Protein AF-A0A9D8QWI7-F1 (afdb_monomer)

Secondary structure (DSSP, 8-state):
------------------TT-PBP-EEEETTTTEEEEPTT-B-S-EE--TT--EE-TT-EEEE-S-EEE-SPEEE-SEEEEEE-TT-EEEETT-EE-BTT-EEEEEESSSSTT--EEEE---TT--SEE-SSS-B-EEEESSSEEEEE--TTB-SEE-BSS---EEEE-SSEEEEE--TT--SEE--TT----EEEE-SSEEEEE--TT--SEE--TT----EEEE-SSEEEEE--SSS-SEE--TTS---EEEE-SSEEEEE--TT--SEE--TTPPP-EEEE-SSEEEEE--TTS-SEEPPTT-----EEEE-TT-EEEEESSSSTTS-----TTTGGG-SEEEEE---PPPBP-EEEETTTTEEEEPTT-B-S-EEP-TT--EE-TT-EEEE-S-EEE-SPEEE-SEEEEEE-TT-EEEESS-EE-BTT-EEEEEES-SSTT--EEEEE--TT--SEE--TTPPB-EEEE-S-EEEEE--TTS-SEE----TTT-----EEEE-SSEEEEE--TTS-SEE--TT----EEEE-SSEEEEEPPTTS-SEE--TTPPP-EEEESSSEEEEE--TTS-SEEPPTT-S---EEEE-TT-EEEEESSSS--EEPPTT--GGGG-SEEEEE--SPPPEEEEEEETTTTEEEEEEEEESS-----TT---

Sequence (666 aa):
MDGVTSIEVYGYATPSANANSSIAYMAWDEDSKTVKEVEGGCAEYTVVTTGTTTWEDGVWYVVEETVTITSRIDVSGTANLILCDGATLTAEKGIEVSSGNTLNVYAQSAGENMGAIVATADGGAAGIGGNYDAGGTITINGGIVTAFGSFGAAGIGGSYAAGGDVNIYGGVITANGGESGAGIGGGDSGNGGNVNIHGGTVTANGGEDASGIGGGYSGDGGNVNIYGGIITANGGEYGAGIGGGQNNTGGNVNIYGGTVTANGGKAASGIGGGEIGNGGDVNVYGGYVYATAGEGAVAIGAGSGSNAHGTLTVAEGYVVYGGTSADPTTVIEKSNNDYARSRYMIVTVPETEPVSYMAWDEGSKTVKEVEGGCADYTVVTTGTTTWKNGVWYVVEESVTISSRITVNGTVNLILSDGATLTAEEGIEVSSGNTLNVYAQSTGENMGAIVATGGENAAGIGSGYAGNGGDVNIHGGVITVNGGEYGAGIGGGDGDTGGGNGGNVKIYGGVITATGGFVAAGIGGGYFGNGGNVNIYGGVITANGGKYASGIGGGKGGNGGNVNIHGGVITANGGKGGTGIGAGDEGSSNGALTVAEGYVVYGGTSANPTTVIEKSDNDYARSRYMIVTVPEPEPVSYMAWDEDSKTVKEVEGGCAEYTVVTTGTTT

Nearest PDB structures (foldseek):
  7o7t-assembly1_A  TM=1.597E-01  e=2.863E+00  Paraglaciecola sp. T6c
  7o77-assembly1_A  TM=1.562E-01  e=4.858E+00  Paraglaciecola sp. T6c

Mean predicted aligned error: 16.35 Å

pLDDT: mean 86.59, std 16.83, range [27.16, 98.94]

Structure (mmCIF, N/CA/C/O backbone):
data_AF-A0A9D8QWI7-F1
#
_entry.id   AF-A0A9D8QWI7-F1
#
loop_
_atom_site.group_PDB
_atom_site.id
_atom_site.type_symbol
_atom_site.label_atom_id
_atom_site.label_alt_id
_atom_site.label_comp_id
_atom_site.label_asym_id
_atom_site.label_entity_id
_atom_site.label_seq_id
_atom_site.pdbx_PDB_ins_code
_atom_site.Cartn_x
_atom_site.Cartn_y
_atom_site.Cartn_z
_atom_site.occupancy
_atom_site.B_iso_or_equiv
_atom_site.auth_seq_id
_atom_site.auth_comp_id
_atom_site.auth_asym_id
_atom_site.auth_atom_id
_atom_site.pdbx_PDB_model_num
ATOM 1 N N . MET A 1 1 ? -70.084 2.576 30.022 1.00 35.81 1 MET A N 1
ATOM 2 C CA . MET A 1 1 ? -71.056 1.816 29.225 1.00 35.81 1 MET A CA 1
ATOM 3 C C . MET A 1 1 ? -71.036 2.365 27.819 1.00 35.81 1 MET A C 1
ATOM 5 O O . MET A 1 1 ? -71.691 3.361 27.564 1.00 35.81 1 MET A O 1
ATOM 9 N N . ASP A 1 2 ? -70.350 1.816 26.839 1.00 38.06 2 ASP A N 1
ATOM 10 C CA . ASP A 1 2 ? -69.243 0.861 26.690 1.00 38.06 2 ASP A CA 1
ATOM 11 C C . ASP A 1 2 ? -69.248 0.610 25.183 1.00 38.06 2 ASP A C 1
ATOM 13 O O . ASP A 1 2 ? -70.325 0.495 24.595 1.00 38.06 2 ASP A O 1
ATOM 17 N N . GLY A 1 3 ? -68.082 0.538 24.549 1.00 32.53 3 GLY A N 1
ATOM 18 C CA . GLY A 1 3 ? -68.038 0.137 23.146 1.00 32.53 3 GLY A CA 1
ATOM 19 C C . GLY A 1 3 ? -66.787 0.552 22.398 1.00 32.53 3 GLY A C 1
ATOM 20 O O . GLY A 1 3 ? -66.885 1.231 21.384 1.00 32.53 3 GLY A O 1
ATOM 21 N N . VAL A 1 4 ? -65.618 0.120 22.871 1.00 39.78 4 VAL A N 1
ATOM 22 C CA . VAL A 1 4 ? -64.477 -0.091 21.973 1.00 39.78 4 VAL A CA 1
ATOM 23 C C . VAL A 1 4 ? -64.793 -1.321 21.122 1.00 39.78 4 VAL A C 1
ATOM 25 O O . VAL A 1 4 ? -65.165 -2.349 21.679 1.00 39.78 4 VAL A O 1
ATOM 28 N N . THR A 1 5 ? -64.602 -1.245 19.804 1.00 33.00 5 THR A N 1
ATOM 29 C CA . THR A 1 5 ? -64.278 -2.419 18.974 1.00 33.00 5 THR A CA 1
ATOM 30 C C . THR A 1 5 ? -63.270 -2.011 17.895 1.00 33.00 5 THR A C 1
ATOM 32 O O . THR A 1 5 ? -63.599 -1.288 16.963 1.00 33.00 5 THR A O 1
ATOM 35 N N . SER A 1 6 ? -62.018 -2.413 18.140 1.00 32.28 6 SER A N 1
ATOM 36 C CA . SER A 1 6 ? -60.979 -2.860 17.196 1.00 32.28 6 SER A CA 1
ATOM 37 C C . SER A 1 6 ? -60.950 -2.294 15.768 1.00 32.28 6 SER A C 1
ATOM 39 O O . SER A 1 6 ? -61.809 -2.613 14.949 1.00 32.28 6 SER A O 1
ATOM 41 N N . ILE A 1 7 ? -59.836 -1.643 15.420 1.00 29.09 7 ILE A N 1
ATOM 42 C CA . ILE A 1 7 ? -59.256 -1.751 14.076 1.00 29.09 7 ILE A CA 1
ATOM 43 C C . ILE A 1 7 ? -57.878 -2.389 14.254 1.00 29.09 7 ILE A C 1
ATOM 45 O O . ILE A 1 7 ? -56.962 -1.770 14.790 1.00 29.09 7 ILE A O 1
ATOM 49 N N . GLU A 1 8 ? -57.781 -3.658 13.868 1.00 28.64 8 GLU A N 1
ATOM 50 C CA . GLU A 1 8 ? -56.515 -4.356 13.669 1.00 28.64 8 GLU A CA 1
ATOM 51 C C . GLU A 1 8 ? -55.838 -3.810 12.407 1.00 28.64 8 GLU A C 1
ATOM 53 O O . GLU A 1 8 ? -56.474 -3.600 11.372 1.00 28.64 8 GLU A O 1
ATOM 58 N N . VAL A 1 9 ? -54.536 -3.565 12.524 1.00 35.12 9 VAL A N 1
ATOM 59 C CA . VAL A 1 9 ? -53.634 -3.248 11.419 1.00 35.12 9 VAL A CA 1
ATOM 60 C C . VAL A 1 9 ? -53.244 -4.553 10.727 1.00 35.12 9 VAL A C 1
ATOM 62 O O . VAL A 1 9 ? -52.813 -5.487 11.394 1.00 35.12 9 VAL A O 1
ATOM 65 N N . TYR A 1 10 ? -53.290 -4.574 9.395 1.00 28.61 10 TYR A N 1
ATOM 66 C CA . TYR A 1 10 ? -52.394 -5.398 8.585 1.00 28.61 10 TYR A CA 1
ATOM 67 C C . TYR A 1 10 ? -51.759 -4.507 7.518 1.00 28.61 10 TYR A C 1
ATOM 69 O O . TYR A 1 10 ? -52.453 -3.919 6.687 1.00 28.61 10 TYR A O 1
ATOM 77 N N . GLY A 1 11 ? -50.436 -4.360 7.613 1.00 35.56 11 GLY A N 1
ATOM 78 C CA . GLY A 1 11 ? -49.611 -3.655 6.642 1.00 35.56 11 GLY A CA 1
ATOM 79 C C . GLY A 1 11 ? -49.394 -4.460 5.363 1.00 35.56 11 GLY A C 1
ATOM 80 O O . GLY A 1 11 ? -49.692 -5.645 5.314 1.00 35.56 11 GLY A O 1
ATOM 81 N N . TYR A 1 12 ? -48.901 -3.766 4.341 1.00 27.16 12 TYR A N 1
ATOM 82 C CA . TYR A 1 12 ? -47.766 -4.131 3.485 1.00 27.16 12 TYR A CA 1
ATOM 83 C C . TYR A 1 12 ? -47.549 -2.923 2.566 1.00 27.16 12 TYR A C 1
ATOM 85 O O . TYR A 1 12 ? -48.239 -2.760 1.561 1.00 27.16 12 TYR A O 1
ATOM 93 N N . ALA A 1 13 ? -46.628 -2.033 2.940 1.00 29.20 13 ALA A N 1
ATOM 94 C CA . ALA A 1 13 ? -46.015 -1.156 1.954 1.00 29.20 13 ALA A CA 1
ATOM 95 C C . ALA A 1 13 ? -44.992 -2.022 1.216 1.00 29.20 13 ALA A C 1
ATOM 97 O O . ALA A 1 13 ? -43.999 -2.454 1.792 1.00 29.20 13 ALA A O 1
ATOM 98 N N . THR A 1 14 ? -45.301 -2.362 -0.029 1.00 33.12 14 THR A N 1
ATOM 99 C CA . THR A 1 14 ? -44.361 -2.995 -0.955 1.00 33.12 14 THR A CA 1
ATOM 100 C C . THR A 1 14 ? -43.096 -2.138 -1.058 1.00 33.12 14 THR A C 1
ATOM 102 O O . THR A 1 14 ? -43.244 -0.928 -1.265 1.00 33.12 14 THR A O 1
ATOM 105 N N . PRO A 1 15 ? -41.880 -2.710 -0.980 1.00 36.75 15 PRO A N 1
ATOM 106 C CA . PRO A 1 15 ? -40.679 -1.974 -1.337 1.00 36.75 15 PRO A CA 1
ATOM 107 C C . PRO A 1 15 ? -40.818 -1.561 -2.799 1.00 36.75 15 PRO A C 1
ATOM 109 O O . PRO A 1 15 ? -41.128 -2.383 -3.665 1.00 36.75 15 PRO A O 1
ATOM 112 N N . SER A 1 16 ? -40.637 -0.274 -3.073 1.00 35.09 16 SER A N 1
ATOM 113 C CA . SER A 1 16 ? -40.432 0.205 -4.432 1.00 35.09 16 SER A CA 1
ATOM 114 C C . SER A 1 16 ? -39.100 -0.361 -4.912 1.00 35.09 16 SER A C 1
ATOM 116 O O . SER A 1 16 ? -38.059 0.256 -4.713 1.00 35.09 16 SER A O 1
ATOM 118 N N . ALA A 1 17 ? -39.134 -1.545 -5.519 1.00 35.25 17 ALA A N 1
ATOM 119 C CA . ALA A 1 17 ? -38.037 -2.044 -6.323 1.00 35.25 17 ALA A CA 1
ATOM 120 C C . ALA A 1 17 ? -37.789 -1.028 -7.446 1.00 35.25 17 ALA A C 1
ATOM 122 O O . ALA A 1 17 ? -38.573 -0.939 -8.396 1.00 35.25 17 ALA A O 1
ATOM 123 N N . ASN A 1 18 ? -36.711 -0.252 -7.334 1.00 37.06 18 ASN A N 1
ATOM 124 C CA . ASN A 1 18 ? -36.111 0.360 -8.506 1.00 37.06 18 ASN A CA 1
ATOM 125 C C . ASN A 1 18 ? -35.584 -0.797 -9.353 1.00 37.06 18 ASN A C 1
ATOM 127 O O . ASN A 1 18 ? -34.553 -1.401 -9.072 1.00 37.06 18 ASN A O 1
ATOM 131 N N . ALA A 1 19 ? -36.363 -1.172 -10.361 1.00 35.59 19 ALA A N 1
ATOM 132 C CA . ALA A 1 19 ? -35.929 -2.135 -11.343 1.00 35.59 19 ALA A CA 1
ATOM 133 C C . ALA A 1 19 ? -34.715 -1.549 -12.086 1.00 35.59 19 ALA A C 1
ATOM 135 O O . ALA A 1 19 ? -34.868 -0.597 -12.852 1.00 35.59 19 ALA A O 1
ATOM 136 N N . ASN A 1 20 ? -33.555 -2.190 -11.883 1.00 43.09 20 ASN A N 1
ATOM 137 C CA . ASN A 1 20 ? -32.477 -2.417 -12.859 1.00 43.09 20 ASN A CA 1
ATOM 138 C C . ASN A 1 20 ? -31.057 -1.854 -12.599 1.00 43.09 20 ASN A C 1
ATOM 140 O O . ASN A 1 20 ? -30.316 -1.676 -13.563 1.00 43.09 20 ASN A O 1
ATOM 144 N N . SER A 1 21 ? -30.615 -1.684 -11.349 1.00 66.25 21 SER A N 1
ATOM 145 C CA . SER A 1 21 ? -29.173 -1.741 -11.034 1.00 66.25 21 SER A CA 1
ATOM 146 C C . SER A 1 21 ? -28.948 -2.090 -9.565 1.00 66.25 21 SER A C 1
ATOM 148 O O . SER A 1 21 ? -29.363 -1.341 -8.686 1.00 66.25 21 SER A O 1
ATOM 150 N N . SER A 1 22 ? -28.299 -3.220 -9.301 1.00 87.31 22 SER A N 1
ATOM 151 C CA . SER A 1 22 ? -27.687 -3.504 -8.003 1.00 87.31 22 SER A CA 1
ATOM 152 C C . SER A 1 22 ? -26.734 -2.373 -7.609 1.00 87.31 22 SER A C 1
ATOM 154 O O . SER A 1 22 ? -26.063 -1.799 -8.470 1.00 87.31 22 SER A O 1
ATOM 156 N N . ILE A 1 23 ? -26.645 -2.061 -6.319 1.00 92.50 23 ILE A N 1
ATOM 157 C CA . ILE A 1 23 ? -25.679 -1.083 -5.815 1.00 92.50 23 ILE A CA 1
ATOM 158 C C . ILE A 1 23 ? -24.319 -1.768 -5.686 1.00 92.50 23 ILE A C 1
ATOM 160 O O . ILE A 1 23 ? -24.186 -2.746 -4.949 1.00 92.50 23 ILE A O 1
ATOM 164 N N . ALA A 1 24 ? -23.319 -1.279 -6.418 1.00 93.38 24 ALA A N 1
ATOM 165 C CA . ALA A 1 24 ? -21.938 -1.726 -6.264 1.00 93.38 24 ALA A CA 1
ATOM 166 C C . ALA A 1 24 ? -21.430 -1.419 -4.850 1.00 93.38 24 ALA A C 1
ATOM 168 O O . ALA A 1 24 ? -21.822 -0.416 -4.248 1.00 93.38 24 ALA A O 1
ATOM 169 N N . TYR A 1 25 ? -20.576 -2.290 -4.320 1.00 95.88 25 TYR A N 1
ATOM 170 C CA . TYR A 1 25 ? -19.909 -2.069 -3.047 1.00 95.88 25 TYR A CA 1
ATOM 171 C C . TYR A 1 25 ? -18.588 -2.831 -2.972 1.00 95.88 25 TYR A C 1
ATOM 173 O O . TYR A 1 25 ? -18.392 -3.855 -3.629 1.00 95.88 25 TYR A O 1
ATOM 181 N N . MET A 1 26 ? -17.693 -2.315 -2.138 1.00 93.38 26 MET A N 1
ATOM 182 C CA . MET A 1 26 ? -16.324 -2.783 -1.977 1.00 93.38 26 MET A CA 1
ATOM 183 C C . MET A 1 26 ? -16.187 -3.603 -0.692 1.00 93.38 26 MET A C 1
ATOM 185 O O . MET A 1 26 ? -16.445 -3.074 0.389 1.00 93.38 26 MET A O 1
ATOM 189 N N . ALA A 1 27 ? -15.760 -4.862 -0.784 1.00 94.00 27 ALA A N 1
ATOM 190 C CA . ALA A 1 27 ? -15.581 -5.766 0.355 1.00 94.00 27 ALA A CA 1
ATOM 191 C C . ALA A 1 27 ? -14.180 -6.390 0.379 1.00 94.00 27 ALA A C 1
ATOM 193 O O . ALA A 1 27 ? -13.511 -6.488 -0.650 1.00 94.00 27 ALA A O 1
ATOM 194 N N . TRP A 1 28 ? -13.732 -6.808 1.562 1.00 89.88 28 TRP A N 1
ATOM 195 C CA . TRP A 1 28 ? -12.488 -7.559 1.710 1.00 89.88 28 TRP A CA 1
ATOM 196 C C . TRP A 1 28 ? -12.554 -8.919 1.006 1.00 89.88 28 TRP A C 1
ATOM 198 O O . TRP A 1 28 ? -13.457 -9.715 1.258 1.00 89.88 28 TRP A O 1
ATOM 208 N N . ASP A 1 29 ? -11.565 -9.184 0.156 1.00 84.06 29 ASP A N 1
ATOM 209 C CA . ASP A 1 29 ? -11.358 -10.464 -0.508 1.00 84.06 29 ASP A CA 1
ATOM 210 C C . ASP A 1 29 ? -10.241 -11.244 0.195 1.00 84.06 29 ASP A C 1
ATOM 212 O O . ASP A 1 29 ? -9.077 -10.829 0.210 1.00 84.06 29 ASP A O 1
ATOM 216 N N . GLU A 1 30 ? -10.591 -12.389 0.781 1.00 80.56 30 GLU A N 1
ATOM 217 C CA . GLU A 1 30 ? -9.648 -13.190 1.567 1.00 80.56 30 GLU A CA 1
ATOM 218 C C . GLU A 1 30 ? -8.540 -13.826 0.725 1.00 80.56 30 GLU A C 1
ATOM 220 O O . GLU A 1 30 ? -7.458 -14.076 1.259 1.00 80.56 30 GLU A O 1
ATOM 225 N N . ASP A 1 31 ? -8.767 -14.071 -0.565 1.00 73.38 31 ASP A N 1
ATOM 226 C CA . ASP A 1 31 ? -7.769 -14.703 -1.428 1.00 73.38 31 ASP A CA 1
ATOM 227 C C . ASP A 1 31 ? -6.674 -13.710 -1.825 1.00 73.38 31 ASP A C 1
ATOM 229 O O . ASP A 1 31 ? -5.485 -14.003 -1.709 1.00 73.38 31 ASP A O 1
ATOM 233 N N . SER A 1 32 ? -7.061 -12.505 -2.248 1.00 69.56 32 SER A N 1
ATOM 234 C CA . SER A 1 32 ? -6.102 -11.472 -2.651 1.00 69.56 32 SER A CA 1
ATOM 235 C C . SER A 1 32 ? -5.620 -10.568 -1.524 1.00 69.56 32 SER A C 1
ATOM 237 O O . SER A 1 32 ? -4.713 -9.774 -1.758 1.00 69.56 32 SER A O 1
ATOM 239 N N . LYS A 1 33 ? -6.223 -10.645 -0.329 1.00 77.06 33 LYS A N 1
ATOM 240 C CA . LYS A 1 33 ? -5.939 -9.746 0.804 1.00 77.06 33 LYS A CA 1
ATOM 241 C C . LYS A 1 33 ? -6.072 -8.266 0.426 1.00 77.06 33 LYS A C 1
ATOM 243 O O . LYS A 1 33 ? -5.280 -7.423 0.848 1.00 77.06 33 LYS A O 1
ATOM 248 N N . THR A 1 34 ? -7.074 -7.948 -0.393 1.00 77.75 34 THR A N 1
ATOM 249 C CA . THR A 1 34 ? -7.385 -6.578 -0.818 1.00 77.75 34 THR A CA 1
ATOM 250 C C . THR A 1 34 ? -8.886 -6.334 -0.800 1.00 77.75 34 THR A C 1
ATOM 252 O O . THR A 1 34 ? -9.681 -7.267 -0.860 1.00 77.75 34 THR A O 1
ATOM 255 N N . VAL A 1 35 ? -9.288 -5.067 -0.717 1.00 79.12 35 VAL A N 1
ATOM 256 C CA . VAL A 1 35 ? -10.692 -4.677 -0.870 1.00 79.12 35 VAL A CA 1
ATOM 257 C C . VAL A 1 35 ? -11.019 -4.578 -2.363 1.00 79.12 35 VAL A C 1
ATOM 259 O O . VAL A 1 35 ? -10.336 -3.862 -3.096 1.00 79.12 35 VAL A O 1
ATOM 262 N N . LYS A 1 36 ? -12.063 -5.280 -2.813 1.00 85.69 36 LYS A N 1
ATOM 263 C CA . LYS A 1 36 ? -12.493 -5.355 -4.218 1.00 85.69 36 LYS A CA 1
ATOM 264 C C . LYS A 1 36 ? -13.995 -5.145 -4.360 1.00 85.69 36 LYS A C 1
ATOM 266 O O . LYS A 1 36 ? -14.748 -5.338 -3.408 1.00 85.69 36 LYS A O 1
ATOM 271 N N . GLU A 1 37 ? -14.420 -4.756 -5.557 1.00 90.56 37 GLU A N 1
ATOM 272 C CA . GLU A 1 37 ? -15.840 -4.670 -5.897 1.00 90.56 37 GLU A CA 1
ATOM 273 C C . GLU A 1 37 ? -16.462 -6.069 -5.877 1.00 90.56 37 GLU A C 1
ATOM 275 O O . GLU A 1 37 ? -15.894 -7.019 -6.423 1.00 90.56 37 GLU A O 1
ATOM 280 N N . VAL A 1 38 ? -17.625 -6.203 -5.241 1.00 92.31 38 VAL A N 1
ATOM 281 C CA . VAL A 1 38 ? -18.362 -7.468 -5.221 1.00 92.31 38 VAL A CA 1
ATOM 282 C C . VAL A 1 38 ? -19.168 -7.624 -6.506 1.00 92.31 38 VAL A C 1
ATOM 284 O O . VAL A 1 38 ? -20.074 -6.838 -6.790 1.00 92.31 38 VAL A O 1
ATOM 287 N N . GLU A 1 39 ? -18.867 -8.684 -7.260 1.00 86.50 39 GLU A N 1
ATOM 288 C CA . GLU A 1 39 ? -19.574 -9.013 -8.497 1.00 86.50 39 GLU A CA 1
ATOM 289 C C . GLU A 1 39 ? -21.083 -9.172 -8.244 1.00 86.50 39 GLU A C 1
ATOM 291 O O . GLU A 1 39 ? -21.520 -9.925 -7.373 1.00 86.50 39 GLU A O 1
ATOM 296 N N . GLY A 1 40 ? -21.894 -8.447 -9.017 1.00 83.19 40 GLY A N 1
ATOM 297 C CA . GLY A 1 40 ? -23.356 -8.468 -8.909 1.00 83.19 40 GLY A CA 1
ATOM 298 C C . GLY A 1 40 ? -23.954 -7.516 -7.866 1.00 83.19 40 GLY A C 1
ATOM 299 O O . GLY A 1 40 ? -25.168 -7.321 -7.886 1.00 83.19 40 GLY A O 1
ATOM 300 N N . GLY A 1 41 ? -23.137 -6.879 -7.018 1.00 89.88 41 GLY A N 1
ATOM 301 C CA . GLY A 1 41 ? -23.559 -5.844 -6.067 1.00 89.88 41 GLY A CA 1
ATOM 302 C C . GLY A 1 41 ? -24.693 -6.250 -5.110 1.00 89.88 41 GLY A C 1
ATOM 303 O O . GLY A 1 41 ? -24.985 -7.424 -4.891 1.00 89.88 41 GLY A O 1
ATOM 304 N N . CYS A 1 42 ? -25.343 -5.254 -4.505 1.00 92.00 42 CYS A N 1
ATOM 305 C CA . CYS A 1 42 ? -26.467 -5.430 -3.587 1.00 92.00 42 CYS A CA 1
ATOM 306 C C . CYS A 1 42 ? -27.798 -5.137 -4.296 1.00 92.00 42 CYS A C 1
ATOM 308 O O . CYS A 1 42 ? -28.039 -4.013 -4.742 1.00 92.00 42 CYS A O 1
ATOM 310 N N . ALA A 1 43 ? -28.664 -6.147 -4.415 1.00 90.31 43 ALA A N 1
ATOM 311 C CA . ALA A 1 43 ? -29.952 -6.034 -5.110 1.00 90.31 43 ALA A CA 1
ATOM 312 C C . ALA A 1 43 ? -31.153 -5.796 -4.175 1.00 90.31 43 ALA A C 1
ATOM 314 O O . ALA A 1 43 ? -32.164 -5.250 -4.614 1.00 90.31 43 ALA A O 1
ATOM 315 N N . GLU A 1 44 ? -31.057 -6.197 -2.905 1.00 93.19 44 GLU A N 1
ATOM 316 C CA . GLU A 1 44 ? -32.122 -6.040 -1.909 1.00 93.19 44 GLU A CA 1
ATOM 317 C C . GLU A 1 44 ? -31.612 -5.206 -0.740 1.00 93.19 44 GLU A C 1
ATOM 319 O O . GLU A 1 44 ? -30.739 -5.639 0.009 1.00 93.19 44 GLU A O 1
ATOM 324 N N . TYR A 1 45 ? -32.160 -4.001 -0.594 1.00 95.00 45 TYR A N 1
ATOM 325 C CA . TYR A 1 45 ? -31.734 -3.052 0.423 1.00 95.00 45 TYR A CA 1
ATOM 326 C C . TYR A 1 45 ? -32.857 -2.097 0.836 1.00 95.00 45 TYR A C 1
ATOM 328 O O . TYR A 1 45 ? -33.854 -1.917 0.134 1.00 95.00 45 TYR A O 1
ATOM 336 N N . THR A 1 46 ? -32.667 -1.453 1.985 1.00 97.25 46 THR A N 1
ATOM 337 C CA . THR A 1 46 ? -33.485 -0.349 2.486 1.00 97.25 46 THR A CA 1
ATOM 338 C C . THR A 1 46 ? -32.722 0.962 2.315 1.00 97.25 46 THR A C 1
ATOM 340 O O . THR A 1 46 ? -31.618 1.114 2.833 1.00 97.25 46 THR A O 1
ATOM 343 N N . VAL A 1 47 ? -33.297 1.935 1.606 1.00 97.31 47 VAL A N 1
ATOM 344 C CA . VAL A 1 47 ? -32.699 3.277 1.509 1.00 97.31 47 VAL A CA 1
ATOM 345 C C . VAL A 1 47 ? -32.774 3.966 2.870 1.00 97.31 47 VAL A C 1
ATOM 347 O O . VAL A 1 47 ? -33.844 4.043 3.480 1.00 97.31 47 VAL A O 1
ATOM 350 N N . VAL A 1 48 ? -31.642 4.484 3.342 1.00 98.12 48 VAL A N 1
ATOM 351 C CA . VAL A 1 48 ? -31.557 5.222 4.602 1.00 98.12 48 VAL A CA 1
ATOM 352 C C . VAL A 1 48 ? -32.226 6.581 4.439 1.00 98.12 48 VAL A C 1
ATOM 354 O O . VAL A 1 48 ? -31.832 7.408 3.623 1.00 98.12 48 VAL A O 1
ATOM 357 N N . THR A 1 49 ? -33.235 6.826 5.267 1.00 97.38 49 THR A N 1
ATOM 358 C CA . THR A 1 49 ? -33.937 8.110 5.382 1.00 97.38 49 THR A CA 1
ATOM 359 C C . THR A 1 49 ? -33.840 8.640 6.811 1.00 97.38 49 THR A C 1
ATOM 361 O O . THR A 1 49 ? -33.426 7.926 7.724 1.00 97.38 49 THR A O 1
ATOM 364 N N . THR A 1 50 ? -34.298 9.870 7.050 1.00 95.56 50 THR A N 1
ATOM 365 C CA . THR A 1 50 ? -34.271 10.505 8.383 1.00 95.56 50 THR A CA 1
ATOM 366 C C . THR A 1 50 ? -35.011 9.715 9.476 1.00 95.56 50 THR A C 1
ATOM 368 O O . THR A 1 50 ? -34.730 9.902 10.657 1.00 95.56 50 THR A O 1
ATOM 371 N N . GLY A 1 51 ? -35.942 8.826 9.103 1.00 94.81 51 GLY A N 1
ATOM 372 C CA . GLY A 1 51 ? -36.678 7.949 10.022 1.00 94.81 51 GLY A CA 1
ATOM 373 C C . GLY A 1 51 ? -36.086 6.546 10.201 1.00 94.81 51 GLY A C 1
ATOM 374 O O . GLY A 1 51 ? -36.681 5.732 10.900 1.00 94.81 51 GLY A O 1
ATOM 375 N N . THR A 1 52 ? -34.952 6.232 9.566 1.00 96.81 52 THR A N 1
ATOM 376 C CA . THR A 1 52 ? -34.355 4.881 9.565 1.00 96.81 52 THR A CA 1
ATOM 377 C C . THR A 1 52 ? -33.459 4.681 10.791 1.00 96.81 52 THR A C 1
ATOM 379 O O . THR A 1 52 ? -32.239 4.617 10.680 1.00 96.81 52 THR A O 1
ATOM 382 N N . THR A 1 53 ? -34.069 4.647 11.981 1.00 96.81 53 THR A N 1
ATOM 383 C CA . THR A 1 53 ? -33.367 4.645 13.282 1.00 96.81 53 THR A CA 1
ATOM 384 C C . THR A 1 53 ? -33.161 3.262 13.896 1.00 96.81 53 THR A C 1
ATOM 386 O O . THR A 1 53 ? -32.590 3.170 14.973 1.00 96.81 53 THR A O 1
ATOM 389 N N . THR A 1 54 ? -33.641 2.195 13.261 1.00 97.38 54 THR A N 1
ATOM 390 C CA . THR A 1 54 ? -33.466 0.816 13.737 1.00 97.38 54 THR A CA 1
ATOM 391 C C . THR A 1 54 ? -32.996 -0.038 12.574 1.00 97.38 54 THR A C 1
ATOM 393 O O . THR A 1 54 ? -33.647 -0.052 11.526 1.00 97.38 54 THR A O 1
ATOM 396 N N . TRP A 1 55 ? -31.848 -0.688 12.742 1.00 98.06 55 TRP A N 1
ATOM 397 C CA . TRP A 1 55 ? -31.204 -1.522 11.740 1.00 98.06 55 TRP A CA 1
ATOM 398 C C . TRP A 1 55 ? -31.262 -2.984 12.169 1.00 98.06 55 TRP A C 1
ATOM 400 O O . TRP A 1 55 ? -30.785 -3.343 13.242 1.00 98.06 55 TRP A O 1
ATOM 410 N N . GLU A 1 56 ? -31.907 -3.807 11.350 1.00 97.62 56 GLU A N 1
ATOM 411 C CA . GLU A 1 56 ? -32.301 -5.171 11.698 1.00 97.62 56 GLU A CA 1
ATOM 412 C C . GLU A 1 56 ? -31.312 -6.221 11.179 1.00 97.62 56 GLU A C 1
ATOM 414 O O . GLU A 1 56 ? -30.547 -5.991 10.237 1.00 97.62 56 GLU A O 1
ATOM 419 N N . ASP A 1 57 ? -31.377 -7.406 11.785 1.00 97.94 57 ASP A N 1
ATOM 420 C CA . ASP A 1 57 ? -30.492 -8.529 11.502 1.00 97.94 57 ASP A CA 1
ATOM 421 C C . ASP A 1 57 ? -30.611 -9.009 10.048 1.00 97.94 57 ASP A C 1
ATOM 423 O O . ASP A 1 57 ? -31.694 -9.332 9.556 1.00 97.94 57 ASP A O 1
ATOM 427 N N . GLY A 1 58 ? -29.475 -9.071 9.357 1.00 95.62 58 GLY A N 1
ATOM 428 C CA . GLY A 1 58 ? -29.354 -9.504 7.968 1.00 95.62 58 GLY A CA 1
ATOM 429 C C . GLY A 1 58 ? -29.754 -8.457 6.925 1.00 95.62 58 GLY A C 1
ATOM 430 O O . GLY A 1 58 ? -29.683 -8.750 5.731 1.00 95.62 58 GLY A O 1
ATOM 431 N N . VAL A 1 59 ? -30.158 -7.248 7.329 1.00 97.75 59 VAL A N 1
ATOM 432 C CA . VAL A 1 59 ? -30.665 -6.227 6.401 1.00 97.75 59 VAL A CA 1
ATOM 433 C C . VAL A 1 59 ? -29.536 -5.344 5.861 1.00 97.75 59 VAL A C 1
ATOM 435 O O . VAL A 1 59 ? -28.602 -4.964 6.572 1.00 97.75 59 VAL A O 1
ATOM 438 N N . TRP A 1 60 ? -29.639 -5.015 4.572 1.00 98.12 60 TRP A N 1
ATOM 439 C CA . TRP A 1 60 ? -28.779 -4.051 3.892 1.00 98.12 60 TRP A CA 1
ATOM 440 C C . TRP A 1 60 ? -29.427 -2.668 3.867 1.00 98.12 60 TRP A C 1
ATOM 442 O O . TRP A 1 60 ? -30.597 -2.521 3.509 1.00 98.12 60 TRP A O 1
ATOM 452 N N . TYR A 1 61 ? -28.644 -1.655 4.207 1.00 98.50 61 TYR A N 1
ATOM 453 C CA . TYR A 1 61 ? -29.007 -0.247 4.236 1.00 98.50 61 TYR A CA 1
ATOM 454 C C . TYR A 1 61 ? -28.129 0.517 3.247 1.00 98.50 61 TYR A C 1
ATOM 456 O O . TYR A 1 61 ? -26.918 0.320 3.226 1.00 98.50 61 TYR A O 1
ATOM 464 N N . VAL A 1 62 ? -28.715 1.389 2.426 1.00 98.44 62 VAL A N 1
ATOM 465 C CA . VAL A 1 62 ? -27.970 2.169 1.420 1.00 98.44 62 VAL A CA 1
ATOM 466 C C . VAL A 1 62 ? -28.206 3.657 1.628 1.00 98.44 62 VAL A C 1
ATOM 468 O O . VAL A 1 62 ? -29.348 4.111 1.706 1.00 98.44 62 VAL A O 1
ATOM 471 N N . VAL A 1 63 ? -27.121 4.423 1.695 1.00 98.12 63 VAL A N 1
ATOM 472 C CA . VAL A 1 63 ? -27.144 5.887 1.744 1.00 98.12 63 VAL A CA 1
ATOM 473 C C . VAL A 1 63 ? -26.889 6.404 0.331 1.00 98.12 63 VAL A C 1
ATOM 475 O O . VAL A 1 63 ? -25.745 6.446 -0.110 1.00 98.12 63 VAL A O 1
ATOM 478 N N . GLU A 1 64 ? -27.955 6.757 -0.390 1.00 95.94 64 GLU A N 1
ATOM 479 C CA . GLU A 1 64 ? -27.874 7.225 -1.787 1.00 95.94 64 GLU A CA 1
ATOM 480 C C . GLU A 1 64 ? -27.619 8.740 -1.899 1.00 95.94 64 GLU A C 1
ATOM 482 O O . GLU A 1 64 ? -27.109 9.216 -2.910 1.00 95.94 64 GLU A O 1
ATOM 487 N N . GLU A 1 65 ? -27.951 9.502 -0.857 1.00 94.12 65 GLU A N 1
ATOM 488 C CA . GLU A 1 65 ? -27.797 10.957 -0.793 1.00 94.12 65 GLU A CA 1
ATOM 489 C C . GLU A 1 65 ? -27.447 11.414 0.631 1.00 94.12 65 GLU A C 1
ATOM 491 O O . GLU A 1 65 ? -27.400 10.615 1.569 1.00 94.12 65 GLU A O 1
ATOM 496 N N . THR A 1 66 ? -27.183 12.708 0.819 1.00 95.19 66 THR A N 1
ATOM 497 C CA . THR A 1 66 ? -26.922 13.257 2.154 1.00 95.19 66 THR A CA 1
ATOM 498 C C . THR A 1 66 ? -28.161 13.163 3.041 1.00 95.19 66 THR A C 1
ATOM 500 O O . THR A 1 66 ? -29.184 13.787 2.763 1.00 95.19 66 THR A O 1
ATOM 503 N N . VAL A 1 67 ? -28.044 12.443 4.156 1.00 97.62 67 VAL A N 1
ATOM 504 C CA . VAL A 1 67 ? -29.122 12.208 5.120 1.00 97.62 67 VAL A CA 1
ATOM 505 C C . VAL A 1 67 ? -28.652 12.521 6.538 1.00 97.62 67 VAL A C 1
ATOM 507 O O . VAL A 1 67 ? -27.547 12.166 6.942 1.00 97.62 67 VAL A O 1
ATOM 510 N N . THR A 1 68 ? -29.510 13.176 7.320 1.00 98.25 68 THR A N 1
ATOM 511 C CA . THR A 1 68 ? -29.262 13.465 8.738 1.00 98.25 68 THR A CA 1
ATOM 512 C C . THR A 1 68 ? -30.296 12.753 9.596 1.00 98.25 68 THR A C 1
ATOM 514 O O . THR A 1 68 ? -31.496 12.998 9.463 1.00 98.25 68 THR A O 1
ATOM 517 N N . ILE A 1 69 ? -29.834 11.884 10.491 1.00 98.31 69 ILE A N 1
ATOM 518 C CA . ILE A 1 69 ? -30.659 11.214 11.493 1.00 98.31 69 ILE A CA 1
ATOM 519 C C . ILE A 1 69 ? -30.335 11.843 12.851 1.00 98.31 69 ILE A C 1
ATOM 521 O O . ILE A 1 69 ? -29.210 11.771 13.340 1.00 98.31 69 ILE A O 1
ATOM 525 N N . THR A 1 70 ? -31.337 12.485 13.452 1.00 97.44 70 THR A N 1
ATOM 526 C CA . THR A 1 70 ? -31.198 13.256 14.704 1.00 97.44 70 THR A CA 1
ATOM 527 C C . THR A 1 70 ? -31.380 12.402 15.965 1.00 97.44 70 THR A C 1
ATOM 529 O O . THR A 1 70 ? -31.207 12.872 17.090 1.00 97.44 70 THR A O 1
ATOM 532 N N . SER A 1 71 ? -31.817 11.156 15.790 1.00 96.88 71 SER A N 1
ATOM 533 C CA . SER A 1 71 ? -31.983 10.160 16.850 1.00 96.88 71 SER A CA 1
ATOM 534 C C . SER A 1 71 ? -30.824 9.167 16.823 1.00 96.88 71 SER A C 1
ATOM 536 O O . SER A 1 71 ? -30.164 9.018 15.797 1.00 96.88 71 SER A O 1
ATOM 538 N N . ARG A 1 72 ? -30.592 8.465 17.938 1.00 96.88 72 ARG A N 1
ATOM 539 C CA . ARG A 1 72 ? -29.654 7.335 17.973 1.00 96.88 72 ARG A CA 1
ATOM 540 C C . ARG A 1 72 ? -30.139 6.262 16.994 1.00 96.88 72 ARG A C 1
ATOM 542 O O . ARG A 1 72 ? -31.336 5.974 16.967 1.00 96.88 72 ARG A O 1
ATOM 549 N N . ILE A 1 73 ? -29.230 5.719 16.190 1.00 98.62 73 ILE A N 1
ATOM 550 C CA . ILE A 1 73 ? -29.506 4.579 15.308 1.00 98.62 73 ILE A CA 1
ATOM 551 C C . ILE A 1 73 ? -29.211 3.305 16.100 1.00 98.62 73 ILE A C 1
ATOM 553 O O . ILE A 1 73 ? -28.115 3.193 16.629 1.00 98.62 73 ILE A O 1
ATOM 557 N N . ASP A 1 74 ? -30.156 2.377 16.196 1.00 98.06 74 ASP A N 1
ATOM 558 C CA . ASP A 1 74 ? -30.040 1.135 16.975 1.00 98.06 74 ASP A CA 1
ATOM 559 C C . ASP A 1 74 ? -29.821 -0.072 16.054 1.00 98.06 74 ASP A C 1
ATOM 561 O O . ASP A 1 74 ? -30.680 -0.358 15.219 1.00 98.06 74 ASP A O 1
ATOM 565 N N . VAL A 1 75 ? -28.680 -0.758 16.174 1.00 98.56 75 VAL A N 1
ATOM 566 C CA . VAL A 1 75 ? -28.367 -1.977 15.412 1.00 98.56 75 VAL A CA 1
ATOM 567 C C . VAL A 1 75 ? -28.707 -3.217 16.237 1.00 98.56 75 VAL A C 1
ATOM 569 O O . VAL A 1 75 ? -28.114 -3.454 17.287 1.00 98.56 75 VAL A O 1
ATOM 572 N N . SER A 1 76 ? -29.591 -4.067 15.712 1.00 96.38 76 SER A N 1
ATOM 573 C CA . SER A 1 76 ? -29.970 -5.355 16.295 1.00 96.38 76 SER A CA 1
ATOM 574 C C . SER A 1 76 ? -29.537 -6.504 15.384 1.00 96.38 76 SER A C 1
ATOM 576 O O . SER A 1 76 ? -29.985 -6.593 14.245 1.00 96.38 76 SER A O 1
ATOM 578 N N . GLY A 1 77 ? -28.675 -7.398 15.877 1.00 97.62 77 GLY A N 1
ATOM 579 C CA . GLY A 1 77 ? -28.060 -8.447 15.060 1.00 97.62 77 GLY A CA 1
ATOM 580 C C . GLY A 1 77 ? -26.980 -7.886 14.133 1.00 97.62 77 GLY A C 1
ATOM 581 O O . GLY A 1 77 ? -26.177 -7.059 14.559 1.00 97.62 77 GLY A O 1
ATOM 582 N N . THR A 1 78 ? -26.930 -8.349 12.883 1.00 98.44 78 THR A N 1
ATOM 583 C CA . THR A 1 78 ? -25.944 -7.923 11.877 1.00 98.44 78 THR A CA 1
ATOM 584 C C . THR A 1 78 ? -26.562 -6.995 10.834 1.00 98.44 78 THR A C 1
ATOM 586 O O . THR A 1 78 ? -27.315 -7.454 9.980 1.00 98.44 78 THR A O 1
ATOM 589 N N . ALA A 1 79 ? -26.184 -5.718 10.834 1.00 98.50 79 ALA A N 1
ATOM 590 C CA . ALA A 1 79 ? -26.585 -4.756 9.807 1.00 98.50 79 ALA A CA 1
ATOM 591 C C . ALA A 1 79 ? -25.448 -4.471 8.816 1.00 98.50 79 ALA A C 1
ATOM 593 O O . ALA A 1 79 ? -24.281 -4.357 9.199 1.00 98.50 79 ALA A O 1
ATOM 594 N N . ASN A 1 80 ? -25.796 -4.305 7.538 1.00 98.62 80 ASN A N 1
ATOM 595 C CA . ASN A 1 80 ? -24.854 -3.973 6.467 1.00 98.62 80 ASN A CA 1
ATOM 596 C C . ASN A 1 80 ? -25.200 -2.601 5.888 1.00 98.62 80 ASN A C 1
ATOM 598 O O . ASN A 1 80 ? -26.340 -2.374 5.503 1.00 98.62 80 ASN A O 1
ATOM 602 N N . LEU A 1 81 ? -24.235 -1.692 5.805 1.00 98.62 81 LEU A N 1
ATOM 603 C CA . LEU A 1 81 ? -24.419 -0.321 5.339 1.00 98.62 81 LEU A CA 1
ATOM 604 C C . LEU A 1 81 ? -23.529 -0.048 4.126 1.00 98.62 81 LEU A C 1
ATOM 606 O O . LEU A 1 81 ? -22.309 -0.135 4.236 1.00 98.62 81 LEU A O 1
ATOM 610 N N . ILE A 1 82 ? -24.122 0.347 3.001 1.00 98.69 82 ILE A N 1
ATOM 611 C CA . ILE A 1 82 ? -23.402 0.833 1.821 1.00 98.69 82 ILE A CA 1
ATOM 612 C C . ILE A 1 82 ? -23.520 2.356 1.741 1.00 98.69 82 ILE A C 1
ATOM 614 O O . ILE A 1 82 ? -24.615 2.922 1.798 1.00 98.69 82 ILE A O 1
ATOM 618 N N . LEU A 1 83 ? -22.378 3.015 1.572 1.00 98.38 83 LEU A N 1
ATOM 619 C CA . LEU A 1 83 ? -22.257 4.451 1.364 1.00 98.38 83 LEU A CA 1
ATOM 620 C C . LEU A 1 83 ? -21.997 4.718 -0.124 1.00 98.38 83 LEU A C 1
ATOM 622 O O . LEU A 1 83 ? -20.903 4.425 -0.617 1.00 98.38 83 LEU A O 1
ATOM 626 N N . CYS A 1 84 ? -22.991 5.257 -0.834 1.00 97.56 84 CYS A N 1
ATOM 627 C CA . CYS A 1 84 ? -22.833 5.632 -2.239 1.00 97.56 84 CYS A CA 1
ATOM 628 C C . CYS A 1 84 ? -21.887 6.822 -2.397 1.00 97.56 84 CYS A C 1
ATOM 630 O O . CYS A 1 84 ? -21.754 7.659 -1.499 1.00 97.56 84 CYS A O 1
ATOM 632 N N . ASP A 1 85 ? -21.248 6.911 -3.557 1.00 96.06 85 ASP A N 1
ATOM 633 C CA . ASP A 1 85 ? -20.268 7.951 -3.831 1.00 96.06 85 ASP A CA 1
ATOM 634 C C . ASP A 1 85 ? -20.891 9.348 -3.743 1.00 96.06 85 ASP A C 1
ATOM 636 O O . ASP A 1 85 ? -21.958 9.630 -4.290 1.00 96.06 85 ASP A O 1
ATOM 640 N N . GLY A 1 86 ? -20.215 10.237 -3.017 1.00 93.12 86 GLY A N 1
ATOM 641 C CA . GLY A 1 86 ? -20.680 11.593 -2.729 1.00 93.12 86 GLY A CA 1
ATOM 642 C C . GLY A 1 86 ? -21.823 11.693 -1.710 1.00 93.12 86 GLY A C 1
ATOM 643 O O . GLY A 1 86 ? -22.206 12.810 -1.356 1.00 93.12 86 GLY A O 1
ATOM 644 N N . ALA A 1 87 ? -22.360 10.577 -1.207 1.00 97.56 87 ALA A N 1
ATOM 645 C CA . ALA A 1 87 ? -23.395 10.586 -0.178 1.00 97.56 87 ALA A CA 1
ATOM 646 C C . ALA A 1 87 ? -22.795 10.754 1.231 1.00 97.56 87 ALA A C 1
ATOM 648 O O . ALA A 1 87 ? -21.628 10.449 1.482 1.00 97.56 87 ALA A O 1
ATOM 649 N N . THR A 1 88 ? -23.580 11.257 2.187 1.00 98.38 88 THR A N 1
ATOM 650 C CA . THR A 1 88 ? -23.135 11.413 3.584 1.00 98.38 88 THR A CA 1
ATOM 651 C C . THR A 1 88 ? -24.256 11.092 4.563 1.00 98.38 88 THR A C 1
ATOM 653 O O . THR A 1 88 ? -25.289 11.757 4.563 1.00 98.38 88 THR A O 1
ATOM 656 N N . LEU A 1 89 ? -24.031 10.134 5.460 1.00 98.69 89 LEU A N 1
ATOM 657 C CA . LEU A 1 89 ? -24.879 9.895 6.625 1.00 98.69 89 LEU A CA 1
ATOM 658 C C . LEU A 1 89 ? -24.353 10.693 7.819 1.00 98.69 89 LEU A C 1
ATOM 660 O O . LEU A 1 89 ? -23.273 10.418 8.332 1.00 98.69 89 LEU A O 1
ATOM 664 N N . THR A 1 90 ? -25.135 11.656 8.299 1.00 98.62 90 THR A N 1
ATOM 665 C CA . THR A 1 90 ? -24.894 12.318 9.587 1.00 98.62 90 THR A CA 1
ATOM 666 C C . THR A 1 90 ? -25.766 11.671 10.660 1.00 98.62 90 THR A C 1
ATOM 668 O O . THR A 1 90 ? -26.984 11.851 10.656 1.00 98.62 90 THR A O 1
ATOM 671 N N . ALA A 1 91 ? -25.152 10.928 11.578 1.00 98.56 91 ALA A N 1
ATOM 672 C CA . ALA A 1 91 ? -25.810 10.352 12.747 1.00 98.56 91 ALA A CA 1
ATOM 673 C C . ALA A 1 91 ? -25.512 11.234 13.969 1.00 98.56 91 ALA A C 1
ATOM 675 O O . ALA A 1 91 ? -24.483 11.075 14.623 1.00 98.56 91 ALA A O 1
ATOM 676 N N . GLU A 1 92 ? -26.395 12.190 14.276 1.00 98.12 92 GLU A N 1
ATOM 677 C CA . GLU A 1 92 ? -26.104 13.242 15.270 1.00 98.12 92 GLU A CA 1
ATOM 678 C C . GLU A 1 92 ? -25.959 12.710 16.704 1.00 98.12 92 GLU A C 1
ATOM 680 O O . GLU A 1 92 ? -25.281 13.313 17.538 1.00 98.12 92 GLU A O 1
ATOM 685 N N . LYS A 1 93 ? -26.585 11.571 16.998 1.00 97.88 93 LYS A N 1
ATOM 686 C CA . LYS A 1 93 ? -26.460 10.878 18.288 1.00 97.88 93 LYS A CA 1
ATOM 687 C C . LYS A 1 93 ? -25.690 9.568 18.192 1.00 97.88 93 LYS A C 1
ATOM 689 O O . LYS A 1 93 ? -25.602 8.854 19.183 1.00 97.88 93 LYS A O 1
ATOM 694 N N . GLY A 1 94 ? -25.164 9.263 17.011 1.00 98.12 94 GLY A N 1
ATOM 695 C CA . GLY A 1 94 ? -24.316 8.106 16.782 1.00 98.12 94 GLY A CA 1
ATOM 696 C C . GLY A 1 94 ? -25.088 6.853 16.408 1.00 98.12 94 GLY A C 1
ATOM 697 O O . GLY A 1 94 ? -26.316 6.854 16.256 1.00 98.12 94 GLY A O 1
ATOM 698 N N . ILE A 1 95 ? -24.327 5.778 16.246 1.00 98.75 95 ILE A N 1
ATOM 699 C CA . ILE A 1 95 ? -24.814 4.457 15.860 1.00 98.75 95 ILE A CA 1
ATOM 700 C C . ILE A 1 95 ? -24.531 3.509 17.018 1.00 98.75 95 ILE A C 1
ATOM 702 O O . ILE A 1 95 ? -23.382 3.305 17.399 1.00 98.75 95 ILE A O 1
ATOM 706 N N . GLU A 1 96 ? -25.587 2.992 17.631 1.00 98.38 96 GLU A N 1
ATOM 707 C CA . GLU A 1 96 ? -25.521 1.995 18.688 1.00 98.38 96 GLU A CA 1
ATOM 708 C C . GLU A 1 96 ? -25.235 0.623 18.094 1.00 98.38 96 GLU A C 1
ATOM 710 O O . GLU A 1 96 ? -26.023 0.086 17.321 1.00 98.38 96 GLU A O 1
ATOM 715 N N . VAL A 1 97 ? -24.086 0.069 18.464 1.00 98.50 97 VAL A N 1
ATOM 716 C CA . VAL A 1 97 ? -23.692 -1.305 18.170 1.00 98.50 97 VAL A CA 1
ATOM 717 C C . VAL A 1 97 ? -23.264 -1.911 19.497 1.00 98.50 97 VAL A C 1
ATOM 719 O O . VAL A 1 97 ? -22.089 -1.865 19.856 1.00 98.50 97 VAL A O 1
ATOM 722 N N . SER A 1 98 ? -24.235 -2.404 20.260 1.00 95.75 98 SER A N 1
ATOM 723 C CA . SER A 1 98 ? -24.009 -3.074 21.544 1.00 95.75 98 SER A CA 1
ATOM 724 C C . SER A 1 98 ? -23.367 -4.450 21.381 1.00 95.75 98 SER A C 1
ATOM 726 O O . SER A 1 98 ? -23.419 -5.070 20.315 1.00 95.75 98 SER A O 1
ATOM 728 N N . SER A 1 99 ? -22.791 -4.963 22.467 1.00 96.31 99 SER A N 1
ATOM 729 C CA . SER A 1 99 ? -22.210 -6.307 22.515 1.00 96.31 99 SER A CA 1
ATOM 730 C C . SER A 1 99 ? -23.169 -7.381 21.975 1.00 96.31 99 SER A C 1
ATOM 732 O O . SER A 1 99 ? -24.306 -7.508 22.429 1.00 96.31 99 SER A O 1
ATOM 734 N N . GLY A 1 100 ? -22.690 -8.173 21.011 1.00 96.00 100 GLY A N 1
ATOM 735 C CA . GLY A 1 100 ? -23.474 -9.201 20.317 1.00 96.00 100 GLY A CA 1
ATOM 736 C C . GLY A 1 100 ? -24.088 -8.750 18.988 1.00 96.00 100 GLY A C 1
ATOM 737 O O . GLY A 1 100 ? -24.513 -9.607 18.217 1.00 96.00 100 GLY A O 1
ATOM 738 N N . ASN A 1 101 ? -24.083 -7.448 18.692 1.00 98.56 101 ASN A N 1
ATOM 739 C CA . ASN A 1 101 ? -24.504 -6.899 17.405 1.00 98.56 101 ASN A CA 1
ATOM 740 C C . ASN A 1 101 ? -23.292 -6.604 16.510 1.00 98.56 101 ASN A C 1
ATOM 742 O O . ASN A 1 101 ? -22.155 -6.502 16.979 1.00 98.56 101 ASN A O 1
ATOM 746 N N . THR A 1 102 ? -23.526 -6.482 15.206 1.00 98.81 102 THR A N 1
ATOM 747 C CA . THR A 1 102 ? -22.496 -6.220 14.198 1.00 98.81 102 THR A CA 1
ATOM 748 C C . THR A 1 102 ? -22.947 -5.145 13.222 1.00 98.81 102 THR A C 1
ATOM 750 O O . THR A 1 102 ? -24.056 -5.204 12.695 1.00 98.81 102 THR A O 1
ATOM 753 N N . LEU A 1 103 ? -22.060 -4.195 12.935 1.00 98.81 103 LEU A N 1
ATOM 754 C CA . LEU A 1 103 ? -22.216 -3.246 11.839 1.00 98.81 103 LEU A CA 1
ATOM 755 C C . LEU A 1 103 ? -21.098 -3.445 10.818 1.00 98.81 103 LEU A C 1
ATOM 757 O O . LEU A 1 103 ? -19.926 -3.252 11.139 1.00 98.81 103 LEU A O 1
ATOM 761 N N . ASN A 1 104 ? -21.471 -3.756 9.580 1.00 98.75 104 ASN A N 1
ATOM 762 C CA . ASN A 1 104 ? -20.557 -3.791 8.445 1.00 98.75 104 ASN A CA 1
ATOM 763 C C . ASN A 1 104 ? -20.758 -2.543 7.581 1.00 98.75 104 ASN A C 1
ATOM 765 O O . ASN A 1 104 ? -21.864 -2.287 7.113 1.00 98.75 104 ASN A O 1
ATOM 769 N N . VAL A 1 105 ? -19.697 -1.777 7.349 1.00 98.81 105 VAL A N 1
ATOM 770 C CA . VAL A 1 105 ? -19.698 -0.564 6.523 1.00 98.81 105 VAL A CA 1
ATOM 771 C C . VAL A 1 105 ? -18.938 -0.829 5.230 1.00 98.81 105 VAL A C 1
ATOM 773 O O . VAL A 1 105 ? -17.822 -1.351 5.253 1.00 98.81 105 VAL A O 1
ATOM 776 N N . TYR A 1 106 ? -19.533 -0.444 4.107 1.00 98.56 106 TYR A N 1
ATOM 777 C CA . TYR A 1 106 ? -18.996 -0.599 2.762 1.00 98.56 106 TYR A CA 1
ATOM 778 C C . TYR A 1 106 ? -19.064 0.742 2.021 1.00 98.56 106 TYR A C 1
ATOM 780 O O . TYR A 1 106 ? -20.046 1.474 2.143 1.00 98.56 106 TYR A O 1
ATOM 788 N N . ALA A 1 107 ? -18.050 1.051 1.214 1.00 96.44 107 ALA A N 1
ATOM 789 C CA . ALA A 1 107 ? -18.160 2.102 0.202 1.00 96.44 107 ALA A CA 1
ATOM 790 C C . ALA A 1 107 ? -18.632 1.515 -1.124 1.00 96.44 107 ALA A C 1
ATOM 792 O O . ALA A 1 107 ? -18.359 0.350 -1.412 1.00 96.44 107 ALA A O 1
ATOM 793 N N . GLN A 1 108 ? -19.298 2.334 -1.934 1.00 95.94 108 GLN A N 1
ATOM 794 C CA . GLN A 1 108 ? -19.654 1.973 -3.301 1.00 95.94 108 GLN A CA 1
ATOM 795 C C . GLN A 1 108 ? -18.424 1.792 -4.198 1.00 95.94 108 GLN A C 1
ATOM 797 O O . GLN A 1 108 ? -18.381 0.842 -4.974 1.00 95.94 108 GLN A O 1
ATOM 802 N N . SER A 1 109 ? -17.423 2.664 -4.067 1.00 88.38 109 SER A N 1
ATOM 803 C CA . SER A 1 109 ? -16.171 2.593 -4.825 1.00 88.38 109 SER A CA 1
ATOM 804 C C . SER A 1 109 ? -14.937 2.832 -3.942 1.00 88.38 109 SER A C 1
ATOM 806 O O . SER A 1 109 ? -15.037 2.986 -2.723 1.00 88.38 109 SER A O 1
ATOM 808 N N . ALA A 1 110 ? -13.748 2.831 -4.550 1.00 82.12 110 ALA A N 1
ATOM 809 C CA . ALA A 1 110 ? -12.506 3.283 -3.930 1.00 82.12 110 ALA A CA 1
ATOM 810 C C . ALA A 1 110 ? -12.136 4.686 -4.443 1.00 82.12 110 ALA A C 1
ATOM 812 O O . ALA A 1 110 ? -12.356 5.006 -5.608 1.00 82.12 110 ALA A O 1
ATOM 813 N N . GLY A 1 111 ? -11.509 5.508 -3.597 1.00 78.81 111 GLY A N 1
ATOM 814 C CA . GLY A 1 111 ? -10.988 6.825 -3.986 1.00 78.81 111 GLY A CA 1
ATOM 815 C C . GLY A 1 111 ? -11.587 7.989 -3.199 1.00 78.81 111 GLY A C 1
ATOM 816 O O . GLY A 1 111 ? -12.194 7.808 -2.150 1.00 78.81 111 GLY A O 1
ATOM 817 N N . GLU A 1 112 ? -11.390 9.215 -3.683 1.00 80.19 112 GLU A N 1
ATOM 818 C CA . GLU A 1 112 ? -11.749 10.431 -2.931 1.00 80.19 112 GLU A CA 1
ATOM 819 C C . GLU A 1 112 ? -13.263 10.680 -2.831 1.00 80.19 112 GLU A C 1
ATOM 821 O O . GLU A 1 112 ? -13.708 11.378 -1.924 1.00 80.19 112 GLU A O 1
ATOM 826 N N . ASN A 1 113 ? -14.057 10.094 -3.733 1.00 84.31 113 ASN A N 1
ATOM 827 C CA . ASN A 1 113 ? -15.510 10.285 -3.785 1.00 84.31 113 ASN A CA 1
ATOM 828 C C . ASN A 1 113 ? -16.294 9.300 -2.910 1.00 84.31 113 ASN A C 1
ATOM 830 O O . ASN A 1 113 ? -17.523 9.334 -2.945 1.00 84.31 113 ASN A O 1
ATOM 834 N N . MET A 1 114 ? -15.616 8.432 -2.151 1.00 92.69 114 MET A N 1
ATOM 835 C CA . MET A 1 114 ? -16.269 7.465 -1.268 1.00 92.69 114 MET A CA 1
ATOM 836 C C . MET A 1 114 ? -17.335 8.137 -0.398 1.00 92.69 114 MET A C 1
ATOM 838 O O . MET A 1 114 ? -17.094 9.191 0.197 1.00 92.69 114 MET A O 1
ATOM 842 N N . GLY A 1 115 ? -18.496 7.495 -0.276 1.00 97.31 115 GLY A N 1
ATOM 843 C CA . GLY A 1 115 ? -19.531 7.946 0.646 1.00 97.31 115 GLY A CA 1
ATOM 844 C C . GLY A 1 115 ? -19.044 7.996 2.100 1.00 97.31 115 GLY A C 1
ATOM 845 O O . GLY A 1 115 ? -18.101 7.300 2.497 1.00 97.31 115 GLY A O 1
ATOM 846 N N . ALA A 1 116 ? -19.695 8.839 2.902 1.00 98.56 116 ALA A N 1
ATOM 847 C CA . ALA A 1 116 ? -19.221 9.204 4.232 1.00 98.56 116 ALA A CA 1
ATOM 848 C C . ALA A 1 116 ? -20.223 8.925 5.362 1.00 98.56 116 ALA A C 1
ATOM 850 O O . ALA A 1 116 ? -21.438 9.018 5.186 1.00 98.56 116 ALA A O 1
ATOM 851 N N . ILE A 1 117 ? -19.692 8.668 6.558 1.00 98.62 117 ILE A N 1
ATOM 852 C CA . ILE A 1 117 ? -20.414 8.696 7.833 1.00 98.62 117 ILE A CA 1
ATOM 853 C C . ILE A 1 117 ? -19.780 9.769 8.710 1.00 98.62 117 ILE A C 1
ATOM 855 O O . ILE A 1 117 ? -18.567 9.775 8.922 1.00 98.62 117 ILE A O 1
ATOM 859 N N . VAL A 1 118 ? -20.616 10.634 9.273 1.00 98.69 118 VAL A N 1
ATOM 860 C CA . VAL A 1 118 ? -20.261 11.511 10.387 1.00 98.69 118 VAL A CA 1
ATOM 861 C C . VAL A 1 118 ? -21.136 11.122 11.569 1.00 98.69 118 VAL A C 1
ATOM 863 O O . VAL A 1 118 ? -22.324 11.445 11.607 1.00 98.69 118 VAL A O 1
ATOM 866 N N . ALA A 1 119 ? -20.556 10.394 12.515 1.00 98.56 119 ALA A N 1
ATOM 867 C CA . ALA A 1 119 ? -21.237 9.928 13.711 1.00 98.56 119 ALA A CA 1
ATOM 868 C C . ALA A 1 119 ? -20.742 10.716 14.925 1.00 98.56 119 ALA A C 1
ATOM 870 O O . ALA A 1 119 ? -19.587 10.602 15.329 1.00 98.56 119 ALA A O 1
ATOM 871 N N . THR A 1 120 ? -21.607 11.544 15.496 1.00 96.38 120 THR A N 1
ATOM 872 C CA . THR A 1 120 ? -21.359 12.202 16.786 1.00 96.38 120 THR A CA 1
ATOM 873 C C . THR A 1 120 ? -22.069 11.435 17.891 1.00 96.38 120 THR A C 1
ATOM 875 O O . THR A 1 120 ? -22.727 10.443 17.615 1.00 96.38 120 THR A O 1
ATOM 878 N N . ALA A 1 121 ? -21.962 11.861 19.143 1.00 93.31 121 ALA A N 1
ATOM 879 C CA . ALA A 1 121 ? -22.666 11.205 20.236 1.00 93.31 121 ALA A CA 1
ATOM 880 C C . ALA A 1 121 ? -23.157 12.213 21.274 1.00 93.31 121 ALA A C 1
ATOM 882 O O . ALA A 1 121 ? -22.542 13.259 21.502 1.00 93.31 121 ALA A O 1
ATOM 883 N N . ASP A 1 122 ? -24.259 11.875 21.938 1.00 90.62 122 ASP A N 1
ATOM 884 C CA . ASP A 1 122 ? -24.734 12.540 23.145 1.00 90.62 122 ASP A CA 1
ATOM 885 C C . ASP A 1 122 ? -24.794 11.551 24.313 1.00 90.62 122 ASP A C 1
ATOM 887 O O . ASP A 1 122 ? -24.577 10.353 24.145 1.00 90.62 122 ASP A O 1
ATOM 891 N N . GLY A 1 123 ? -25.022 12.070 25.522 1.00 87.31 123 GLY A N 1
ATOM 892 C CA . GLY A 1 123 ? -25.289 11.236 26.694 1.00 87.31 123 GLY A CA 1
ATOM 893 C C . GLY A 1 123 ? -24.248 10.144 26.925 1.00 87.31 123 GLY A C 1
ATOM 894 O O . GLY A 1 123 ? -24.628 9.011 27.149 1.00 87.31 123 GLY A O 1
ATOM 895 N N . GLY A 1 124 ? -22.953 10.452 26.813 1.00 91.12 124 GLY A N 1
ATOM 896 C CA . GLY A 1 124 ? -21.888 9.499 27.131 1.00 91.12 124 GLY A CA 1
ATOM 897 C C . GLY A 1 124 ? -21.756 8.300 26.189 1.00 91.12 124 GLY A C 1
ATOM 898 O O . GLY A 1 124 ? -21.030 7.376 26.522 1.00 91.12 124 GLY A O 1
ATOM 899 N N . ALA A 1 125 ? -22.428 8.281 25.037 1.00 97.44 125 ALA A N 1
ATOM 900 C CA . ALA A 1 125 ? -22.328 7.202 24.057 1.00 97.44 125 ALA A CA 1
ATOM 901 C C . ALA A 1 125 ? -21.076 7.287 23.167 1.00 97.44 125 ALA A C 1
ATOM 903 O O . ALA A 1 125 ? -20.479 8.356 23.010 1.00 97.44 125 ALA A O 1
ATOM 904 N N . ALA A 1 126 ? -20.707 6.161 22.550 1.00 98.38 126 ALA A N 1
ATOM 905 C CA . ALA A 1 126 ? -19.718 6.138 21.477 1.00 98.38 126 ALA A CA 1
ATOM 906 C C . ALA A 1 126 ? -20.314 6.701 20.178 1.00 98.38 126 ALA A C 1
ATOM 908 O O . ALA A 1 126 ? -21.520 6.586 19.946 1.00 98.38 126 ALA A O 1
ATOM 909 N N . GLY A 1 127 ? -19.470 7.272 19.312 1.00 98.56 127 GLY A N 1
ATOM 910 C CA . GLY A 1 127 ? -19.911 7.734 17.990 1.00 98.56 127 GLY A CA 1
ATOM 911 C C . GLY A 1 127 ? -20.454 6.569 17.159 1.00 98.56 127 GLY A C 1
ATOM 912 O O . GLY A 1 127 ? -21.570 6.622 16.642 1.00 98.56 127 GLY A O 1
ATOM 913 N N . ILE A 1 128 ? -19.689 5.478 17.095 1.00 98.81 128 ILE A N 1
ATOM 914 C CA . ILE A 1 128 ? -20.123 4.191 16.539 1.00 98.81 128 ILE A CA 1
ATOM 915 C C . ILE A 1 128 ? -19.761 3.094 17.541 1.00 98.81 128 ILE A C 1
ATOM 917 O O . ILE A 1 128 ? -18.582 2.832 17.769 1.00 98.81 128 ILE A O 1
ATOM 921 N N . GLY A 1 129 ? -20.760 2.452 18.140 1.00 98.44 129 GLY A N 1
ATOM 922 C CA . GLY A 1 129 ? -20.556 1.404 19.137 1.00 98.44 129 GLY A CA 1
ATOM 923 C C . GLY A 1 129 ? -21.472 1.553 20.348 1.00 98.44 129 GLY A C 1
ATOM 924 O O . GLY A 1 129 ? -22.653 1.841 20.188 1.00 98.44 129 GLY A O 1
ATOM 925 N N . GLY A 1 130 ? -20.951 1.344 21.553 1.00 97.44 130 GLY A N 1
ATOM 926 C CA . GLY A 1 130 ? -21.743 1.213 22.774 1.00 97.44 130 GLY A CA 1
ATOM 927 C C . GLY A 1 130 ? -22.508 2.467 23.225 1.00 97.44 130 GLY A C 1
ATOM 928 O O . GLY A 1 130 ? -22.222 3.611 22.853 1.00 97.44 130 GLY A O 1
ATOM 929 N N . ASN A 1 131 ? -23.499 2.245 24.078 1.00 96.38 131 ASN A N 1
ATOM 930 C CA . ASN A 1 131 ? -24.343 3.215 24.760 1.00 96.38 131 ASN A CA 1
ATOM 931 C C . ASN A 1 131 ? -24.410 2.882 26.258 1.00 96.38 131 ASN A C 1
ATOM 933 O O . ASN A 1 131 ? -25.324 2.197 26.712 1.00 96.38 131 ASN A O 1
ATOM 937 N N . TYR A 1 132 ? -23.426 3.344 27.031 1.00 95.75 132 TYR A N 1
ATOM 938 C CA . TYR A 1 132 ? -23.192 2.888 28.408 1.00 95.75 132 TYR A CA 1
ATOM 939 C C . TYR A 1 132 ? -22.952 1.372 28.527 1.00 95.75 132 TYR A C 1
ATOM 941 O O . TYR A 1 132 ? -23.227 0.764 29.566 1.00 95.75 132 TYR A O 1
ATOM 949 N N . ASP A 1 133 ? -22.453 0.754 27.461 1.00 96.75 133 ASP A N 1
ATOM 950 C CA . ASP A 1 133 ? -22.140 -0.662 27.382 1.00 96.75 133 ASP A CA 1
ATOM 951 C C . ASP A 1 133 ? -20.938 -0.928 26.460 1.00 96.75 133 ASP A C 1
ATOM 953 O O . ASP A 1 133 ? -20.325 -0.023 25.876 1.00 96.75 133 ASP A O 1
ATOM 957 N N . ALA A 1 134 ? -20.540 -2.200 26.407 1.00 97.94 134 ALA A N 1
ATOM 958 C CA . ALA A 1 134 ? -19.435 -2.628 25.567 1.00 97.94 134 ALA A CA 1
ATOM 959 C C . ALA A 1 134 ? -19.825 -2.553 24.087 1.00 97.94 134 ALA A C 1
ATOM 961 O O . ALA A 1 134 ? -20.944 -2.917 23.719 1.00 97.94 134 ALA A O 1
ATOM 962 N N . GLY A 1 135 ? -18.870 -2.153 23.248 1.00 97.75 135 GLY A N 1
ATOM 963 C CA . GLY A 1 135 ? -19.044 -2.178 21.802 1.00 97.75 135 GLY A CA 1
ATOM 964 C C . GLY A 1 135 ? -19.282 -3.600 21.285 1.00 97.75 135 GLY A C 1
ATOM 965 O O . GLY A 1 135 ? -18.761 -4.583 21.822 1.00 97.75 135 GLY A O 1
ATOM 966 N N . GLY A 1 136 ? -20.099 -3.710 20.244 1.00 98.38 136 GLY A N 1
ATOM 967 C CA . GLY A 1 136 ? -20.245 -4.906 19.426 1.00 98.38 136 GLY A CA 1
ATOM 968 C C . GLY A 1 136 ? -19.111 -5.037 18.413 1.00 98.38 136 GLY A C 1
ATOM 969 O O . GLY A 1 136 ? -18.007 -4.530 18.616 1.00 98.38 136 GLY A O 1
ATOM 970 N N . THR A 1 137 ? -19.383 -5.729 17.313 1.00 98.81 137 THR A N 1
ATOM 971 C CA . THR A 1 137 ? -18.424 -5.869 16.215 1.00 98.81 137 THR A CA 1
ATOM 972 C C . THR A 1 137 ? -18.641 -4.760 15.189 1.00 98.81 137 THR A C 1
ATOM 974 O O . THR A 1 137 ? -19.730 -4.616 14.638 1.00 98.81 137 THR A O 1
ATOM 977 N N . ILE A 1 138 ? -17.606 -3.978 14.896 1.00 98.88 138 ILE A N 1
ATOM 978 C CA . ILE A 1 138 ? -17.633 -2.954 13.849 1.00 98.88 138 ILE A CA 1
ATOM 979 C C . ILE A 1 138 ? -16.636 -3.343 12.763 1.00 98.88 138 ILE A C 1
ATOM 981 O O . ILE A 1 138 ? -15.438 -3.435 13.018 1.00 98.88 138 ILE A O 1
ATOM 985 N N . THR A 1 139 ? -17.123 -3.534 11.542 1.00 98.75 139 THR A N 1
ATOM 986 C CA . THR A 1 139 ? -16.297 -3.872 10.381 1.00 98.75 139 THR A CA 1
ATOM 987 C C . THR A 1 139 ? -16.383 -2.763 9.342 1.00 98.75 139 THR A C 1
ATOM 989 O O . THR A 1 139 ? -17.467 -2.450 8.858 1.00 98.75 139 THR A O 1
ATOM 992 N N . ILE A 1 140 ? -15.249 -2.182 8.958 1.00 98.75 140 ILE A N 1
ATOM 993 C CA . ILE A 1 140 ? -15.162 -1.116 7.955 1.00 98.75 140 ILE A CA 1
ATOM 994 C C . ILE A 1 140 ? -14.391 -1.648 6.748 1.00 98.75 140 ILE A C 1
ATOM 996 O O . ILE A 1 140 ? -13.171 -1.803 6.789 1.00 98.75 140 ILE A O 1
ATOM 1000 N N . ASN A 1 141 ? -15.107 -1.936 5.663 1.00 97.75 141 ASN A N 1
ATOM 1001 C CA . ASN A 1 141 ? -14.522 -2.362 4.390 1.00 97.75 141 ASN A CA 1
ATOM 1002 C C . ASN A 1 141 ? -14.076 -1.169 3.533 1.00 97.75 141 ASN A C 1
ATOM 1004 O O . ASN A 1 141 ? -13.129 -1.279 2.761 1.00 97.75 141 ASN A O 1
ATOM 1008 N N . GLY A 1 142 ? -14.736 -0.020 3.684 1.00 94.06 142 GLY A N 1
ATOM 1009 C CA . GLY A 1 142 ? -14.434 1.205 2.954 1.00 94.06 142 GLY A CA 1
ATOM 1010 C C . GLY A 1 142 ? -15.279 2.379 3.441 1.00 94.06 142 GLY A C 1
ATOM 1011 O O . GLY A 1 142 ? -16.084 2.234 4.360 1.00 94.06 142 GLY A O 1
ATOM 1012 N N . GLY A 1 143 ? -15.103 3.539 2.809 1.00 96.88 143 GLY A N 1
ATOM 1013 C CA . GLY A 1 143 ? -15.843 4.762 3.128 1.00 96.88 143 GLY A CA 1
ATOM 1014 C C . GLY A 1 143 ? -14.999 5.794 3.862 1.00 96.88 143 GLY A C 1
ATOM 1015 O O . GLY A 1 143 ? -13.876 5.518 4.292 1.00 96.88 143 GLY A O 1
ATOM 1016 N N . ILE A 1 144 ? -15.552 6.997 4.003 1.00 98.25 144 ILE A N 1
ATOM 1017 C CA . ILE A 1 144 ? -14.994 8.043 4.865 1.00 98.25 144 ILE A CA 1
ATOM 1018 C C . ILE A 1 144 ? -15.754 8.009 6.189 1.00 98.25 144 ILE A C 1
ATOM 1020 O O . ILE A 1 144 ? -16.910 8.416 6.258 1.00 98.25 144 ILE A O 1
ATOM 1024 N N . VAL A 1 145 ? -15.126 7.528 7.257 1.00 98.81 145 VAL A N 1
ATOM 1025 C CA . VAL A 1 145 ? -15.774 7.379 8.566 1.00 98.81 145 VAL A CA 1
ATOM 1026 C C . VAL A 1 145 ? -15.174 8.375 9.541 1.00 98.81 145 VAL A C 1
ATOM 1028 O O . VAL A 1 145 ? -14.008 8.268 9.905 1.00 98.81 145 VAL A O 1
ATOM 1031 N N . THR A 1 146 ? -15.977 9.336 9.989 1.00 98.81 146 THR A N 1
ATOM 1032 C CA . THR A 1 146 ? -15.615 10.253 11.073 1.00 98.81 146 THR A CA 1
ATOM 1033 C C . THR A 1 146 ? -16.509 9.993 12.276 1.00 98.81 146 THR A C 1
ATOM 1035 O O . THR A 1 146 ? -17.722 10.179 12.192 1.00 98.81 146 THR A O 1
ATOM 1038 N N . ALA A 1 147 ? -15.921 9.583 13.397 1.00 98.81 147 ALA A N 1
ATOM 1039 C CA . ALA A 1 147 ? -16.653 9.256 14.615 1.00 98.81 147 ALA A CA 1
ATOM 1040 C C . ALA A 1 147 ? -16.157 10.080 15.811 1.00 98.81 147 ALA A C 1
ATOM 1042 O O . ALA A 1 147 ? -14.950 10.251 15.998 1.00 98.81 147 ALA A O 1
ATOM 1043 N N . PHE A 1 148 ? -17.090 10.577 16.623 1.00 98.75 148 PHE A N 1
ATOM 1044 C CA . PHE A 1 148 ? -16.826 11.336 17.843 1.00 98.75 148 PHE A CA 1
ATOM 1045 C C . PHE A 1 148 ? -17.553 10.701 19.025 1.00 98.75 148 PHE A C 1
ATOM 1047 O O . PHE A 1 148 ? -18.784 10.650 19.043 1.00 98.75 148 PHE A O 1
ATOM 1054 N N . GLY A 1 149 ? -16.789 10.256 20.018 1.00 98.19 149 GLY A N 1
ATOM 1055 C CA . GLY A 1 149 ? -17.321 9.815 21.299 1.00 98.19 149 GLY A CA 1
ATOM 1056 C C . GLY A 1 149 ? -17.798 10.992 22.145 1.00 98.19 149 GLY A C 1
ATOM 1057 O O . GLY A 1 149 ? -17.284 12.109 22.050 1.00 98.19 149 GLY A O 1
ATOM 1058 N N . SER A 1 150 ? -18.797 10.743 22.986 1.00 97.69 150 SER A N 1
ATOM 1059 C CA . SER A 1 150 ? -19.197 11.667 24.047 1.00 97.69 150 SER A CA 1
ATOM 1060 C C . SER A 1 150 ? -18.338 11.447 25.301 1.00 97.69 150 SER A C 1
ATOM 1062 O O . SER A 1 150 ? -17.446 10.603 25.318 1.00 97.69 150 SER A O 1
ATOM 1064 N N . PHE A 1 151 ? -18.593 12.211 26.364 1.00 96.88 151 PHE A N 1
ATOM 1065 C CA . PHE A 1 151 ? -17.879 12.087 27.641 1.00 96.88 151 PHE A CA 1
ATOM 1066 C C . PHE A 1 151 ? -17.839 10.621 28.122 1.00 96.88 151 PHE A C 1
ATOM 1068 O O . PHE A 1 151 ? -18.884 9.991 28.266 1.00 96.88 151 PHE A O 1
ATOM 1075 N N . GLY A 1 152 ? -16.641 10.083 28.349 1.00 96.00 152 GLY A N 1
ATOM 1076 C CA . GLY A 1 152 ? -16.390 8.709 28.786 1.00 96.00 152 GLY A CA 1
ATOM 1077 C C . GLY A 1 152 ? -16.511 7.627 27.707 1.00 96.00 152 GLY A C 1
ATOM 1078 O O . GLY A 1 152 ? -16.530 6.441 28.044 1.00 96.00 152 GLY A O 1
ATOM 1079 N N . ALA A 1 153 ? -16.608 7.977 26.423 1.00 98.38 153 ALA A N 1
ATOM 1080 C CA . ALA A 1 153 ? -16.828 7.003 25.356 1.00 98.38 153 ALA A CA 1
ATOM 1081 C C . ALA A 1 153 ? -15.871 7.127 24.179 1.00 98.38 153 ALA A C 1
ATOM 1083 O O . ALA A 1 153 ? -15.363 8.204 23.856 1.00 98.38 153 ALA A O 1
ATOM 1084 N N . ALA A 1 154 ? -15.650 5.988 23.527 1.00 98.62 154 ALA A N 1
ATOM 1085 C CA . ALA A 1 154 ? -14.777 5.909 22.379 1.00 98.62 154 ALA A CA 1
ATOM 1086 C C . ALA A 1 154 ? -15.379 6.592 21.143 1.00 98.62 154 ALA A C 1
ATOM 1088 O O . ALA A 1 154 ? -16.598 6.717 21.006 1.00 98.62 154 ALA A O 1
ATOM 1089 N N . GLY A 1 155 ? -14.523 6.991 20.200 1.00 98.75 155 GLY A N 1
A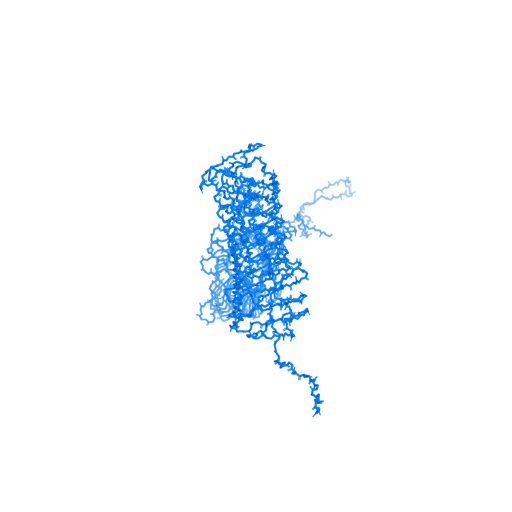TOM 1090 C CA . GLY A 1 155 ? -14.980 7.371 18.862 1.00 98.75 155 GLY A CA 1
ATOM 1091 C C . GLY A 1 155 ? -15.661 6.185 18.181 1.00 98.75 155 GLY A C 1
ATOM 1092 O O . GLY A 1 155 ? -16.832 6.262 17.805 1.00 98.75 155 GLY A O 1
ATOM 1093 N N . ILE A 1 156 ? -14.929 5.070 18.094 1.00 98.88 156 ILE A N 1
ATOM 1094 C CA . ILE A 1 156 ? -15.423 3.772 17.623 1.00 98.88 156 ILE A CA 1
ATOM 1095 C C . ILE A 1 156 ? -15.143 2.721 18.702 1.00 98.88 156 ILE A C 1
ATOM 1097 O O . ILE A 1 156 ? -13.982 2.487 19.035 1.00 98.88 156 ILE A O 1
ATOM 1101 N N . GLY A 1 157 ? -16.185 2.082 19.235 1.00 98.44 157 GLY A N 1
ATOM 1102 C CA . GLY A 1 157 ? -16.055 1.012 20.228 1.00 98.44 157 GLY A CA 1
ATOM 1103 C C . GLY A 1 157 ? -16.967 1.181 21.444 1.00 98.44 157 GLY A C 1
ATOM 1104 O O . GLY A 1 157 ? -18.179 1.273 21.302 1.00 98.44 157 GLY A O 1
ATOM 1105 N N . GLY A 1 158 ? -16.415 1.159 22.655 1.00 98.00 158 GLY A N 1
ATOM 1106 C CA . GLY A 1 158 ? -17.174 1.082 23.907 1.00 98.00 158 GLY A CA 1
ATOM 1107 C C . GLY A 1 158 ? -17.562 2.432 24.515 1.00 98.00 158 GLY A C 1
ATOM 1108 O O . GLY A 1 158 ? -16.973 3.473 24.222 1.00 98.00 158 GLY A O 1
ATOM 1109 N N . SER A 1 159 ? -18.529 2.402 25.433 1.00 97.44 159 SER A N 1
ATOM 1110 C CA . SER A 1 159 ? -18.954 3.542 26.255 1.00 97.44 159 SER A CA 1
ATOM 1111 C C . SER A 1 159 ? -19.000 3.108 27.721 1.00 97.44 159 SER A C 1
ATOM 1113 O O . SER A 1 159 ? -19.759 2.208 28.070 1.00 97.44 159 SER A O 1
ATOM 1115 N N . TYR A 1 160 ? -18.146 3.687 28.574 1.00 97.31 160 TYR A N 1
ATOM 1116 C CA . TYR A 1 160 ? -17.943 3.233 29.966 1.00 97.31 160 TYR A CA 1
ATOM 1117 C C . TYR A 1 160 ? -17.671 1.722 30.128 1.00 97.31 160 TYR A C 1
ATOM 1119 O O . TYR A 1 160 ? -17.973 1.114 31.159 1.00 97.31 160 TYR A O 1
ATOM 1127 N N . ALA A 1 161 ? -17.171 1.086 29.070 1.00 98.06 161 ALA A N 1
ATOM 1128 C CA . ALA A 1 161 ? -17.031 -0.356 28.952 1.00 98.06 161 ALA A CA 1
ATOM 1129 C C . ALA A 1 161 ? -16.065 -0.715 27.812 1.00 98.06 161 ALA A C 1
ATOM 1131 O O . ALA A 1 161 ? -15.530 0.156 27.121 1.00 98.06 161 ALA A O 1
ATOM 1132 N N . ALA A 1 162 ? -15.825 -2.015 27.630 1.00 98.19 162 ALA A N 1
ATOM 1133 C CA . ALA A 1 162 ? -14.852 -2.529 26.671 1.00 98.19 162 ALA A CA 1
ATOM 1134 C C . ALA A 1 162 ? -15.195 -2.205 25.203 1.00 98.19 162 ALA A C 1
ATOM 1136 O O . ALA A 1 162 ? -16.362 -2.080 24.838 1.00 98.19 162 ALA A O 1
ATOM 1137 N N . GLY A 1 163 ? -14.163 -2.114 24.361 1.00 96.62 163 GLY A N 1
ATOM 1138 C CA . GLY A 1 163 ? -14.277 -1.644 22.978 1.00 96.62 163 GLY A CA 1
ATOM 1139 C C . GLY A 1 163 ? -15.019 -2.540 21.987 1.00 96.62 163 GLY A C 1
ATOM 1140 O O . GLY A 1 163 ? -15.502 -2.035 20.979 1.00 96.62 163 GLY A O 1
ATOM 1141 N N . GLY A 1 164 ? -15.143 -3.838 22.271 1.00 97.19 164 GLY A N 1
ATOM 1142 C CA . GLY A 1 164 ? -15.641 -4.812 21.295 1.00 97.19 164 GLY A CA 1
ATOM 1143 C C . GLY A 1 164 ? -14.578 -5.217 20.271 1.00 97.19 164 GLY A C 1
ATOM 1144 O O . GLY A 1 164 ? -13.380 -5.093 20.535 1.00 97.19 164 GLY A O 1
ATOM 1145 N N . ASP A 1 165 ? -15.025 -5.719 19.121 1.00 98.56 165 ASP A N 1
ATOM 1146 C CA . ASP A 1 165 ? -14.149 -6.100 18.009 1.00 98.56 165 ASP A CA 1
ATOM 1147 C C . ASP A 1 165 ? -14.249 -5.050 16.897 1.00 98.56 165 ASP A C 1
ATOM 1149 O O . ASP A 1 165 ? -15.332 -4.802 16.371 1.00 98.56 165 ASP A O 1
ATOM 1153 N N . VAL A 1 166 ? -13.128 -4.450 16.502 1.00 98.81 166 VAL A N 1
ATOM 1154 C CA . VAL A 1 166 ? -13.075 -3.468 15.410 1.00 98.81 166 VAL A CA 1
ATOM 1155 C C . VAL A 1 166 ? -12.169 -3.991 14.303 1.00 98.81 166 VAL A C 1
ATOM 1157 O O . VAL A 1 166 ? -10.976 -4.181 14.518 1.00 98.81 166 VAL A O 1
ATOM 1160 N N . ASN A 1 167 ? -12.722 -4.203 13.109 1.00 98.69 167 ASN A N 1
ATOM 1161 C CA . ASN A 1 167 ? -12.004 -4.698 11.935 1.00 98.69 167 ASN A CA 1
ATOM 1162 C C . ASN A 1 167 ? -12.006 -3.633 10.833 1.00 98.69 167 ASN A C 1
ATOM 1164 O O . ASN A 1 167 ? -13.067 -3.194 10.395 1.00 98.69 167 ASN A O 1
ATOM 1168 N N . ILE A 1 168 ? -10.833 -3.217 10.363 1.00 98.75 168 ILE A N 1
ATOM 1169 C CA . ILE A 1 168 ? -10.687 -2.196 9.318 1.00 98.75 168 ILE A CA 1
ATOM 1170 C C . ILE A 1 168 ? -9.932 -2.802 8.141 1.00 98.75 168 ILE A C 1
ATOM 1172 O O . ILE A 1 168 ? -8.746 -3.102 8.250 1.00 98.75 168 ILE A O 1
ATOM 1176 N N . TYR A 1 169 ? -10.605 -2.959 7.007 1.00 94.44 169 TYR A N 1
ATOM 1177 C CA . TYR A 1 169 ? -10.018 -3.491 5.776 1.00 94.44 169 TYR A CA 1
ATOM 1178 C C . TYR A 1 169 ? -9.655 -2.396 4.768 1.00 94.44 169 TYR A C 1
ATOM 1180 O O . TYR A 1 169 ? -8.744 -2.578 3.962 1.00 94.44 169 TYR A O 1
ATOM 1188 N N . GLY A 1 170 ? -10.319 -1.240 4.835 1.00 90.50 170 GLY A N 1
ATOM 1189 C CA . GLY A 1 170 ? -10.091 -0.119 3.929 1.00 90.50 170 GLY A CA 1
ATOM 1190 C C . GLY A 1 170 ? -10.817 1.154 4.364 1.00 90.50 170 GLY A C 1
ATOM 1191 O O . GLY A 1 170 ? -11.456 1.193 5.412 1.00 90.50 170 GLY A O 1
ATOM 1192 N N . GLY A 1 171 ? -10.727 2.199 3.538 1.00 94.06 171 GLY A N 1
ATOM 1193 C CA . GLY A 1 171 ? -11.361 3.500 3.779 1.00 94.06 171 GLY A CA 1
ATOM 1194 C C . GLY A 1 171 ? -10.447 4.547 4.426 1.00 94.06 171 GLY A C 1
ATOM 1195 O O . GLY A 1 171 ? -9.247 4.334 4.615 1.00 94.06 171 GLY A O 1
ATOM 1196 N N . VAL A 1 172 ? -11.040 5.699 4.751 1.00 97.00 172 VAL A N 1
ATOM 1197 C CA . VAL A 1 172 ? -10.409 6.794 5.502 1.00 97.00 172 VAL A CA 1
ATOM 1198 C C . VAL A 1 172 ? -11.159 6.971 6.817 1.00 97.00 172 VAL A C 1
ATOM 1200 O O . VAL A 1 172 ? -12.306 7.412 6.831 1.00 97.00 172 VAL A O 1
ATOM 1203 N N . ILE A 1 173 ? -10.519 6.614 7.927 1.00 98.81 173 ILE A N 1
ATOM 1204 C CA . ILE A 1 173 ? -11.131 6.577 9.253 1.00 98.81 173 ILE A CA 1
ATOM 1205 C C . ILE A 1 173 ? -10.509 7.670 10.117 1.00 98.81 173 ILE A C 1
ATOM 1207 O O . ILE A 1 173 ? -9.292 7.740 10.269 1.00 98.81 173 ILE A O 1
ATOM 1211 N N . THR A 1 174 ? -11.352 8.499 10.724 1.00 98.81 174 THR A N 1
ATOM 1212 C CA . THR A 1 174 ? -10.981 9.426 11.794 1.00 98.81 174 THR A CA 1
ATOM 1213 C C . THR A 1 174 ? -11.860 9.157 13.007 1.00 98.81 174 THR A C 1
ATOM 1215 O O . THR A 1 174 ? -13.055 9.444 12.991 1.00 98.81 174 THR A O 1
ATOM 1218 N N . ALA A 1 175 ? -11.276 8.618 14.070 1.00 98.88 175 ALA A N 1
ATOM 1219 C CA . ALA A 1 175 ? -11.987 8.290 15.297 1.00 98.88 175 ALA A CA 1
ATOM 1220 C C . ALA A 1 175 ? -11.456 9.141 16.453 1.00 98.88 175 ALA A C 1
ATOM 1222 O O . ALA A 1 175 ? -10.267 9.102 16.767 1.00 98.88 175 ALA A O 1
ATOM 1223 N N . ASN A 1 176 ? -12.333 9.927 17.069 1.00 98.81 176 ASN A N 1
ATOM 1224 C CA . ASN A 1 176 ? -11.998 10.816 18.173 1.00 98.81 176 ASN A CA 1
ATOM 1225 C C . ASN A 1 176 ? -12.760 10.367 19.416 1.00 98.81 176 ASN A C 1
ATOM 1227 O O . ASN A 1 176 ? -13.992 10.396 19.427 1.00 98.81 176 ASN A O 1
ATOM 1231 N N . GLY A 1 177 ? -12.036 9.963 20.452 1.00 98.44 177 GLY A N 1
ATOM 1232 C CA . GLY A 1 177 ? -12.625 9.696 21.755 1.00 98.44 177 GLY A CA 1
ATOM 1233 C C . GLY A 1 177 ? -13.176 10.973 22.378 1.00 98.44 177 GLY A C 1
ATOM 1234 O O . GLY A 1 177 ? -12.634 12.063 22.173 1.00 98.44 177 GLY A O 1
ATOM 1235 N N . GLY A 1 178 ? -14.259 10.847 23.142 1.00 97.75 178 GLY A N 1
ATOM 1236 C CA . GLY A 1 178 ? -14.624 11.900 24.084 1.00 97.75 178 GLY A CA 1
ATOM 1237 C C . GLY A 1 178 ? -13.689 11.878 25.292 1.00 97.75 178 GLY A C 1
ATOM 1238 O O . GLY A 1 178 ? -12.834 11.004 25.396 1.00 97.75 178 GLY A O 1
ATOM 1239 N N . GLU A 1 179 ? -13.832 12.831 26.214 1.00 96.56 179 GLU A N 1
ATOM 1240 C CA . GLU A 1 179 ? -13.052 12.873 27.466 1.00 96.56 179 GLU A CA 1
ATOM 1241 C C . GLU A 1 179 ? -12.985 11.475 28.107 1.00 96.56 179 GLU A C 1
ATOM 1243 O O . GLU A 1 179 ? -14.021 10.829 28.241 1.00 96.56 179 GLU A O 1
ATOM 1248 N N . SER A 1 180 ? -11.791 10.966 28.429 1.00 97.69 180 SER A N 1
ATOM 1249 C CA . SER A 1 180 ? -11.588 9.614 28.984 1.00 97.69 180 SER A CA 1
ATOM 1250 C C . SER A 1 180 ? -11.908 8.410 28.078 1.00 97.69 180 SER A C 1
ATOM 1252 O O . SER A 1 180 ? -11.703 7.273 28.503 1.00 97.69 180 SER A O 1
ATOM 1254 N N . GLY A 1 181 ? -12.353 8.597 26.834 1.00 98.31 181 GLY A N 1
ATOM 1255 C CA . GLY A 1 181 ? -12.592 7.519 25.866 1.00 98.31 181 GLY A CA 1
ATOM 1256 C C . GLY A 1 181 ? -11.493 7.391 24.810 1.00 98.31 181 GLY A C 1
ATOM 1257 O O . GLY A 1 181 ? -10.889 8.385 24.402 1.00 98.31 181 GLY A O 1
ATOM 1258 N N . ALA A 1 182 ? -11.225 6.170 24.343 1.00 98.75 182 ALA A N 1
ATOM 1259 C CA . ALA A 1 182 ? -10.232 5.937 23.295 1.00 98.75 182 ALA A CA 1
ATOM 1260 C C . ALA A 1 182 ? -10.686 6.482 21.929 1.00 98.75 182 ALA A C 1
ATOM 1262 O O . ALA A 1 182 ? -11.879 6.634 21.665 1.00 98.75 182 ALA A O 1
ATOM 1263 N N . GLY A 1 183 ? -9.755 6.726 21.006 1.00 98.81 183 GLY A N 1
ATOM 1264 C CA . GLY A 1 183 ? -10.128 6.971 19.608 1.00 98.81 183 GLY A CA 1
ATOM 1265 C C . GLY A 1 183 ? -10.861 5.755 19.035 1.00 98.81 183 GLY A C 1
ATOM 1266 O O . GLY A 1 183 ? -12.033 5.839 18.660 1.00 98.81 183 GLY A O 1
ATOM 1267 N N . ILE A 1 184 ? -10.175 4.610 19.049 1.00 98.94 184 ILE A N 1
ATOM 1268 C CA . ILE A 1 184 ? -10.720 3.290 18.712 1.00 98.94 184 ILE A CA 1
ATOM 1269 C C . ILE A 1 184 ? -10.476 2.348 19.890 1.00 98.94 184 ILE A C 1
ATOM 1271 O O . ILE A 1 184 ? -9.326 2.129 20.269 1.00 98.94 184 ILE A O 1
ATOM 1275 N N . GLY A 1 185 ? -11.538 1.770 20.445 1.00 98.50 185 GLY A N 1
ATOM 1276 C CA . GLY A 1 185 ? -11.446 0.801 21.534 1.00 98.50 185 GLY A CA 1
ATOM 1277 C C . GLY A 1 185 ? -12.370 1.131 22.701 1.00 98.50 185 GLY A C 1
ATOM 1278 O O . GLY A 1 185 ? -13.572 1.296 22.514 1.00 98.50 185 GLY A O 1
ATOM 1279 N N . GLY A 1 186 ? -11.838 1.146 23.922 1.00 98.31 186 GLY A N 1
ATOM 1280 C CA . GLY A 1 186 ? -12.623 1.221 25.157 1.00 98.31 186 GLY A CA 1
ATOM 1281 C C . GLY A 1 186 ? -13.143 2.620 25.501 1.00 98.31 186 GLY A C 1
ATOM 1282 O O . GLY A 1 186 ? -12.506 3.634 25.210 1.00 98.31 186 GLY A O 1
ATOM 1283 N N . GLY A 1 187 ? -14.294 2.666 26.176 1.00 98.06 187 GLY A N 1
ATOM 1284 C CA . GLY A 1 187 ? -14.732 3.854 26.914 1.00 98.06 187 GLY A CA 1
ATOM 1285 C C . GLY A 1 187 ? -14.000 3.987 28.255 1.00 98.06 187 GLY A C 1
ATOM 1286 O O . GLY A 1 187 ? -13.110 3.197 28.561 1.00 98.06 187 GLY A O 1
ATOM 1287 N N . ASP A 1 188 ? -14.393 4.957 29.076 1.00 98.00 188 ASP A N 1
ATOM 1288 C CA . ASP A 1 188 ? -13.867 5.144 30.433 1.00 98.00 188 ASP A CA 1
ATOM 1289 C C . ASP A 1 188 ? -13.942 3.837 31.244 1.00 98.00 188 ASP A C 1
ATOM 1291 O O . ASP A 1 188 ? -14.959 3.142 31.262 1.00 98.00 188 ASP A O 1
ATOM 1295 N N . SER A 1 189 ? -12.830 3.478 31.884 1.00 97.25 189 SER A N 1
ATOM 1296 C CA . SER A 1 189 ? -12.595 2.232 32.622 1.00 97.25 189 SER A CA 1
ATOM 1297 C C . SER A 1 189 ? -12.765 0.955 31.782 1.00 97.25 189 SER A C 1
ATOM 1299 O O . SER A 1 189 ? -12.810 -0.157 32.313 1.00 97.25 189 SER A O 1
ATOM 1301 N N . GLY A 1 190 ? -12.865 1.104 30.462 1.00 98.00 190 GLY A N 1
ATOM 1302 C CA . GLY A 1 190 ? -13.061 0.049 29.486 1.00 98.00 190 GLY A CA 1
ATOM 1303 C C . GLY A 1 190 ? -11.764 -0.353 28.793 1.00 98.00 190 GLY A C 1
ATOM 1304 O O . GLY A 1 190 ? -11.009 0.482 28.294 1.00 98.00 190 GLY A O 1
ATOM 1305 N N . ASN A 1 191 ? -11.535 -1.661 28.704 1.00 98.31 191 ASN A N 1
ATOM 1306 C CA . ASN A 1 191 ? -10.402 -2.217 27.966 1.00 98.31 191 ASN A CA 1
ATOM 1307 C C . ASN A 1 191 ? -10.598 -2.073 26.448 1.00 98.31 191 ASN A C 1
ATOM 1309 O O . ASN A 1 191 ? -11.727 -2.104 25.956 1.00 98.31 191 ASN A O 1
ATOM 1313 N N . GLY A 1 192 ? -9.500 -2.001 25.695 1.00 95.94 192 GLY A N 1
ATOM 1314 C CA . GLY A 1 192 ? -9.519 -1.699 24.260 1.00 95.94 192 GLY A CA 1
ATOM 1315 C C . GLY A 1 192 ? -10.229 -2.688 23.338 1.00 95.94 192 GLY A C 1
ATOM 1316 O O . GLY A 1 192 ? -10.538 -2.331 22.207 1.00 95.94 192 GLY A O 1
ATOM 1317 N N . GLY A 1 193 ? -10.545 -3.897 23.810 1.00 96.81 193 GLY A N 1
ATOM 1318 C CA . GLY A 1 193 ? -11.128 -4.944 22.966 1.00 96.81 193 GLY A CA 1
ATOM 1319 C C . GLY A 1 193 ? -10.107 -5.529 21.986 1.00 96.81 193 GLY A C 1
ATOM 1320 O O . GLY A 1 193 ? -8.911 -5.542 22.293 1.00 96.81 193 GLY A O 1
ATOM 1321 N N . ASN A 1 194 ? -10.569 -6.033 20.838 1.00 98.25 194 ASN A N 1
ATOM 1322 C CA . ASN A 1 194 ? -9.693 -6.470 19.749 1.00 98.25 194 ASN A CA 1
ATOM 1323 C C . ASN A 1 194 ? -9.800 -5.499 18.571 1.00 98.25 194 ASN A C 1
ATOM 1325 O O . ASN A 1 194 ? -10.885 -5.286 18.036 1.00 98.25 194 ASN A O 1
ATOM 1329 N N . VAL A 1 195 ? -8.673 -4.955 18.123 1.00 98.81 195 VAL A N 1
ATOM 1330 C CA . VAL A 1 195 ? -8.610 -4.060 16.963 1.00 98.81 195 VAL A CA 1
ATOM 1331 C C . VAL A 1 195 ? -7.732 -4.698 15.893 1.00 98.81 195 VAL A C 1
ATOM 1333 O O . VAL A 1 195 ? -6.546 -4.917 16.120 1.00 98.81 195 VAL A O 1
ATOM 1336 N N . ASN A 1 196 ? -8.301 -4.991 14.725 1.00 98.06 196 ASN A N 1
ATOM 1337 C CA . ASN A 1 196 ? -7.608 -5.582 13.582 1.00 98.06 196 ASN A CA 1
ATOM 1338 C C . ASN A 1 196 ? -7.625 -4.604 12.400 1.00 98.06 196 ASN A C 1
ATOM 1340 O O . ASN A 1 196 ? -8.690 -4.264 11.887 1.00 98.06 196 ASN A O 1
ATOM 1344 N N . ILE A 1 197 ? -6.455 -4.160 11.944 1.00 98.12 197 ILE A N 1
ATOM 1345 C CA . ILE A 1 197 ? -6.317 -3.211 10.831 1.00 98.12 197 ILE A CA 1
ATOM 1346 C C . ILE A 1 197 ? -5.573 -3.901 9.691 1.00 98.12 197 ILE A C 1
ATOM 1348 O O . ILE A 1 197 ? -4.371 -4.133 9.774 1.00 98.12 197 ILE A O 1
ATOM 1352 N N . HIS A 1 198 ? -6.288 -4.241 8.626 1.00 91.44 198 HIS A N 1
ATOM 1353 C CA . HIS A 1 198 ? -5.744 -4.845 7.412 1.00 91.44 198 HIS A CA 1
ATOM 1354 C C . HIS A 1 198 ? -5.350 -3.810 6.352 1.00 91.44 198 HIS A C 1
ATOM 1356 O O . HIS A 1 198 ? -4.462 -4.075 5.544 1.00 91.44 198 HIS A O 1
ATOM 1362 N N . GLY A 1 199 ? -5.968 -2.627 6.365 1.00 87.62 199 GLY A N 1
ATOM 1363 C CA . GLY A 1 199 ? -5.708 -1.574 5.388 1.00 87.62 199 GLY A CA 1
ATOM 1364 C C . GLY A 1 199 ? -6.378 -0.244 5.732 1.00 87.62 199 GLY A C 1
ATOM 1365 O O . GLY A 1 199 ? -6.889 -0.051 6.833 1.00 87.62 199 GLY A O 1
ATOM 1366 N N . GLY A 1 200 ? -6.377 0.678 4.767 1.00 90.88 200 GLY A N 1
ATOM 1367 C CA . GLY A 1 200 ? -6.950 2.020 4.907 1.00 90.88 200 GLY A CA 1
ATOM 1368 C C . GLY A 1 200 ? -6.009 3.055 5.532 1.00 90.88 200 GLY A C 1
ATOM 1369 O O . GLY A 1 200 ? -4.863 2.765 5.887 1.00 90.88 200 GLY A O 1
ATOM 1370 N N . THR A 1 201 ? -6.516 4.282 5.644 1.00 94.25 201 THR A N 1
ATOM 1371 C CA . THR A 1 201 ? -5.867 5.390 6.355 1.00 94.25 201 THR A CA 1
ATOM 1372 C C . THR A 1 201 ? -6.625 5.630 7.651 1.00 94.25 201 THR A C 1
ATOM 1374 O O . THR A 1 201 ? -7.771 6.073 7.618 1.00 94.25 201 THR A O 1
ATOM 1377 N N . VAL A 1 202 ? -6.001 5.344 8.791 1.00 98.75 202 VAL A N 1
ATOM 1378 C CA . VAL A 1 202 ? -6.636 5.390 10.112 1.00 98.75 202 VAL A CA 1
ATOM 1379 C C . VAL A 1 202 ? -5.974 6.462 10.964 1.00 98.75 202 VAL A C 1
ATOM 1381 O O . VAL A 1 202 ? -4.780 6.400 11.239 1.00 98.75 202 VAL A O 1
ATOM 1384 N N . THR A 1 203 ? -6.761 7.431 11.415 1.00 98.69 203 THR A N 1
ATOM 1385 C CA . THR A 1 203 ? -6.373 8.399 12.442 1.00 98.69 203 THR A CA 1
ATOM 1386 C C . THR A 1 203 ? -7.230 8.176 13.678 1.00 98.69 203 THR A C 1
ATOM 1388 O O . THR A 1 203 ? -8.450 8.324 13.623 1.00 98.69 203 THR A O 1
ATOM 1391 N N . ALA A 1 204 ? -6.604 7.825 14.794 1.00 98.88 204 ALA A N 1
ATOM 1392 C CA . ALA A 1 204 ? -7.284 7.576 16.056 1.00 98.88 204 ALA A CA 1
ATOM 1393 C C . ALA A 1 204 ? -6.729 8.509 17.135 1.00 98.88 204 ALA A C 1
ATOM 1395 O O . ALA A 1 204 ? -5.533 8.489 17.422 1.00 98.88 204 ALA A O 1
ATOM 1396 N N . ASN A 1 205 ? -7.597 9.333 17.715 1.00 98.81 205 ASN A N 1
ATOM 1397 C CA . ASN A 1 205 ? -7.242 10.328 18.719 1.00 98.81 205 ASN A CA 1
ATOM 1398 C C . ASN A 1 205 ? -7.961 9.997 20.026 1.00 98.81 205 ASN A C 1
ATOM 1400 O O . ASN A 1 205 ? -9.192 10.025 20.075 1.00 98.81 205 ASN A O 1
ATOM 1404 N N . GLY A 1 206 ? -7.199 9.688 21.070 1.00 98.50 206 GLY A N 1
ATOM 1405 C CA . GLY A 1 206 ? -7.732 9.496 22.412 1.00 98.50 206 GLY A CA 1
ATOM 1406 C C . GLY A 1 206 ? -8.232 10.811 22.999 1.00 98.50 206 GLY A C 1
ATOM 1407 O O . GLY A 1 206 ? -7.643 11.870 22.765 1.00 98.50 206 GLY A O 1
ATOM 1408 N N . GLY A 1 207 ? -9.314 10.745 23.772 1.00 97.81 207 GLY A N 1
ATOM 1409 C CA . GLY A 1 207 ? -9.681 11.836 24.666 1.00 97.81 207 GLY A CA 1
ATOM 1410 C C . GLY A 1 207 ? -8.726 11.932 25.853 1.00 97.81 207 GLY A C 1
ATOM 1411 O O . GLY A 1 207 ? -7.798 11.135 25.974 1.00 97.81 207 GLY A O 1
ATOM 1412 N N . GLU A 1 208 ? -8.946 12.909 26.736 1.00 96.56 208 GLU A N 1
ATOM 1413 C CA . GLU A 1 208 ? -8.131 13.115 27.945 1.00 96.56 208 GLU A CA 1
ATOM 1414 C C . GLU A 1 208 ? -7.855 11.776 28.653 1.00 96.56 208 GLU A C 1
ATOM 1416 O O . GLU A 1 208 ? -8.777 11.016 28.932 1.00 96.56 208 GLU A O 1
ATOM 1421 N N . ASP A 1 209 ? -6.576 11.457 28.851 1.00 97.56 209 ASP A N 1
ATOM 1422 C CA . ASP A 1 209 ? -6.076 10.264 29.559 1.00 97.56 209 ASP A CA 1
ATOM 1423 C C . ASP A 1 209 ? -6.335 8.892 28.923 1.00 97.56 209 ASP A C 1
ATOM 1425 O O . ASP A 1 209 ? -5.927 7.860 29.469 1.00 97.56 209 ASP A O 1
ATOM 1429 N N . ALA A 1 210 ? -6.948 8.864 27.744 1.00 98.44 210 ALA A N 1
ATOM 1430 C CA . ALA A 1 210 ? -7.232 7.654 26.990 1.00 98.44 210 ALA A CA 1
ATOM 1431 C C . ALA A 1 210 ? -6.251 7.440 25.835 1.00 98.44 210 ALA A C 1
ATOM 1433 O O . ALA A 1 210 ? -5.581 8.362 25.362 1.00 98.44 210 ALA A O 1
ATOM 1434 N N . SER A 1 211 ? -6.164 6.196 25.369 1.00 98.56 211 SER A N 1
ATOM 1435 C CA . SER A 1 211 ? -5.298 5.853 24.244 1.00 98.56 211 SER A CA 1
ATOM 1436 C C . SER A 1 211 ? -5.874 6.289 22.892 1.00 98.56 211 SER A C 1
ATOM 1438 O O . SER A 1 211 ? -7.084 6.467 22.735 1.00 98.56 211 SER A O 1
ATOM 1440 N N . GLY A 1 212 ? -5.010 6.433 21.884 1.00 98.81 212 GLY A N 1
ATOM 1441 C CA . GLY A 1 212 ? -5.459 6.581 20.498 1.00 98.81 212 GLY A CA 1
ATOM 1442 C C . GLY A 1 212 ? -6.187 5.321 20.028 1.00 98.81 212 GLY A C 1
ATOM 1443 O O . GLY A 1 212 ? -7.362 5.376 19.662 1.00 98.81 212 GLY A O 1
ATOM 1444 N N . ILE A 1 213 ? -5.496 4.181 20.093 1.00 98.88 213 ILE A N 1
ATOM 1445 C CA . ILE A 1 213 ? -6.053 2.844 19.843 1.00 98.88 213 ILE A CA 1
ATOM 1446 C C . ILE A 1 213 ? -5.813 1.974 21.075 1.00 98.88 213 ILE A C 1
ATOM 1448 O O . ILE A 1 213 ? -4.659 1.718 21.422 1.00 98.88 213 ILE A O 1
ATOM 1452 N N . GLY A 1 214 ? -6.883 1.485 21.698 1.00 98.50 214 GLY A N 1
ATOM 1453 C CA . GLY A 1 214 ? -6.804 0.631 22.880 1.00 98.50 214 GLY A CA 1
ATOM 1454 C C . GLY A 1 214 ? -7.753 1.062 23.997 1.00 98.50 214 GLY A C 1
ATOM 1455 O O . GLY A 1 214 ? -8.942 1.274 23.766 1.00 98.50 214 GLY A O 1
ATOM 1456 N N . GLY A 1 215 ? -7.255 1.117 25.233 1.00 98.25 215 GLY A N 1
ATOM 1457 C CA . GLY A 1 215 ? -8.063 1.367 26.432 1.00 98.25 215 GLY A CA 1
ATOM 1458 C C . GLY A 1 215 ? -8.483 2.830 26.607 1.00 98.25 215 GLY A C 1
ATOM 1459 O O . GLY A 1 215 ? -7.752 3.750 26.218 1.00 98.25 215 GLY A O 1
ATOM 1460 N N . GLY A 1 216 ? -9.646 3.043 27.231 1.00 98.31 216 GLY A N 1
ATOM 1461 C CA . GLY A 1 216 ? -10.032 4.354 27.763 1.00 98.31 216 GLY A CA 1
ATOM 1462 C C . GLY A 1 216 ? -9.261 4.697 29.041 1.00 98.31 216 GLY A C 1
ATOM 1463 O O . GLY A 1 216 ? -8.365 3.954 29.451 1.00 98.31 216 GLY A O 1
ATOM 1464 N N . TYR A 1 217 ? -9.602 5.807 29.701 1.00 98.06 217 TYR A N 1
ATOM 1465 C CA . TYR A 1 217 ? -9.045 6.137 31.016 1.00 98.06 217 TYR A CA 1
ATOM 1466 C C . TYR A 1 217 ? -9.198 4.943 31.952 1.00 98.06 217 TYR A C 1
ATOM 1468 O O . TYR A 1 217 ? -10.256 4.333 32.033 1.00 98.06 217 TYR A O 1
ATOM 1476 N N . SER A 1 218 ? -8.141 4.585 32.665 1.00 96.25 218 SER A N 1
ATOM 1477 C CA . SER A 1 218 ? -8.141 3.421 33.544 1.00 96.25 218 SER A CA 1
ATOM 1478 C C . SER A 1 218 ? -8.423 2.050 32.879 1.00 96.25 218 SER A C 1
ATOM 1480 O O . SER A 1 218 ? -8.719 1.089 33.588 1.00 96.25 218 SER A O 1
ATOM 1482 N N . GLY A 1 219 ? -8.331 1.937 31.549 1.00 98.00 219 GLY A N 1
ATOM 1483 C CA . GLY A 1 219 ? -8.530 0.696 30.794 1.00 98.00 219 GLY A CA 1
ATOM 1484 C C . GLY A 1 219 ? -7.239 0.135 30.191 1.00 98.00 219 GLY A C 1
ATOM 1485 O O . GLY A 1 219 ? -6.364 0.883 29.746 1.00 98.00 219 GLY A O 1
ATOM 1486 N N . ASP A 1 220 ? -7.125 -1.194 30.142 1.00 98.31 220 ASP A N 1
ATOM 1487 C CA . ASP A 1 220 ? -6.011 -1.884 29.480 1.00 98.31 220 ASP A CA 1
ATOM 1488 C C . ASP A 1 220 ? -6.114 -1.787 27.950 1.00 98.31 220 ASP A C 1
ATOM 1490 O O . ASP A 1 220 ? -7.208 -1.740 27.382 1.00 98.31 220 ASP A O 1
ATOM 1494 N N . GLY A 1 221 ? -4.971 -1.838 27.261 1.00 96.38 221 GLY A N 1
ATOM 1495 C CA . GLY A 1 221 ? -4.891 -1.643 25.810 1.00 96.38 221 GLY A CA 1
ATOM 1496 C C . GLY A 1 221 ? -5.584 -2.681 24.929 1.00 96.38 221 GLY A C 1
ATOM 1497 O O . GLY A 1 221 ? -5.815 -2.416 23.754 1.00 96.38 221 GLY A O 1
ATOM 1498 N N . GLY A 1 222 ? -5.972 -3.835 25.477 1.00 97.12 222 GLY A N 1
ATOM 1499 C CA . GLY A 1 222 ? -6.592 -4.908 24.696 1.00 97.12 222 GLY A CA 1
ATOM 1500 C C . GLY A 1 222 ? -5.599 -5.599 23.756 1.00 97.12 222 GLY A C 1
ATOM 1501 O O . GLY A 1 222 ? -4.426 -5.751 24.097 1.00 97.12 222 GLY A O 1
ATOM 1502 N N . ASN A 1 223 ? -6.079 -6.062 22.603 1.00 98.12 223 ASN A N 1
ATOM 1503 C CA . ASN A 1 223 ? -5.267 -6.697 21.566 1.00 98.12 223 ASN A CA 1
ATOM 1504 C C . ASN A 1 223 ? -5.354 -5.893 20.265 1.00 98.12 223 ASN A C 1
ATOM 1506 O O . ASN A 1 223 ? -6.445 -5.699 19.734 1.00 98.12 223 ASN A O 1
ATOM 1510 N N . VAL A 1 224 ? -4.216 -5.460 19.733 1.00 98.69 224 VAL A N 1
ATOM 1511 C CA . VAL A 1 224 ? -4.139 -4.663 18.506 1.00 98.69 224 VAL A CA 1
ATOM 1512 C C . VAL A 1 224 ? -3.294 -5.409 17.481 1.00 98.69 224 VAL A C 1
ATOM 1514 O O . VAL A 1 224 ? -2.111 -5.644 17.708 1.00 98.69 224 VAL A O 1
ATOM 1517 N N . ASN A 1 225 ? -3.886 -5.766 16.344 1.00 96.31 225 ASN A N 1
ATOM 1518 C CA . ASN A 1 225 ? -3.208 -6.430 15.234 1.00 96.31 225 ASN A CA 1
ATOM 1519 C C . ASN A 1 225 ? -3.236 -5.525 14.000 1.00 96.31 225 ASN A C 1
ATOM 1521 O O . ASN A 1 225 ? -4.304 -5.164 13.509 1.00 96.31 225 ASN A O 1
ATOM 1525 N N . ILE A 1 226 ? -2.066 -5.168 13.481 1.00 95.62 226 ILE A N 1
ATOM 1526 C CA . ILE A 1 226 ? -1.918 -4.313 12.301 1.00 95.62 226 ILE A CA 1
ATOM 1527 C C . ILE A 1 226 ? -1.256 -5.132 11.200 1.00 95.62 226 ILE A C 1
ATOM 1529 O O . ILE A 1 226 ? -0.077 -5.460 11.289 1.00 95.62 226 ILE A O 1
ATOM 1533 N N . TYR A 1 227 ? -2.011 -5.469 10.162 1.00 86.62 227 TYR A N 1
ATOM 1534 C CA . TYR A 1 227 ? -1.527 -6.199 8.992 1.00 86.62 227 TYR A CA 1
ATOM 1535 C C . TYR A 1 227 ? -1.112 -5.268 7.844 1.00 86.62 227 TYR A C 1
ATOM 1537 O O . TYR A 1 227 ? -0.268 -5.645 7.037 1.00 86.62 227 TYR A O 1
ATOM 1545 N N . GLY A 1 228 ? -1.658 -4.050 7.783 1.00 82.06 228 GLY A N 1
ATOM 1546 C CA . GLY A 1 228 ? -1.369 -3.081 6.725 1.00 82.06 228 GLY A CA 1
ATOM 1547 C C . GLY A 1 228 ? -2.038 -1.723 6.954 1.00 82.06 228 GLY A C 1
ATOM 1548 O O . GLY A 1 228 ? -2.692 -1.512 7.971 1.00 82.06 228 GLY A O 1
ATOM 1549 N N . GLY A 1 229 ? -1.882 -0.804 5.996 1.00 88.44 229 GLY A N 1
ATOM 1550 C CA . GLY A 1 229 ? -2.466 0.545 6.032 1.00 88.44 229 GLY A CA 1
ATOM 1551 C C . GLY A 1 229 ? -1.512 1.647 6.506 1.00 88.44 229 GLY A C 1
ATOM 1552 O O . GLY A 1 229 ? -0.327 1.412 6.756 1.00 88.44 229 GLY A O 1
ATOM 1553 N N . ILE A 1 230 ? -2.045 2.867 6.617 1.00 89.31 230 ILE A N 1
ATOM 1554 C CA . ILE A 1 230 ? -1.368 4.038 7.193 1.00 89.31 230 ILE A CA 1
ATOM 1555 C C . ILE A 1 230 ? -2.095 4.410 8.483 1.00 89.31 230 ILE A C 1
ATOM 1557 O O . ILE A 1 230 ? -3.234 4.871 8.447 1.00 89.31 230 ILE A O 1
ATOM 1561 N N . ILE A 1 231 ? -1.440 4.212 9.624 1.00 98.25 231 ILE A N 1
ATOM 1562 C CA . ILE A 1 231 ? -2.033 4.365 10.949 1.00 98.25 231 ILE A CA 1
ATOM 1563 C C . ILE A 1 231 ? -1.347 5.517 11.670 1.00 98.25 231 ILE A C 1
ATOM 1565 O O . ILE A 1 231 ? -0.127 5.541 11.809 1.00 98.25 231 ILE A O 1
ATOM 1569 N N . THR A 1 232 ? -2.143 6.454 12.172 1.00 98.19 232 THR A N 1
ATOM 1570 C CA . THR A 1 232 ? -1.720 7.485 13.118 1.00 98.19 232 THR A CA 1
ATOM 1571 C C . THR A 1 232 ? -2.565 7.363 14.378 1.00 98.19 232 THR A C 1
ATOM 1573 O O . THR A 1 232 ? -3.767 7.617 14.351 1.00 98.19 232 THR A O 1
ATOM 1576 N N . ALA A 1 233 ? -1.942 6.972 15.482 1.00 98.75 233 ALA A N 1
ATOM 1577 C CA . ALA A 1 233 ? -2.592 6.809 16.772 1.00 98.75 233 ALA A CA 1
ATOM 1578 C C . ALA A 1 233 ? -2.004 7.812 17.768 1.00 98.75 233 ALA A C 1
ATOM 1580 O O . ALA A 1 233 ? -0.812 7.768 18.076 1.00 98.75 233 ALA A O 1
ATOM 1581 N N . ASN A 1 234 ? -2.836 8.730 18.252 1.00 98.69 234 ASN A N 1
ATOM 1582 C CA . ASN A 1 234 ? -2.448 9.784 19.178 1.00 98.69 234 ASN A CA 1
ATOM 1583 C C . ASN A 1 234 ? -3.154 9.559 20.515 1.00 98.69 234 ASN A C 1
ATOM 1585 O O . ASN A 1 234 ? -4.383 9.595 20.578 1.00 98.69 234 ASN A O 1
ATOM 1589 N N . GLY A 1 235 ? -2.383 9.336 21.574 1.00 98.31 235 GLY A N 1
ATOM 1590 C CA . GLY A 1 235 ? -2.907 9.308 22.933 1.00 98.31 235 GLY A CA 1
ATOM 1591 C C . GLY A 1 235 ? -3.375 10.692 23.381 1.00 98.31 235 GLY A C 1
ATOM 1592 O O . GLY A 1 235 ? -2.866 11.714 22.911 1.00 98.31 235 GLY A O 1
ATOM 1593 N N . GLY A 1 236 ? -4.338 10.716 24.303 1.00 97.88 236 GLY A N 1
ATOM 1594 C CA . GLY A 1 236 ? -4.711 11.916 25.051 1.00 97.88 236 GLY A CA 1
ATOM 1595 C C . GLY A 1 236 ? -3.619 12.353 26.026 1.00 97.88 236 GLY A C 1
ATOM 1596 O O . GLY A 1 236 ? -2.497 11.864 25.949 1.00 97.88 236 GLY A O 1
ATOM 1597 N N . GLU A 1 237 ? -3.920 13.255 26.972 1.00 97.88 237 GLU A N 1
ATOM 1598 C CA . GLU A 1 237 ? -2.883 13.844 27.843 1.00 97.88 237 GLU A CA 1
ATOM 1599 C C . GLU A 1 237 ? -2.000 12.789 28.520 1.00 97.88 237 GLU A C 1
ATOM 1601 O O . GLU A 1 237 ? -0.788 12.900 28.389 1.00 97.88 237 GLU A O 1
ATOM 1606 N N . TYR A 1 238 ? -2.560 11.750 29.146 1.00 98.12 238 TYR A N 1
ATOM 1607 C CA . TYR A 1 238 ? -1.783 10.695 29.818 1.00 98.12 238 TYR A CA 1
ATOM 1608 C C . TYR A 1 238 ? -1.925 9.284 29.211 1.00 98.12 238 TYR A C 1
ATOM 1610 O O . TYR A 1 238 ? -1.483 8.298 29.813 1.00 98.12 238 TYR A O 1
ATOM 1618 N N . GLY A 1 239 ? -2.531 9.167 28.027 1.00 98.25 239 GLY A N 1
ATOM 1619 C CA . GLY A 1 239 ? -2.771 7.888 27.349 1.00 98.25 239 GLY A CA 1
ATOM 1620 C C . GLY A 1 239 ? -1.688 7.510 26.335 1.00 98.25 239 GLY A C 1
ATOM 1621 O O . GLY A 1 239 ? -1.005 8.374 25.779 1.00 98.25 239 GLY A O 1
ATOM 1622 N N . ALA A 1 240 ? -1.523 6.210 26.077 1.00 98.50 240 ALA A N 1
ATOM 1623 C CA . ALA A 1 240 ? -0.605 5.736 25.042 1.00 98.50 240 ALA A CA 1
ATOM 1624 C C . ALA A 1 240 ? -1.114 6.057 23.625 1.00 98.50 240 ALA A C 1
ATOM 1626 O O . ALA A 1 240 ? -2.316 6.193 23.402 1.00 98.50 240 ALA A O 1
ATOM 1627 N N . GLY A 1 241 ? -0.217 6.124 22.639 1.00 98.69 241 GLY A N 1
ATOM 1628 C CA . GLY A 1 241 ? -0.637 6.176 21.233 1.00 98.69 241 GLY A CA 1
ATOM 1629 C C . GLY A 1 241 ? -1.429 4.920 20.866 1.00 98.69 241 GLY A C 1
ATOM 1630 O O . GLY A 1 241 ? -2.604 4.996 20.507 1.00 98.69 241 GLY A O 1
ATOM 1631 N N . ILE A 1 242 ? -0.797 3.758 21.046 1.00 98.81 242 ILE A N 1
ATOM 1632 C CA . ILE A 1 242 ? -1.417 2.432 20.950 1.00 98.81 242 ILE A CA 1
ATOM 1633 C C . ILE A 1 242 ? -1.197 1.702 22.274 1.00 98.81 242 ILE A C 1
ATOM 1635 O O . ILE A 1 242 ? -0.053 1.480 22.668 1.00 98.81 242 ILE A O 1
ATOM 1639 N N . GLY A 1 243 ? -2.271 1.309 22.952 1.00 98.06 243 GLY A N 1
ATOM 1640 C CA . GLY A 1 243 ? -2.201 0.529 24.183 1.00 98.06 243 GLY A CA 1
ATOM 1641 C C . GLY A 1 243 ? -3.097 1.071 25.292 1.00 98.06 243 GLY A C 1
ATOM 1642 O O . GLY A 1 243 ? -4.283 1.302 25.082 1.00 98.06 243 GLY A O 1
ATOM 1643 N N . GLY A 1 244 ? -2.562 1.192 26.505 1.00 97.94 244 GLY A N 1
ATOM 1644 C CA . GLY A 1 244 ? -3.345 1.481 27.708 1.00 97.94 244 GLY A CA 1
ATOM 1645 C C . GLY A 1 244 ? -3.702 2.958 27.869 1.00 97.94 244 GLY A C 1
ATOM 1646 O O . GLY A 1 244 ? -2.950 3.847 27.454 1.00 97.94 244 GLY A O 1
ATOM 1647 N N . GLY A 1 245 ? -4.825 3.222 28.537 1.00 97.94 245 GLY A N 1
ATOM 1648 C CA . GLY A 1 245 ? -5.079 4.537 29.122 1.00 97.94 245 GLY A CA 1
ATOM 1649 C C . GLY A 1 245 ? -4.238 4.767 30.378 1.00 97.94 245 GLY A C 1
ATOM 1650 O O . GLY A 1 245 ? -3.450 3.910 30.800 1.00 97.94 245 GLY A O 1
ATOM 1651 N N . GLN A 1 246 ? -4.402 5.931 31.004 1.00 97.88 246 GLN A N 1
ATOM 1652 C CA . GLN A 1 246 ? -3.676 6.270 32.227 1.00 97.88 246 GLN A CA 1
ATOM 1653 C C . GLN A 1 246 ? -3.821 5.170 33.296 1.00 97.88 246 GLN A C 1
ATOM 1655 O O . GLN A 1 246 ? -4.889 4.581 33.489 1.00 97.88 246 GLN A O 1
ATOM 1660 N N . ASN A 1 247 ? -2.728 4.902 34.008 1.00 92.94 247 ASN A N 1
ATOM 1661 C CA . ASN A 1 247 ? -2.570 3.899 35.062 1.00 92.94 247 ASN A CA 1
ATOM 1662 C C . ASN A 1 247 ? -2.627 2.428 34.618 1.00 92.94 247 ASN A C 1
ATOM 1664 O O . ASN A 1 247 ? -2.458 1.554 35.470 1.00 92.94 247 ASN A O 1
ATOM 1668 N N . ASN A 1 248 ? -2.852 2.129 33.334 1.00 97.44 248 ASN A N 1
ATOM 1669 C CA . ASN A 1 248 ? -3.151 0.764 32.888 1.00 97.44 248 ASN A CA 1
ATOM 1670 C C . ASN A 1 248 ? -2.227 0.254 31.791 1.00 97.44 248 ASN A C 1
ATOM 1672 O O . ASN A 1 248 ? -1.404 0.980 31.227 1.00 97.44 248 ASN A O 1
ATOM 1676 N N . THR A 1 249 ? -2.284 -1.060 31.588 1.00 96.75 249 THR A N 1
ATOM 1677 C CA . THR A 1 249 ? -1.259 -1.781 30.844 1.00 96.75 249 THR A CA 1
ATOM 1678 C C . THR A 1 249 ? -1.454 -1.670 29.338 1.00 96.75 249 THR A C 1
ATOM 1680 O O . THR A 1 249 ? -2.572 -1.535 28.842 1.00 96.75 249 THR A O 1
ATOM 1683 N N . GLY A 1 250 ? -0.351 -1.750 28.594 1.00 92.75 250 GLY A N 1
ATOM 1684 C CA . GLY A 1 250 ? -0.355 -1.584 27.141 1.00 92.75 250 GLY A CA 1
ATOM 1685 C C . GLY A 1 250 ? -1.072 -2.648 26.315 1.00 92.75 250 GLY A C 1
ATOM 1686 O O . GLY A 1 250 ? -1.284 -2.428 25.129 1.00 92.75 250 GLY A O 1
ATOM 1687 N N . GLY A 1 251 ? -1.463 -3.776 26.911 1.00 95.19 251 GLY A N 1
ATOM 1688 C CA . GLY A 1 251 ? -2.076 -4.881 26.174 1.00 95.19 251 GLY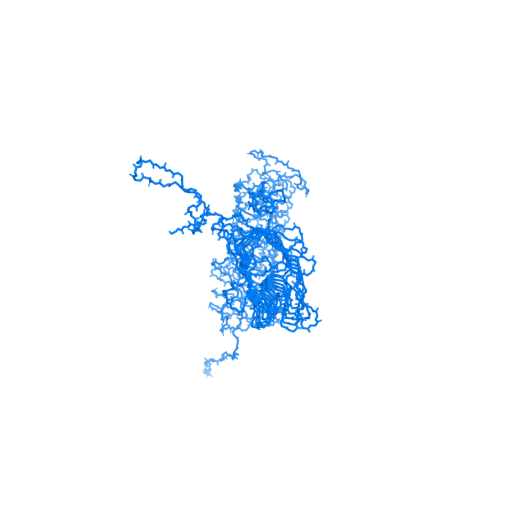 A CA 1
ATOM 1689 C C . GLY A 1 251 ? -1.088 -5.643 25.281 1.00 95.19 251 GLY A C 1
ATOM 1690 O O . GLY A 1 251 ? 0.104 -5.708 25.576 1.00 95.19 251 GLY A O 1
ATOM 1691 N N . ASN A 1 252 ? -1.593 -6.261 24.215 1.00 96.75 252 ASN A N 1
ATOM 1692 C CA . ASN A 1 252 ? -0.798 -6.963 23.206 1.00 96.75 252 ASN A CA 1
ATOM 1693 C C . ASN A 1 252 ? -0.888 -6.211 21.872 1.00 96.75 252 ASN A C 1
ATOM 1695 O O . ASN A 1 252 ? -1.988 -5.894 21.424 1.00 96.75 252 ASN A O 1
ATOM 1699 N N . VAL A 1 253 ? 0.253 -5.926 21.248 1.00 97.81 253 VAL A N 1
ATOM 1700 C CA . VAL A 1 253 ? 0.336 -5.219 19.968 1.00 97.81 253 VAL A CA 1
ATOM 1701 C C . VAL A 1 253 ? 1.172 -6.036 18.986 1.00 97.81 253 VAL A C 1
ATOM 1703 O O . VAL A 1 253 ? 2.376 -6.193 19.171 1.00 97.81 253 VAL A O 1
ATOM 1706 N N . ASN A 1 254 ? 0.549 -6.520 17.914 1.00 92.00 254 ASN A N 1
ATOM 1707 C CA . ASN A 1 254 ? 1.205 -7.257 16.837 1.00 92.00 254 ASN A CA 1
ATOM 1708 C C . ASN A 1 254 ? 1.172 -6.434 15.547 1.00 92.00 254 ASN A C 1
ATOM 1710 O O . ASN A 1 254 ? 0.103 -6.064 15.066 1.00 92.00 254 ASN A O 1
ATOM 1714 N N . ILE A 1 255 ? 2.337 -6.158 14.968 1.00 90.94 255 ILE A N 1
ATOM 1715 C CA . ILE A 1 255 ? 2.476 -5.378 13.736 1.00 90.94 255 ILE A CA 1
ATOM 1716 C C . ILE A 1 255 ? 3.118 -6.272 12.680 1.00 90.94 255 ILE A C 1
ATOM 1718 O O . ILE A 1 255 ? 4.299 -6.595 12.764 1.00 90.94 255 ILE A O 1
ATOM 1722 N N . TYR A 1 256 ? 2.331 -6.690 11.696 1.00 82.12 256 TYR A N 1
ATOM 1723 C CA . TYR A 1 256 ? 2.753 -7.514 10.566 1.00 82.12 256 TYR A CA 1
ATOM 1724 C C . TYR A 1 256 ? 3.079 -6.685 9.317 1.00 82.12 256 TYR A C 1
ATOM 1726 O O . TYR A 1 256 ? 3.776 -7.179 8.437 1.00 82.12 256 TYR A O 1
ATOM 1734 N N . GLY A 1 257 ? 2.607 -5.436 9.231 1.00 79.81 257 GLY A N 1
ATOM 1735 C CA . GLY A 1 257 ? 2.825 -4.571 8.071 1.00 79.81 257 GLY A CA 1
ATOM 1736 C C . GLY A 1 257 ? 2.277 -3.153 8.248 1.00 79.81 257 GLY A C 1
ATOM 1737 O O . GLY A 1 257 ? 1.758 -2.795 9.303 1.00 79.81 257 GLY A O 1
ATOM 1738 N N . GLY A 1 258 ? 2.382 -2.345 7.189 1.00 83.25 258 GLY A N 1
ATOM 1739 C CA . GLY A 1 258 ? 1.885 -0.964 7.146 1.00 83.25 258 GLY A CA 1
ATOM 1740 C C . GLY A 1 258 ? 2.871 0.093 7.653 1.00 83.25 258 GLY A C 1
ATOM 1741 O O . GLY A 1 258 ? 4.028 -0.188 7.968 1.00 83.25 258 GLY A O 1
ATOM 1742 N N . THR A 1 259 ? 2.404 1.339 7.704 1.00 86.31 259 THR A N 1
ATOM 1743 C CA . THR A 1 259 ? 3.118 2.467 8.314 1.00 86.31 259 THR A CA 1
ATOM 1744 C C . THR A 1 259 ? 2.372 2.894 9.569 1.00 86.31 259 THR A C 1
ATOM 1746 O O . THR A 1 259 ? 1.260 3.408 9.484 1.00 86.31 259 THR A O 1
ATOM 1749 N N . VAL A 1 260 ? 2.984 2.697 10.733 1.00 95.00 260 VAL A N 1
ATOM 1750 C CA . VAL A 1 260 ? 2.389 2.958 12.045 1.00 95.00 260 VAL A CA 1
ATOM 1751 C C . VAL A 1 260 ? 3.102 4.129 12.698 1.00 95.00 260 VAL A C 1
ATOM 1753 O O . VAL A 1 260 ? 4.290 4.053 12.985 1.00 95.00 260 VAL A O 1
ATOM 1756 N N . THR A 1 261 ? 2.374 5.203 12.974 1.00 96.06 261 THR A N 1
ATOM 1757 C CA . THR A 1 261 ? 2.833 6.319 13.803 1.00 96.06 261 THR A CA 1
ATOM 1758 C C . THR A 1 261 ? 2.038 6.317 15.099 1.00 96.06 261 THR A C 1
ATOM 1760 O O . THR A 1 261 ? 0.827 6.517 15.082 1.00 96.06 261 THR A O 1
ATOM 1763 N N . ALA A 1 262 ? 2.709 6.086 16.221 1.00 98.00 262 ALA A N 1
ATOM 1764 C CA . ALA A 1 262 ? 2.100 6.006 17.539 1.00 98.00 262 ALA A CA 1
ATOM 1765 C C . ALA A 1 262 ? 2.709 7.066 18.463 1.00 98.00 262 ALA A C 1
ATOM 1767 O O . ALA A 1 262 ? 3.884 6.995 18.831 1.00 98.00 262 ALA A O 1
ATOM 1768 N N . ASN A 1 263 ? 1.904 8.057 18.830 1.00 97.56 263 ASN A N 1
ATOM 1769 C CA . ASN A 1 263 ? 2.316 9.189 19.648 1.00 97.56 263 ASN A CA 1
ATOM 1770 C C . ASN A 1 263 ? 1.644 9.097 21.016 1.00 97.56 263 ASN A C 1
ATOM 1772 O O . ASN A 1 263 ? 0.429 9.244 21.128 1.00 97.56 263 ASN A O 1
ATOM 1776 N N . GLY A 1 264 ? 2.439 8.857 22.052 1.00 97.38 264 GLY A N 1
ATOM 1777 C CA . GLY A 1 264 ? 1.993 8.899 23.435 1.00 97.38 264 GLY A CA 1
ATOM 1778 C C . GLY A 1 264 ? 1.735 10.323 23.902 1.00 97.38 264 GLY A C 1
ATOM 1779 O O . GLY A 1 264 ? 2.411 11.267 23.480 1.00 97.38 264 GLY A O 1
ATOM 1780 N N . GLY A 1 265 ? 0.787 10.452 24.823 1.00 97.06 265 GLY A N 1
ATOM 1781 C CA . GLY A 1 265 ? 0.578 11.658 25.605 1.00 97.06 265 GLY A CA 1
ATOM 1782 C C . GLY A 1 265 ? 1.772 12.034 26.479 1.00 97.06 265 GLY A C 1
ATOM 1783 O O . GLY A 1 265 ? 2.798 11.350 26.542 1.00 97.06 265 GLY A O 1
ATOM 1784 N N . LYS A 1 266 ? 1.621 13.121 27.231 1.00 95.38 266 LYS A N 1
ATOM 1785 C CA . LYS A 1 266 ? 2.506 13.486 28.339 1.00 95.38 266 LYS A CA 1
ATOM 1786 C C . LYS A 1 266 ? 2.693 12.275 29.255 1.00 95.38 266 LYS A C 1
ATOM 1788 O O . LYS A 1 266 ? 1.738 11.637 29.672 1.00 95.38 266 LYS A O 1
ATOM 1793 N N . ALA A 1 267 ? 3.946 11.952 29.563 1.00 95.38 267 ALA A N 1
ATOM 1794 C CA . ALA A 1 267 ? 4.281 10.836 30.444 1.00 95.38 267 ALA A CA 1
ATOM 1795 C C . ALA A 1 267 ? 3.770 9.440 30.016 1.00 95.38 267 ALA A C 1
ATOM 1797 O O . ALA A 1 267 ? 3.886 8.499 30.803 1.00 95.38 267 ALA A O 1
ATOM 1798 N N . ALA A 1 268 ? 3.312 9.263 28.773 1.00 97.19 268 ALA A N 1
ATOM 1799 C CA . ALA A 1 268 ? 2.847 7.987 28.235 1.00 97.19 268 ALA A CA 1
ATOM 1800 C C . ALA A 1 268 ? 3.741 7.467 27.101 1.00 97.19 268 ALA A C 1
ATOM 1802 O O . ALA A 1 268 ? 4.493 8.219 26.473 1.00 97.19 268 ALA A O 1
ATOM 1803 N N . SER A 1 269 ? 3.672 6.160 26.853 1.00 96.19 269 SER A N 1
ATOM 1804 C CA . SER A 1 269 ? 4.410 5.518 25.762 1.00 96.19 269 SER A CA 1
ATOM 1805 C C . SER A 1 269 ? 3.760 5.759 24.397 1.00 96.19 269 SER A C 1
ATOM 1807 O O . SER A 1 269 ? 2.556 5.996 24.297 1.00 96.19 269 SER A O 1
ATOM 1809 N N . GLY A 1 270 ? 4.552 5.677 23.327 1.00 97.38 270 GLY A N 1
ATOM 1810 C CA . GLY A 1 270 ? 4.009 5.627 21.969 1.00 97.38 270 GLY A CA 1
ATOM 1811 C C . GLY A 1 270 ? 3.199 4.349 21.767 1.00 97.38 270 GLY A C 1
ATOM 1812 O O . GLY A 1 270 ? 2.022 4.413 21.424 1.00 97.38 270 GLY A O 1
ATOM 1813 N N . ILE A 1 271 ? 3.816 3.199 22.054 1.00 97.56 271 ILE A N 1
ATOM 1814 C CA . ILE A 1 271 ? 3.161 1.885 22.069 1.00 97.56 271 ILE A CA 1
ATOM 1815 C C . ILE A 1 271 ? 3.384 1.224 23.432 1.00 97.56 271 ILE A C 1
ATOM 1817 O O . ILE A 1 271 ? 4.522 0.950 23.810 1.00 97.56 271 ILE A O 1
ATOM 1821 N N . GLY A 1 272 ? 2.314 0.933 24.164 1.00 96.19 272 GLY A N 1
ATOM 1822 C CA . GLY A 1 272 ? 2.394 0.311 25.482 1.00 96.19 272 GLY A CA 1
ATOM 1823 C C . GLY A 1 272 ? 1.517 1.002 26.525 1.00 96.19 272 GLY A C 1
ATOM 1824 O O . GLY A 1 272 ? 0.344 1.263 26.280 1.00 96.19 272 GLY A O 1
ATOM 1825 N N . GLY A 1 273 ? 2.045 1.223 27.729 1.00 97.00 273 GLY A N 1
ATOM 1826 C CA . GLY A 1 273 ? 1.285 1.769 28.858 1.00 97.00 273 GLY A CA 1
ATOM 1827 C C . GLY A 1 273 ? 1.075 3.286 28.800 1.00 97.00 273 GLY A C 1
ATOM 1828 O O . GLY A 1 273 ? 1.940 4.028 28.312 1.00 97.00 273 GLY A O 1
ATOM 1829 N N . GLY A 1 274 ? -0.050 3.745 29.358 1.00 97.31 274 GLY A N 1
ATOM 1830 C CA . GLY A 1 274 ? -0.255 5.149 29.733 1.00 97.31 274 GLY A CA 1
ATOM 1831 C C . GLY A 1 274 ? 0.621 5.550 30.928 1.00 97.31 274 GLY A C 1
ATOM 1832 O O . GLY A 1 274 ? 1.404 4.739 31.426 1.00 97.31 274 GLY A O 1
ATOM 1833 N N . GLU A 1 275 ? 0.508 6.786 31.421 1.00 97.00 275 GLU A N 1
ATOM 1834 C CA . GLU A 1 275 ? 1.244 7.226 32.623 1.00 97.00 275 GLU A CA 1
ATOM 1835 C C . GLU A 1 275 ? 1.014 6.245 33.793 1.00 97.00 275 GLU A C 1
ATOM 1837 O O . GLU A 1 275 ? -0.109 5.810 34.031 1.00 97.00 275 GLU A O 1
ATOM 1842 N N . ILE A 1 276 ? 2.084 5.844 34.493 1.00 95.12 276 ILE A N 1
ATOM 1843 C CA . ILE A 1 276 ? 2.138 4.816 35.560 1.00 95.12 276 ILE A CA 1
ATOM 1844 C C . ILE A 1 276 ? 1.775 3.392 35.084 1.00 95.12 276 ILE A C 1
ATOM 1846 O O . ILE A 1 276 ? 2.041 2.410 35.780 1.00 95.12 276 ILE A O 1
ATOM 1850 N N . GLY A 1 277 ? 1.247 3.250 33.871 1.00 96.12 277 GLY A N 1
ATOM 1851 C CA . GLY A 1 277 ? 0.903 1.991 33.233 1.00 96.12 277 GLY A CA 1
ATOM 1852 C C . GLY A 1 277 ? 2.126 1.160 32.860 1.00 96.12 277 GLY A C 1
ATOM 1853 O O . GLY A 1 277 ? 3.137 1.664 32.358 1.00 96.12 277 GLY A O 1
ATOM 1854 N N . ASN A 1 278 ? 2.027 -0.150 33.084 1.00 96.19 278 ASN A N 1
ATOM 1855 C CA . ASN A 1 278 ? 3.031 -1.092 32.600 1.00 96.19 278 ASN A CA 1
ATOM 1856 C C . ASN A 1 278 ? 2.977 -1.177 31.069 1.00 96.19 278 ASN A C 1
ATOM 1858 O O . ASN A 1 278 ? 1.919 -1.042 30.456 1.00 96.19 278 ASN A O 1
ATOM 1862 N N . GLY A 1 279 ? 4.117 -1.456 30.451 1.00 93.44 279 GLY A N 1
ATOM 1863 C CA . GLY A 1 279 ? 4.154 -1.830 29.048 1.00 93.44 279 GLY A CA 1
ATOM 1864 C C . GLY A 1 279 ? 3.450 -3.159 28.791 1.00 93.44 279 GLY A C 1
ATOM 1865 O O . GLY A 1 279 ? 3.174 -3.934 29.711 1.00 93.44 279 GLY A O 1
ATOM 1866 N N . GLY A 1 280 ? 3.147 -3.376 27.519 1.00 92.94 280 GLY A N 1
ATOM 1867 C CA . GLY A 1 280 ? 2.524 -4.585 27.000 1.00 92.94 280 GLY A CA 1
ATOM 1868 C C . GLY A 1 280 ? 3.512 -5.495 26.277 1.00 92.94 280 GLY A C 1
ATOM 1869 O O . GLY A 1 280 ? 4.714 -5.227 26.248 1.00 92.94 280 GLY A O 1
ATOM 1870 N N . ASP A 1 281 ? 2.992 -6.553 25.666 1.00 92.88 281 ASP A N 1
ATOM 1871 C CA . ASP A 1 281 ? 3.757 -7.352 24.710 1.00 92.88 281 ASP A CA 1
ATOM 1872 C C . ASP A 1 281 ? 3.635 -6.715 23.327 1.00 92.88 281 ASP A C 1
ATOM 1874 O O . ASP A 1 281 ? 2.530 -6.512 22.828 1.00 92.88 281 ASP A O 1
ATOM 1878 N N . VAL A 1 282 ? 4.768 -6.374 22.715 1.00 93.19 282 VAL A N 1
ATOM 1879 C CA . VAL A 1 282 ? 4.823 -5.746 21.394 1.00 93.19 282 VAL A CA 1
ATOM 1880 C C . VAL A 1 282 ? 5.649 -6.615 20.460 1.00 93.19 282 VAL A C 1
ATOM 1882 O O . VAL A 1 282 ? 6.843 -6.809 20.678 1.00 93.19 282 VAL A O 1
ATOM 1885 N N . ASN A 1 283 ? 5.021 -7.127 19.406 1.00 85.56 283 ASN A N 1
ATOM 1886 C CA . ASN A 1 283 ? 5.658 -7.965 18.399 1.00 85.56 283 ASN A CA 1
ATOM 1887 C C . ASN A 1 283 ? 5.626 -7.262 17.041 1.00 85.56 283 ASN A C 1
ATOM 1889 O O . ASN A 1 283 ? 4.556 -6.978 16.507 1.00 85.56 283 ASN A O 1
ATOM 1893 N N . VAL A 1 284 ? 6.795 -6.997 16.465 1.00 85.19 284 VAL A N 1
ATOM 1894 C CA . VAL A 1 284 ? 6.935 -6.396 15.135 1.00 85.19 284 VAL A CA 1
ATOM 1895 C C . VAL A 1 284 ? 7.498 -7.441 14.183 1.00 85.19 284 VAL A C 1
ATOM 1897 O O . VAL A 1 284 ? 8.662 -7.825 14.279 1.00 85.19 284 VAL A O 1
ATOM 1900 N N . TYR A 1 285 ? 6.646 -7.905 13.278 1.00 75.88 285 TYR A N 1
ATOM 1901 C CA . TYR A 1 285 ? 6.958 -8.832 12.195 1.00 75.88 285 TYR A CA 1
ATOM 1902 C C . TYR A 1 285 ? 7.088 -8.128 10.839 1.00 75.88 285 TYR A C 1
ATOM 1904 O O . TYR A 1 285 ? 7.662 -8.718 9.927 1.00 75.88 285 TYR A O 1
ATOM 1912 N N . GLY A 1 286 ? 6.567 -6.898 10.709 1.00 74.44 286 GLY A N 1
ATOM 1913 C CA . GLY A 1 286 ? 6.666 -6.108 9.485 1.00 74.44 286 GLY A CA 1
ATOM 1914 C C . GLY A 1 286 ? 6.257 -4.645 9.573 1.00 74.44 286 GLY A C 1
ATOM 1915 O O . GLY A 1 286 ? 5.726 -4.193 10.584 1.00 74.44 286 GLY A O 1
ATOM 1916 N N . GLY A 1 287 ? 6.523 -3.906 8.490 1.00 78.44 287 GLY A N 1
ATOM 1917 C CA . GLY A 1 287 ? 6.158 -2.496 8.328 1.00 78.44 287 GLY A CA 1
ATOM 1918 C C . GLY A 1 287 ? 7.191 -1.477 8.828 1.00 78.44 287 GLY A C 1
ATOM 1919 O O . GLY A 1 287 ? 8.328 -1.809 9.161 1.00 78.44 287 GLY A O 1
ATOM 1920 N N . TYR A 1 288 ? 6.765 -0.212 8.858 1.00 82.56 288 TYR A N 1
ATOM 1921 C CA . TYR A 1 288 ? 7.504 0.918 9.426 1.00 82.56 288 TYR A CA 1
ATOM 1922 C C . TYR A 1 288 ? 6.787 1.398 10.682 1.00 82.56 288 TYR A C 1
ATOM 1924 O O . TYR A 1 288 ? 5.629 1.807 10.604 1.00 82.56 288 TYR A O 1
ATOM 1932 N N . VAL A 1 289 ? 7.468 1.384 11.826 1.00 90.31 289 VAL A N 1
ATOM 1933 C CA . VAL A 1 289 ? 6.884 1.800 13.108 1.00 90.31 289 VAL A CA 1
ATOM 1934 C C . VAL A 1 289 ? 7.627 3.014 13.637 1.00 90.31 289 VAL A C 1
ATOM 1936 O O . VAL A 1 289 ? 8.824 2.938 13.889 1.00 90.31 289 VAL A O 1
ATOM 1939 N N . TYR A 1 290 ? 6.907 4.107 13.856 1.00 90.38 290 TYR A N 1
ATOM 1940 C CA . TYR A 1 290 ? 7.375 5.337 14.481 1.00 90.38 290 TYR A CA 1
ATOM 1941 C C . TYR A 1 290 ? 6.662 5.495 15.823 1.00 90.38 290 TYR A C 1
ATOM 1943 O O . TYR A 1 290 ? 5.485 5.842 15.867 1.00 90.38 290 TYR A O 1
ATOM 1951 N N . ALA A 1 291 ? 7.362 5.232 16.922 1.00 94.25 291 ALA A N 1
ATOM 1952 C CA . ALA A 1 291 ? 6.824 5.380 18.268 1.00 94.25 291 ALA A CA 1
ATOM 1953 C C . ALA A 1 291 ? 7.469 6.577 18.976 1.00 94.25 291 ALA A C 1
ATOM 1955 O O . ALA A 1 291 ? 8.693 6.652 19.110 1.00 94.25 291 ALA A O 1
ATOM 1956 N N . THR A 1 292 ? 6.637 7.491 19.466 1.00 93.75 292 THR A N 1
ATOM 1957 C CA . THR A 1 292 ? 7.053 8.686 20.208 1.00 93.75 292 THR A CA 1
ATOM 1958 C C . THR A 1 292 ? 6.421 8.669 21.590 1.00 93.75 292 THR A C 1
ATOM 1960 O O . THR A 1 292 ? 5.206 8.567 21.700 1.00 93.75 292 THR A O 1
ATOM 1963 N N . ALA A 1 293 ? 7.224 8.797 22.644 1.00 93.81 293 ALA A N 1
ATOM 1964 C CA . ALA A 1 293 ? 6.742 8.882 24.019 1.00 93.81 293 ALA A CA 1
ATOM 1965 C C . ALA A 1 293 ? 6.791 10.299 24.589 1.00 93.81 293 ALA A C 1
ATOM 1967 O O . ALA A 1 293 ? 7.635 11.123 24.219 1.00 93.81 293 ALA A O 1
ATOM 1968 N N . GLY A 1 294 ? 5.922 10.546 25.566 1.00 92.44 294 GLY A N 1
ATOM 1969 C CA . GLY A 1 294 ? 5.951 11.743 26.391 1.00 92.44 294 GLY A CA 1
ATOM 1970 C C . GLY A 1 294 ? 7.072 11.754 27.430 1.00 92.44 294 GLY A C 1
ATOM 1971 O O . GLY A 1 294 ? 7.874 10.830 27.578 1.00 92.44 294 GLY A O 1
ATOM 1972 N N . GLU A 1 295 ? 7.138 12.849 28.186 1.00 90.25 295 GLU A N 1
ATOM 1973 C CA . GLU A 1 295 ? 8.193 13.087 29.174 1.00 90.25 295 GLU A CA 1
ATOM 1974 C C . GLU A 1 295 ? 8.287 11.985 30.246 1.00 90.25 295 GLU A C 1
ATOM 1976 O O . GLU A 1 295 ? 7.335 11.720 30.969 1.00 90.25 295 GLU A O 1
ATOM 1981 N N . GLY A 1 296 ? 9.465 11.368 30.387 1.00 87.06 296 GLY A N 1
ATOM 1982 C CA . GLY A 1 296 ? 9.725 10.338 31.403 1.00 87.06 296 GLY A CA 1
ATOM 1983 C C . GLY A 1 296 ? 9.236 8.932 31.041 1.00 87.06 296 GLY A C 1
ATOM 1984 O O . GLY A 1 296 ? 9.563 7.989 31.758 1.00 87.06 296 GLY A O 1
ATOM 1985 N N . ALA A 1 297 ? 8.512 8.785 29.931 1.00 92.00 297 ALA A N 1
ATOM 1986 C CA . ALA A 1 297 ? 8.078 7.504 29.395 1.00 92.00 297 ALA A CA 1
ATOM 1987 C C . ALA A 1 297 ? 9.036 6.962 28.329 1.00 92.00 297 ALA A C 1
ATOM 1989 O O . ALA A 1 297 ? 10.046 7.574 27.964 1.00 92.00 297 ALA A O 1
ATOM 1990 N N . VAL A 1 298 ? 8.685 5.780 27.840 1.00 90.19 298 VAL A N 1
ATOM 1991 C CA . VAL A 1 298 ? 9.431 5.004 26.860 1.00 90.19 298 VAL A CA 1
ATOM 1992 C C . VAL A 1 298 ? 8.633 4.915 25.568 1.00 90.19 298 VAL A C 1
ATOM 1994 O O . VAL A 1 298 ? 7.439 4.656 25.622 1.00 90.19 298 VAL A O 1
ATOM 1997 N N . ALA A 1 299 ? 9.281 5.067 24.412 1.00 92.94 299 ALA A N 1
ATOM 1998 C CA . ALA A 1 299 ? 8.661 4.980 23.088 1.00 92.94 299 ALA A CA 1
ATOM 1999 C C . ALA A 1 299 ? 7.816 3.713 22.914 1.00 92.94 299 ALA A C 1
ATOM 2001 O O . ALA A 1 299 ? 6.638 3.820 22.585 1.00 92.94 299 ALA A O 1
ATOM 2002 N N . ILE A 1 300 ? 8.401 2.540 23.181 1.00 93.50 300 ILE A N 1
ATOM 2003 C CA . ILE A 1 300 ? 7.672 1.275 23.281 1.00 93.50 300 ILE A CA 1
ATOM 2004 C C . ILE A 1 300 ? 7.914 0.641 24.649 1.00 93.50 300 ILE A C 1
ATOM 2006 O O . ILE A 1 300 ? 9.046 0.276 24.973 1.00 93.50 300 ILE A O 1
ATOM 2010 N N . GLY A 1 301 ? 6.859 0.523 25.452 1.00 92.62 301 GLY A N 1
ATOM 2011 C CA . GLY A 1 301 ? 6.917 -0.077 26.780 1.00 92.62 301 GLY A CA 1
ATOM 2012 C C . GLY A 1 301 ? 6.071 0.663 27.810 1.00 92.62 301 GLY A C 1
ATOM 2013 O O . GLY A 1 301 ? 4.902 0.951 27.584 1.00 92.62 301 GLY A O 1
ATOM 2014 N N . ALA A 1 302 ? 6.632 0.912 28.991 1.00 94.00 302 ALA A N 1
ATOM 2015 C CA . ALA A 1 302 ? 5.894 1.533 30.094 1.00 94.00 302 ALA A CA 1
ATOM 2016 C C . ALA A 1 302 ? 5.779 3.058 29.957 1.00 94.00 302 ALA A C 1
ATOM 2018 O O . ALA A 1 302 ? 6.682 3.717 29.429 1.00 94.00 302 ALA A O 1
ATOM 2019 N N . GLY A 1 303 ? 4.712 3.617 30.529 1.00 94.69 303 GLY A N 1
ATOM 2020 C CA . GLY A 1 303 ? 4.641 5.047 30.805 1.00 94.69 303 GLY A CA 1
ATOM 2021 C C . GLY A 1 303 ? 5.517 5.458 31.991 1.00 94.69 303 GLY A C 1
ATOM 2022 O O . GLY A 1 303 ? 6.080 4.632 32.718 1.00 94.69 303 GLY A O 1
ATOM 2023 N N . SER A 1 304 ? 5.630 6.767 32.202 1.00 93.94 304 SER A N 1
ATOM 2024 C CA . SER A 1 304 ? 6.387 7.347 33.313 1.00 93.94 304 SER A CA 1
ATOM 2025 C C . SER A 1 304 ? 5.829 6.863 34.650 1.00 93.94 304 SER A C 1
ATOM 2027 O O . SER A 1 304 ? 4.622 6.855 34.856 1.00 93.94 304 SER A O 1
ATOM 2029 N N . GLY A 1 305 ? 6.696 6.469 35.581 1.00 90.19 305 GLY A N 1
ATOM 2030 C CA . GLY A 1 305 ? 6.284 5.971 36.899 1.00 90.19 305 GLY A CA 1
ATOM 2031 C C . GLY A 1 305 ? 6.147 4.448 36.999 1.00 90.19 305 GLY A C 1
ATOM 2032 O O . GLY A 1 305 ? 6.078 3.940 38.118 1.00 90.19 305 GLY A O 1
ATOM 2033 N N . SER A 1 306 ? 6.216 3.712 35.883 1.00 91.75 306 SER A N 1
ATOM 2034 C CA . SER A 1 306 ? 6.386 2.254 35.889 1.00 91.75 306 SER A CA 1
ATOM 2035 C C . SER A 1 306 ? 7.752 1.829 35.344 1.00 91.75 306 SER A C 1
ATOM 2037 O O . SER A 1 306 ? 8.331 2.451 34.459 1.00 91.75 306 SER A O 1
ATOM 2039 N N . ASN A 1 307 ? 8.276 0.735 35.902 1.00 87.56 307 ASN A N 1
ATOM 2040 C CA . ASN A 1 307 ? 9.508 0.079 35.450 1.00 87.56 307 ASN A CA 1
ATOM 2041 C C . ASN A 1 307 ? 9.233 -1.269 34.760 1.00 87.56 307 ASN A C 1
ATOM 2043 O O . ASN A 1 307 ? 10.171 -1.988 34.419 1.00 87.56 307 ASN A O 1
ATOM 2047 N N . ALA A 1 308 ? 7.964 -1.659 34.608 1.00 92.00 308 ALA A N 1
ATOM 2048 C CA . ALA A 1 308 ? 7.587 -2.906 33.957 1.00 92.00 308 ALA A CA 1
ATOM 2049 C C . ALA A 1 308 ? 7.257 -2.618 32.490 1.00 92.00 308 ALA A C 1
ATOM 2051 O O . ALA A 1 308 ? 6.120 -2.312 32.160 1.00 92.00 308 ALA A O 1
ATOM 2052 N N . HIS A 1 309 ? 8.262 -2.682 31.617 1.00 88.94 309 HIS A N 1
ATOM 2053 C CA . HIS A 1 309 ? 8.143 -2.281 30.208 1.00 88.94 309 HIS A CA 1
ATOM 2054 C C . HIS A 1 309 ? 7.466 -3.311 29.291 1.00 88.94 309 HIS A C 1
ATOM 2056 O O . HIS A 1 309 ? 7.277 -3.014 28.118 1.00 88.94 309 HIS A O 1
ATOM 2062 N N . GLY A 1 310 ? 7.094 -4.485 29.803 1.00 89.38 310 GLY A N 1
ATOM 2063 C CA . GLY A 1 310 ? 6.578 -5.577 28.978 1.00 89.38 310 GLY A CA 1
ATOM 2064 C C . GLY A 1 310 ? 7.665 -6.198 28.096 1.00 89.38 310 GLY A C 1
ATOM 2065 O O . GLY A 1 310 ? 8.837 -6.228 28.492 1.00 89.38 310 GLY A O 1
ATOM 2066 N N . THR A 1 311 ? 7.283 -6.715 26.929 1.00 87.94 311 THR A N 1
ATOM 2067 C CA . THR A 1 311 ? 8.213 -7.325 25.971 1.00 87.94 311 THR A CA 1
ATOM 2068 C C . THR A 1 311 ? 8.190 -6.594 24.634 1.00 87.94 311 THR A C 1
ATOM 2070 O O . THR A 1 311 ? 7.158 -6.100 24.194 1.00 87.94 311 THR A O 1
ATOM 2073 N N . LEU A 1 312 ? 9.351 -6.522 23.983 1.00 88.88 312 LEU A N 1
ATOM 2074 C CA . LEU A 1 312 ? 9.479 -6.081 22.599 1.00 88.88 312 LEU A CA 1
ATOM 2075 C C . LEU A 1 312 ? 10.184 -7.188 21.819 1.00 88.88 312 LEU A C 1
ATOM 2077 O O . LEU A 1 312 ? 11.378 -7.428 22.017 1.00 88.88 312 LEU A O 1
ATOM 2081 N N . THR A 1 313 ? 9.444 -7.843 20.934 1.00 83.06 313 THR A N 1
ATOM 2082 C CA . THR A 1 313 ? 9.970 -8.810 19.973 1.00 83.06 313 THR A CA 1
ATOM 2083 C C . THR A 1 313 ? 9.978 -8.160 18.604 1.00 83.06 313 THR A C 1
ATOM 2085 O O . THR A 1 313 ? 8.957 -7.677 18.127 1.00 83.06 313 THR A O 1
ATOM 2088 N N . VAL A 1 314 ? 11.130 -8.161 17.951 1.00 82.25 314 VAL A N 1
ATOM 2089 C CA . VAL A 1 314 ? 11.280 -7.662 16.586 1.00 82.25 314 VAL A CA 1
ATOM 2090 C C . VAL A 1 314 ? 11.833 -8.815 15.760 1.00 82.25 314 VAL A C 1
ATOM 2092 O O . VAL A 1 314 ? 12.824 -9.429 16.163 1.00 82.25 314 VAL A O 1
ATOM 2095 N N . ALA A 1 315 ? 11.143 -9.163 14.674 1.00 69.06 315 ALA A N 1
ATOM 2096 C CA . ALA A 1 315 ? 11.527 -10.265 13.804 1.00 69.06 315 ALA A CA 1
ATOM 2097 C C . ALA A 1 315 ? 12.928 -10.049 13.208 1.00 69.06 315 ALA A C 1
ATOM 2099 O O . ALA A 1 315 ? 13.439 -8.929 13.137 1.00 69.06 315 ALA A O 1
ATOM 2100 N N . GLU A 1 316 ? 13.568 -11.142 12.793 1.00 62.44 316 GLU A N 1
ATOM 2101 C CA . GLU A 1 316 ? 14.845 -11.062 12.083 1.00 62.44 316 GLU A CA 1
ATOM 2102 C C . GLU A 1 316 ? 14.678 -10.253 10.790 1.00 62.44 316 GLU A C 1
ATOM 2104 O O . GLU A 1 316 ? 13.646 -10.342 10.129 1.00 62.44 316 GLU A O 1
ATOM 2109 N N . GLY A 1 317 ? 15.679 -9.435 10.452 1.00 60.94 317 GLY A N 1
ATOM 2110 C CA . GLY A 1 317 ? 15.568 -8.514 9.320 1.00 60.94 317 GLY A CA 1
ATOM 2111 C C . GLY A 1 317 ? 14.745 -7.259 9.622 1.00 60.94 317 GLY A C 1
ATOM 2112 O O . GLY A 1 317 ? 14.154 -6.705 8.711 1.00 60.94 317 GLY A O 1
ATOM 2113 N N . TYR A 1 318 ? 14.711 -6.783 10.873 1.00 66.31 318 TYR A N 1
ATOM 2114 C CA . TYR A 1 318 ? 14.206 -5.453 11.254 1.00 66.31 318 TYR A CA 1
ATOM 2115 C C . TYR A 1 318 ? 15.240 -4.739 12.148 1.00 66.31 318 TYR A C 1
ATOM 2117 O O . TYR A 1 318 ? 15.783 -5.319 13.091 1.00 66.31 318 TYR A O 1
ATOM 2125 N N . VAL A 1 319 ? 15.551 -3.481 11.836 1.00 65.75 319 VAL A N 1
ATOM 2126 C CA . VAL A 1 319 ? 16.414 -2.574 12.602 1.00 65.75 319 VAL A CA 1
ATOM 2127 C C . VAL A 1 319 ? 15.564 -1.711 13.520 1.00 65.75 319 VAL A C 1
ATOM 2129 O O . VAL A 1 319 ? 14.549 -1.149 13.120 1.00 65.75 319 VAL A O 1
ATOM 2132 N N . VAL A 1 320 ? 16.024 -1.566 14.760 1.00 74.25 320 VAL A N 1
ATOM 2133 C CA . VAL A 1 320 ? 15.431 -0.670 15.750 1.00 74.25 320 VAL A CA 1
ATOM 2134 C C . VAL A 1 320 ? 16.387 0.490 16.000 1.00 74.25 320 VAL A C 1
ATOM 2136 O O . VAL A 1 320 ? 17.494 0.288 16.500 1.00 74.25 320 VAL A O 1
ATOM 2139 N N . TYR A 1 321 ? 15.948 1.706 15.697 1.00 69.62 321 TYR A N 1
ATOM 2140 C CA . TYR A 1 321 ? 16.625 2.951 16.035 1.00 69.62 321 TYR A CA 1
ATOM 2141 C C . TYR A 1 321 ? 15.977 3.547 17.280 1.00 69.62 321 TYR A C 1
ATOM 2143 O O . TYR A 1 321 ? 14.797 3.881 17.257 1.00 69.62 321 TYR A O 1
ATOM 2151 N N . GLY A 1 322 ? 16.729 3.680 18.371 1.00 69.56 322 GLY A N 1
ATOM 2152 C CA . GLY A 1 322 ? 16.276 4.354 19.589 1.00 69.56 322 GLY A CA 1
ATOM 2153 C C . GLY A 1 322 ? 16.948 5.714 19.756 1.00 69.56 322 GLY A C 1
ATOM 2154 O O . GLY A 1 322 ? 18.165 5.802 19.633 1.00 69.56 322 GLY A O 1
ATOM 2155 N N . GLY A 1 323 ? 16.176 6.757 20.066 1.00 65.81 323 GLY A N 1
ATOM 2156 C CA . GLY A 1 323 ? 16.669 8.116 20.285 1.00 65.81 323 GLY A CA 1
ATOM 2157 C C . GLY A 1 323 ? 16.028 8.806 21.492 1.00 65.81 323 GLY A C 1
ATOM 2158 O O . GLY A 1 323 ? 14.931 8.474 21.943 1.00 65.81 323 GLY A O 1
ATOM 2159 N N . THR A 1 324 ? 16.713 9.810 22.044 1.00 66.75 324 THR A N 1
ATOM 2160 C CA . THR A 1 324 ? 16.164 10.688 23.098 1.00 66.75 324 THR A CA 1
ATOM 2161 C C . THR A 1 324 ? 15.696 12.042 22.560 1.00 66.75 324 THR A C 1
ATOM 2163 O O . THR A 1 324 ? 15.158 12.835 23.332 1.00 66.75 324 THR A O 1
ATOM 2166 N N . SER A 1 325 ? 15.869 12.312 21.265 1.00 59.47 325 SER A N 1
ATOM 2167 C CA . SER A 1 325 ? 15.480 13.543 20.565 1.00 59.47 325 SER A CA 1
ATOM 2168 C C . SER A 1 325 ? 14.418 13.242 19.510 1.00 59.47 325 SER A C 1
ATOM 2170 O O . SER A 1 325 ? 14.432 12.154 18.945 1.00 59.47 325 SER A O 1
ATOM 2172 N N . ALA A 1 326 ? 13.561 14.225 19.207 1.00 56.28 326 ALA A N 1
ATOM 2173 C CA . ALA A 1 326 ? 12.569 14.149 18.127 1.00 56.28 326 ALA A CA 1
ATOM 2174 C C . ALA A 1 326 ? 13.188 13.993 16.729 1.00 56.28 326 ALA A C 1
ATOM 2176 O O . ALA A 1 326 ? 12.471 13.749 15.767 1.00 56.28 326 ALA A O 1
ATOM 2177 N N . ASP A 1 327 ? 14.511 14.150 16.633 1.00 52.69 327 ASP A N 1
ATOM 2178 C CA . ASP A 1 327 ? 15.314 13.793 15.471 1.00 52.69 327 ASP A CA 1
ATOM 2179 C C . ASP A 1 327 ? 15.914 12.386 15.699 1.00 52.69 327 ASP A C 1
ATOM 2181 O O . ASP A 1 327 ? 16.855 12.240 16.489 1.00 52.69 327 ASP A O 1
ATOM 2185 N N . PRO A 1 328 ? 15.349 11.342 15.070 1.00 49.84 328 PRO A N 1
ATOM 2186 C CA . PRO A 1 328 ? 15.642 9.937 15.352 1.00 49.84 328 PRO A CA 1
ATOM 2187 C C . PRO A 1 328 ? 16.935 9.433 14.686 1.00 49.84 328 PRO A C 1
ATOM 2189 O O . PRO A 1 328 ? 17.191 8.232 14.656 1.00 49.84 328 PRO A O 1
ATOM 2192 N N . THR A 1 329 ? 17.768 10.329 14.148 1.00 45.12 329 THR A N 1
ATOM 2193 C CA . THR A 1 329 ? 18.997 9.982 13.410 1.00 45.12 329 THR A CA 1
ATOM 2194 C C . THR A 1 329 ? 20.161 9.525 14.299 1.00 45.12 329 THR A C 1
ATOM 2196 O O . THR A 1 329 ? 21.183 9.056 13.792 1.00 45.12 329 THR A O 1
ATOM 2199 N N . THR A 1 330 ? 20.042 9.619 15.627 1.00 43.59 330 THR A N 1
ATOM 2200 C CA . THR A 1 330 ? 21.051 9.101 16.557 1.00 43.59 330 THR A CA 1
ATOM 2201 C C . THR A 1 330 ? 20.833 7.614 16.833 1.00 43.59 330 THR A C 1
ATOM 2203 O O . THR A 1 330 ? 20.020 7.224 17.660 1.00 43.59 330 THR A O 1
ATOM 2206 N N . VAL A 1 331 ? 21.598 6.773 16.135 1.00 43.84 331 VAL A N 1
ATOM 2207 C CA . VAL A 1 331 ? 21.616 5.315 16.312 1.00 43.84 331 VAL A CA 1
ATOM 2208 C C . VAL A 1 331 ? 22.123 4.955 17.716 1.00 43.84 331 VAL A C 1
ATOM 2210 O O . VAL A 1 331 ? 23.283 5.209 18.042 1.00 43.84 331 VAL A O 1
ATOM 2213 N N . ILE A 1 332 ? 21.284 4.324 18.540 1.00 45.56 332 ILE A N 1
ATOM 2214 C CA . ILE A 1 332 ? 21.735 3.556 19.708 1.00 45.56 332 ILE A CA 1
ATOM 2215 C C . ILE A 1 332 ? 21.767 2.082 19.291 1.00 45.56 332 ILE A C 1
ATOM 2217 O O . ILE A 1 332 ? 20.727 1.448 19.130 1.00 45.56 332 ILE A O 1
ATOM 2221 N N . GLU A 1 333 ? 22.972 1.549 19.076 1.00 43.84 333 GLU A N 1
ATOM 2222 C CA . GLU A 1 333 ? 23.173 0.127 18.788 1.00 43.84 333 GLU A CA 1
ATOM 2223 C C . GLU A 1 333 ? 22.770 -0.765 19.969 1.00 43.84 333 GLU A C 1
ATOM 2225 O O . GLU A 1 333 ? 22.695 -0.339 21.123 1.00 43.84 333 GLU A O 1
ATOM 2230 N N . LYS A 1 334 ? 22.550 -2.041 19.646 1.00 45.06 334 LYS A N 1
ATOM 2231 C CA . LYS A 1 334 ? 22.029 -3.107 20.499 1.00 45.06 334 LYS A CA 1
ATOM 2232 C C . LYS A 1 334 ? 22.612 -3.179 21.903 1.00 45.06 334 LYS A C 1
ATOM 2234 O O . LYS A 1 334 ? 23.556 -3.911 22.180 1.00 45.06 334 LYS A O 1
ATOM 2239 N N . SER A 1 335 ? 21.952 -2.476 22.819 1.00 39.12 335 SER A N 1
ATOM 2240 C CA . SER A 1 335 ? 22.033 -2.692 24.257 1.00 39.12 335 SER A CA 1
ATOM 2241 C C . SER A 1 335 ? 20.909 -3.649 24.651 1.00 39.12 335 SER A C 1
ATOM 2243 O O . SER A 1 335 ? 19.739 -3.371 24.405 1.00 39.12 335 SER A O 1
ATOM 2245 N N . ASN A 1 336 ? 21.248 -4.778 25.279 1.00 41.16 336 ASN A N 1
ATOM 2246 C CA . ASN A 1 336 ? 20.325 -5.852 25.684 1.00 41.16 336 ASN A CA 1
ATOM 2247 C C . ASN A 1 336 ? 19.259 -5.440 26.738 1.00 41.16 336 ASN A C 1
ATOM 2249 O O . ASN A 1 336 ? 18.732 -6.312 27.426 1.00 41.16 336 ASN A O 1
ATOM 2253 N N . ASN A 1 337 ? 18.963 -4.144 26.917 1.00 44.62 337 ASN A N 1
ATOM 2254 C CA . ASN A 1 337 ? 17.861 -3.663 27.759 1.00 44.62 337 ASN A CA 1
ATOM 2255 C C . ASN A 1 337 ? 17.498 -2.163 27.615 1.00 44.62 337 ASN A C 1
ATOM 2257 O O . ASN A 1 337 ? 16.524 -1.737 28.228 1.00 44.62 337 ASN A O 1
ATOM 2261 N N . ASP A 1 338 ? 18.240 -1.337 26.858 1.00 53.00 338 ASP A N 1
ATOM 2262 C CA . ASP A 1 338 ? 17.995 0.127 26.824 1.00 53.00 338 ASP A CA 1
ATOM 2263 C C . ASP A 1 338 ? 17.047 0.604 25.704 1.00 53.00 338 ASP A C 1
ATOM 2265 O O . ASP A 1 338 ? 16.710 1.788 25.638 1.00 53.00 338 ASP A O 1
ATOM 2269 N N . TYR A 1 339 ? 16.561 -0.294 24.841 1.00 56.22 339 TYR A N 1
ATOM 2270 C CA . TYR A 1 339 ? 15.586 0.046 23.792 1.00 56.22 339 TYR A CA 1
ATOM 2271 C C . TYR A 1 339 ? 14.273 0.566 24.374 1.00 56.22 339 TYR A C 1
ATOM 2273 O O . TYR A 1 339 ? 13.783 1.623 23.978 1.00 56.22 339 TYR A O 1
ATOM 2281 N N . ALA A 1 340 ? 13.798 -0.103 25.426 1.00 54.88 340 ALA A N 1
ATOM 2282 C CA . ALA A 1 340 ? 12.658 0.309 26.227 1.00 54.88 340 ALA A CA 1
ATOM 2283 C C . ALA A 1 340 ? 12.985 1.486 27.169 1.00 54.88 340 ALA A C 1
ATOM 2285 O O . ALA A 1 340 ? 12.366 1.630 28.213 1.00 54.88 340 ALA A O 1
ATOM 2286 N N . ARG A 1 341 ? 13.960 2.340 26.849 1.00 64.06 341 ARG A N 1
ATOM 2287 C CA . ARG A 1 341 ? 14.196 3.619 27.544 1.00 64.06 341 ARG A CA 1
ATOM 2288 C C . ARG A 1 341 ? 14.368 4.800 26.597 1.00 64.06 341 ARG A C 1
ATOM 2290 O O . ARG A 1 341 ? 14.584 5.925 27.048 1.00 64.06 341 ARG A O 1
ATOM 2297 N N . SER A 1 342 ? 14.278 4.560 25.291 1.00 75.56 342 SER A N 1
ATOM 2298 C CA . SER A 1 342 ? 14.336 5.624 24.293 1.00 75.56 342 SER A CA 1
ATOM 2299 C C . SER A 1 342 ? 13.015 6.387 24.271 1.00 75.56 342 SER A C 1
ATOM 2301 O O . SER A 1 342 ? 11.957 5.779 24.391 1.00 75.56 342 SER A O 1
ATOM 2303 N N . ARG A 1 343 ? 13.061 7.716 24.117 1.00 82.94 343 ARG A N 1
ATOM 2304 C CA . ARG A 1 343 ? 11.845 8.543 23.969 1.00 82.94 343 ARG A CA 1
ATOM 2305 C C . ARG A 1 343 ? 11.253 8.459 22.564 1.00 82.94 343 ARG A C 1
ATOM 2307 O O . ARG A 1 343 ? 10.069 8.708 22.388 1.00 82.94 343 ARG A O 1
ATOM 2314 N N . TYR A 1 344 ? 12.080 8.098 21.592 1.00 81.56 344 TYR A N 1
ATOM 2315 C CA . TYR A 1 344 ? 11.714 7.910 20.197 1.00 81.56 344 TYR A CA 1
ATOM 2316 C C . TYR A 1 344 ? 12.243 6.562 19.745 1.00 81.56 344 TYR A C 1
ATOM 2318 O O . TYR A 1 344 ? 13.379 6.210 20.075 1.00 81.56 344 TYR A O 1
ATOM 2326 N N . MET A 1 345 ? 11.436 5.816 19.003 1.00 81.12 345 MET A N 1
ATOM 2327 C CA . MET A 1 345 ? 11.857 4.553 18.427 1.00 81.12 345 MET A CA 1
ATOM 2328 C C . MET A 1 345 ? 11.335 4.411 17.007 1.00 81.12 345 MET A C 1
ATOM 2330 O O . MET A 1 345 ? 10.153 4.635 16.755 1.00 81.12 345 MET A O 1
ATOM 2334 N N . ILE A 1 346 ? 12.223 4.027 16.096 1.00 80.69 346 ILE A N 1
ATOM 2335 C CA . ILE A 1 346 ? 11.860 3.632 14.742 1.00 80.69 346 ILE A CA 1
ATOM 2336 C C . ILE A 1 346 ? 12.195 2.161 14.571 1.00 80.69 346 ILE A C 1
ATOM 2338 O O . ILE A 1 346 ? 13.336 1.768 14.794 1.00 80.69 346 ILE A O 1
ATOM 2342 N N . VAL A 1 347 ? 11.220 1.363 14.155 1.00 79.19 347 VAL A N 1
ATOM 2343 C CA . VAL A 1 347 ? 11.465 0.012 13.651 1.00 79.19 347 VAL A CA 1
ATOM 2344 C C . VAL A 1 347 ? 11.304 0.056 12.140 1.00 79.19 347 VAL A C 1
ATOM 2346 O O . VAL A 1 347 ? 10.229 0.393 11.644 1.00 79.19 347 VAL A O 1
ATOM 2349 N N . THR A 1 348 ? 12.378 -0.231 11.412 1.00 69.62 348 THR A N 1
ATOM 2350 C CA . THR A 1 348 ? 12.369 -0.338 9.949 1.00 69.62 348 THR A CA 1
ATOM 2351 C C . THR A 1 348 ? 12.994 -1.655 9.539 1.00 69.62 348 THR A C 1
ATOM 2353 O O . THR A 1 348 ? 13.795 -2.218 10.269 1.00 69.62 348 THR A O 1
ATOM 2356 N N . VAL A 1 349 ? 12.695 -2.142 8.347 1.00 62.00 349 VAL A N 1
ATOM 2357 C CA . VAL A 1 349 ? 13.497 -3.195 7.703 1.00 62.00 349 VAL A CA 1
ATOM 2358 C C . VAL A 1 349 ? 14.946 -2.657 7.522 1.00 62.00 349 VAL A C 1
ATOM 2360 O O . VAL A 1 349 ? 15.082 -1.481 7.162 1.00 62.00 349 VAL A O 1
ATOM 2363 N N . PRO A 1 350 ? 16.040 -3.405 7.801 1.00 51.56 350 PRO A N 1
ATOM 2364 C CA . PRO A 1 350 ? 17.298 -3.208 7.105 1.00 51.56 350 PRO A CA 1
ATOM 2365 C C . PRO A 1 350 ? 17.076 -3.571 5.642 1.00 51.56 350 PRO A C 1
ATOM 2367 O O . PRO A 1 350 ? 16.119 -4.256 5.300 1.00 51.56 350 PRO A O 1
ATOM 2370 N N . GLU A 1 351 ? 17.979 -3.109 4.795 1.00 49.66 351 GLU A N 1
ATOM 2371 C CA . GLU A 1 351 ? 18.047 -3.482 3.387 1.00 49.66 351 GLU A CA 1
ATOM 2372 C C . GLU A 1 351 ? 17.672 -4.958 3.174 1.00 49.66 351 GLU A C 1
ATOM 2374 O O . GLU A 1 351 ? 18.264 -5.865 3.766 1.00 49.66 351 GLU A O 1
ATOM 2379 N N . THR A 1 352 ? 16.640 -5.172 2.359 1.00 53.69 352 THR A N 1
ATOM 2380 C CA . THR A 1 352 ? 16.324 -6.470 1.769 1.00 53.69 352 THR A CA 1
ATOM 2381 C C . THR A 1 352 ? 17.583 -7.017 1.108 1.00 53.69 352 THR A C 1
ATOM 2383 O O . THR A 1 352 ? 18.326 -6.245 0.494 1.00 53.69 352 THR A O 1
ATOM 2386 N N . GLU A 1 353 ? 17.829 -8.328 1.227 1.00 66.12 353 GLU A N 1
ATOM 2387 C CA . GLU A 1 353 ? 18.910 -8.973 0.475 1.00 66.12 353 GLU A CA 1
ATOM 2388 C C . GLU A 1 353 ? 18.816 -8.520 -0.987 1.00 66.12 353 GLU A C 1
ATOM 2390 O O . GLU A 1 353 ? 17.728 -8.609 -1.569 1.00 66.12 353 GLU A O 1
ATOM 2395 N N . PRO A 1 354 ? 19.899 -7.973 -1.565 1.00 84.00 354 PRO A N 1
ATOM 2396 C CA . PRO A 1 354 ? 19.807 -7.339 -2.860 1.00 84.00 354 PRO A CA 1
ATOM 2397 C C . PRO A 1 354 ? 19.253 -8.312 -3.894 1.00 84.00 354 PRO A C 1
ATOM 2399 O O . PRO A 1 354 ? 19.779 -9.411 -4.085 1.00 84.00 354 PRO A O 1
ATOM 2402 N N . VAL A 1 355 ? 18.209 -7.899 -4.603 1.00 89.62 355 VAL A N 1
ATOM 2403 C CA . VAL A 1 355 ? 17.630 -8.718 -5.662 1.00 89.62 355 VAL A CA 1
ATOM 2404 C C . VAL A 1 355 ? 18.631 -8.753 -6.807 1.00 89.62 355 VAL A C 1
ATOM 2406 O O . VAL A 1 355 ? 18.986 -7.715 -7.373 1.00 89.62 355 VAL A O 1
ATOM 2409 N N . SER A 1 356 ? 19.131 -9.946 -7.126 1.00 92.81 356 SER A N 1
ATOM 2410 C CA . SER A 1 356 ? 20.008 -10.139 -8.282 1.00 92.81 356 SER A CA 1
ATOM 2411 C C . SER A 1 356 ? 19.277 -9.756 -9.570 1.00 92.81 356 SER A C 1
ATOM 2413 O O . SER A 1 356 ? 18.066 -9.950 -9.694 1.00 92.81 356 SER A O 1
ATOM 2415 N N . TYR A 1 357 ? 20.007 -9.181 -10.522 1.00 96.50 357 TYR A N 1
ATOM 2416 C CA . TYR A 1 357 ? 19.475 -8.838 -11.831 1.00 96.50 357 TYR A CA 1
ATOM 2417 C C . TYR A 1 357 ? 20.562 -8.851 -12.903 1.00 96.50 357 TYR A C 1
ATOM 2419 O O . TYR A 1 357 ? 21.752 -8.645 -12.647 1.00 96.50 357 TYR A O 1
ATOM 2427 N N . MET A 1 358 ? 20.122 -9.075 -14.135 1.00 95.50 358 MET A N 1
ATOM 2428 C CA . MET A 1 358 ? 20.972 -9.223 -15.303 1.00 95.50 358 MET A CA 1
ATOM 2429 C C . MET A 1 358 ? 20.976 -7.935 -16.129 1.00 95.50 358 MET A C 1
ATOM 2431 O O . MET A 1 358 ? 19.928 -7.506 -16.609 1.00 95.50 358 MET A O 1
ATOM 2435 N N . ALA A 1 359 ? 22.146 -7.334 -16.352 1.00 94.94 359 ALA A N 1
ATOM 2436 C CA . ALA A 1 359 ? 22.308 -6.109 -17.135 1.00 94.94 359 ALA A CA 1
ATOM 2437 C C . ALA A 1 359 ? 23.314 -6.278 -18.282 1.00 94.94 359 ALA A C 1
ATOM 2439 O O . ALA A 1 359 ? 24.125 -7.202 -18.311 1.00 94.94 359 ALA A O 1
ATOM 2440 N N . TRP A 1 360 ? 23.259 -5.371 -19.259 1.00 94.00 360 TRP A N 1
ATOM 2441 C CA . TRP A 1 360 ? 24.190 -5.370 -20.389 1.00 94.00 360 TRP A CA 1
ATOM 2442 C C . TRP A 1 360 ? 25.584 -4.911 -19.952 1.00 94.00 360 TRP A C 1
ATOM 2444 O O . TRP A 1 360 ? 25.746 -3.783 -19.487 1.00 94.00 360 TRP A O 1
ATOM 2454 N N . ASP A 1 361 ? 26.592 -5.756 -20.160 1.00 90.62 361 ASP A N 1
ATOM 2455 C CA . ASP A 1 361 ? 27.997 -5.425 -19.937 1.00 90.62 361 ASP A CA 1
ATOM 2456 C C . ASP A 1 361 ? 28.644 -4.942 -21.239 1.00 90.62 361 ASP A C 1
ATOM 2458 O O . ASP A 1 361 ? 28.871 -5.706 -22.182 1.00 90.62 361 ASP A O 1
ATOM 2462 N N . GLU A 1 362 ? 28.991 -3.658 -21.278 1.00 88.56 362 GLU A N 1
ATOM 2463 C CA . GLU A 1 362 ? 29.553 -3.014 -22.465 1.00 88.56 362 GLU A CA 1
ATOM 2464 C C . GLU A 1 362 ? 30.936 -3.569 -22.847 1.00 88.56 362 GLU A C 1
ATOM 2466 O O . GLU A 1 362 ? 31.299 -3.544 -24.025 1.00 88.56 362 GLU A O 1
ATOM 2471 N N . GLY A 1 363 ? 31.691 -4.110 -21.880 1.00 85.38 363 GLY A N 1
ATOM 2472 C CA . GLY A 1 363 ? 33.010 -4.697 -22.118 1.00 85.38 363 GLY A CA 1
ATOM 2473 C C . GLY A 1 363 ? 32.948 -6.033 -22.857 1.00 85.38 363 GLY A C 1
ATOM 2474 O O . GLY A 1 363 ? 33.694 -6.246 -23.811 1.00 85.38 363 GLY A O 1
ATOM 2475 N N . SER A 1 364 ? 32.051 -6.927 -22.435 1.00 85.50 364 SER A N 1
ATOM 2476 C CA . SER A 1 364 ? 31.885 -8.245 -23.066 1.00 85.50 364 SER A CA 1
ATOM 2477 C C . SER A 1 364 ? 30.829 -8.303 -24.161 1.00 85.50 364 SER A C 1
ATOM 2479 O O . SER A 1 364 ? 30.799 -9.291 -24.888 1.00 85.50 364 SER A O 1
ATOM 2481 N N . LYS A 1 365 ? 29.973 -7.281 -24.288 1.00 85.31 365 LYS A N 1
ATOM 2482 C CA . LYS A 1 365 ? 28.825 -7.280 -25.207 1.00 85.31 365 LYS A CA 1
ATOM 2483 C C . LYS A 1 365 ? 27.862 -8.443 -24.937 1.00 85.31 365 LYS A C 1
ATOM 2485 O O . LYS A 1 365 ? 27.334 -9.051 -25.864 1.00 85.31 365 LYS A O 1
ATOM 2490 N N . THR A 1 366 ? 27.658 -8.759 -23.659 1.00 86.00 366 THR A N 1
ATOM 2491 C CA . THR A 1 366 ? 26.734 -9.803 -23.194 1.00 86.00 366 THR A CA 1
ATOM 2492 C C . THR A 1 366 ? 25.959 -9.329 -21.971 1.00 86.00 366 THR A C 1
ATOM 2494 O O . THR A 1 366 ? 26.374 -8.392 -21.289 1.00 86.00 366 THR A O 1
ATOM 2497 N N . VAL A 1 367 ? 24.823 -9.966 -21.696 1.00 87.56 367 VAL A N 1
ATOM 2498 C CA . VAL A 1 367 ? 24.058 -9.740 -20.467 1.00 87.56 367 VAL A CA 1
ATOM 2499 C C . VAL A 1 367 ? 24.678 -10.563 -19.332 1.00 87.56 367 VAL A C 1
ATOM 2501 O O . VAL A 1 367 ? 24.912 -11.760 -19.497 1.00 87.56 367 VAL A O 1
ATOM 2504 N N . LYS A 1 368 ? 24.965 -9.924 -18.195 1.00 89.81 368 LYS A N 1
ATOM 2505 C CA . LYS A 1 368 ? 25.608 -10.525 -17.019 1.00 89.81 368 LYS A CA 1
ATOM 2506 C C . LYS A 1 368 ? 24.911 -10.111 -15.734 1.00 89.81 368 LYS A C 1
ATOM 2508 O O . LYS A 1 368 ? 24.301 -9.048 -15.675 1.00 89.81 368 LYS A O 1
ATOM 2513 N N . GLU A 1 369 ? 25.058 -10.945 -14.714 1.00 92.50 369 GLU A N 1
ATOM 2514 C CA . GLU A 1 369 ? 24.634 -10.622 -13.356 1.00 92.50 369 GLU A CA 1
ATOM 2515 C C . GLU A 1 369 ? 25.399 -9.396 -12.849 1.00 92.50 369 GLU A C 1
ATOM 2517 O O . GLU A 1 369 ? 26.620 -9.300 -13.019 1.00 92.50 369 GLU A O 1
ATOM 2522 N N . VAL A 1 370 ? 24.675 -8.447 -12.259 1.00 93.25 370 VAL A N 1
ATOM 2523 C CA . VAL A 1 370 ? 25.280 -7.278 -11.623 1.00 93.25 370 VAL A CA 1
ATOM 2524 C C . VAL A 1 370 ? 25.718 -7.643 -10.211 1.00 93.25 370 VAL A C 1
ATOM 2526 O O . VAL A 1 370 ? 24.901 -7.990 -9.360 1.00 93.25 370 VAL A O 1
ATOM 2529 N N . GLU A 1 371 ? 27.023 -7.535 -9.958 1.00 87.44 371 GLU A N 1
ATOM 2530 C CA . GLU A 1 371 ? 27.604 -7.789 -8.641 1.00 87.44 371 GLU A CA 1
ATOM 2531 C C . GLU A 1 371 ? 26.957 -6.880 -7.582 1.00 87.44 371 GLU A C 1
ATOM 2533 O O . GLU A 1 371 ? 26.953 -5.657 -7.718 1.00 87.44 371 GLU A O 1
ATOM 2538 N N . GLY A 1 372 ? 26.406 -7.491 -6.530 1.00 80.88 372 GLY A N 1
ATOM 2539 C CA . GLY A 1 372 ? 25.762 -6.786 -5.419 1.00 80.88 372 GLY A CA 1
ATOM 2540 C C . GLY A 1 372 ? 24.264 -6.506 -5.582 1.00 80.88 372 GLY A C 1
ATOM 2541 O O . GLY A 1 372 ? 23.674 -6.021 -4.626 1.00 80.88 372 GLY A O 1
ATOM 2542 N N . GLY A 1 373 ? 23.642 -6.830 -6.725 1.00 90.56 373 GLY A N 1
ATOM 2543 C CA . GLY A 1 373 ? 22.184 -6.762 -6.911 1.00 90.56 373 GLY A CA 1
ATOM 2544 C C . GLY A 1 373 ? 21.549 -5.382 -6.659 1.00 90.56 373 GLY A C 1
ATOM 2545 O O . GLY A 1 373 ? 22.197 -4.340 -6.782 1.00 90.56 373 GLY A O 1
ATOM 2546 N N . CYS A 1 374 ? 20.246 -5.369 -6.366 1.00 87.75 374 CYS A N 1
ATOM 2547 C CA . CYS A 1 374 ? 19.455 -4.177 -6.052 1.00 87.75 374 CYS A CA 1
ATOM 2548 C C . CYS A 1 374 ? 18.876 -4.266 -4.631 1.00 87.75 374 CYS A C 1
ATOM 2550 O O . CYS A 1 374 ? 18.001 -5.087 -4.377 1.00 87.75 374 CYS A O 1
ATOM 2552 N N . ALA A 1 375 ? 19.367 -3.426 -3.716 1.00 82.12 375 ALA A N 1
ATOM 2553 C CA . ALA A 1 375 ? 18.977 -3.441 -2.300 1.00 82.12 375 ALA A CA 1
ATOM 2554 C C . ALA A 1 375 ? 17.849 -2.455 -1.940 1.00 82.12 375 ALA A C 1
ATOM 2556 O O . ALA A 1 375 ? 17.163 -2.651 -0.943 1.00 82.12 375 ALA A O 1
ATOM 2557 N N . ASP A 1 376 ? 17.671 -1.392 -2.732 1.00 82.00 376 ASP A N 1
ATOM 2558 C CA . ASP A 1 376 ? 16.664 -0.347 -2.511 1.00 82.00 376 ASP A CA 1
ATOM 2559 C C . ASP A 1 376 ? 15.643 -0.384 -3.645 1.00 82.00 376 ASP A C 1
ATOM 2561 O O . ASP A 1 376 ? 15.936 0.016 -4.776 1.00 82.00 376 ASP A O 1
ATOM 2565 N N . TYR A 1 377 ? 14.460 -0.912 -3.345 1.00 86.56 377 TYR A N 1
ATOM 2566 C CA . TYR A 1 377 ? 13.383 -1.067 -4.307 1.00 86.56 377 TYR A CA 1
ATOM 2567 C C . TYR A 1 377 ? 12.001 -1.026 -3.653 1.00 86.56 377 TYR A C 1
ATOM 2569 O O . TYR A 1 377 ? 11.825 -1.202 -2.451 1.00 86.56 377 TYR A O 1
ATOM 2577 N N . THR A 1 378 ? 10.983 -0.802 -4.481 1.00 82.38 378 THR A N 1
ATOM 2578 C CA . THR A 1 378 ? 9.571 -0.943 -4.122 1.00 82.38 378 THR A CA 1
ATOM 2579 C C . THR A 1 378 ? 9.020 -2.239 -4.712 1.00 82.38 378 THR A C 1
ATOM 2581 O O . THR A 1 378 ? 9.094 -2.450 -5.923 1.00 82.38 378 THR A O 1
ATOM 2584 N N . VAL A 1 379 ? 8.425 -3.100 -3.885 1.00 86.00 379 VAL A N 1
ATOM 2585 C CA . VAL A 1 379 ? 7.730 -4.297 -4.382 1.00 86.00 379 VAL A CA 1
ATOM 2586 C C . VAL A 1 379 ? 6.504 -3.880 -5.200 1.00 86.00 379 VAL A C 1
ATOM 2588 O O . VAL A 1 379 ? 5.720 -3.011 -4.803 1.00 86.00 379 VAL A O 1
ATOM 2591 N N . VAL A 1 380 ? 6.337 -4.484 -6.374 1.00 81.50 380 VAL A N 1
ATOM 2592 C CA . VAL A 1 380 ? 5.162 -4.274 -7.221 1.00 81.50 380 VAL A CA 1
ATOM 2593 C C . VAL A 1 380 ? 3.991 -5.058 -6.638 1.00 81.50 380 VAL A C 1
ATOM 2595 O O . VAL A 1 380 ? 4.016 -6.281 -6.574 1.00 81.50 380 VAL A O 1
ATOM 2598 N N . THR A 1 381 ? 2.948 -4.338 -6.238 1.00 79.31 381 THR A N 1
ATOM 2599 C CA . THR A 1 381 ? 1.676 -4.888 -5.758 1.00 79.31 381 THR A CA 1
ATOM 2600 C C . THR A 1 381 ? 0.546 -4.423 -6.677 1.00 79.31 381 THR A C 1
ATOM 2602 O O . THR A 1 381 ? 0.759 -3.587 -7.558 1.00 79.31 381 THR A O 1
ATOM 2605 N N . THR A 1 382 ? -0.674 -4.917 -6.465 1.00 65.38 382 THR A N 1
ATOM 2606 C CA . THR A 1 382 ? -1.854 -4.537 -7.265 1.00 65.38 382 THR A CA 1
ATOM 2607 C C . THR A 1 382 ? -2.139 -3.026 -7.245 1.00 65.38 382 THR A C 1
ATOM 2609 O O . THR A 1 382 ? -2.683 -2.494 -8.209 1.00 65.38 382 THR A O 1
ATOM 2612 N N . GLY A 1 383 ? -1.732 -2.316 -6.182 1.00 69.69 383 GLY A N 1
ATOM 2613 C CA . GLY A 1 383 ? -1.873 -0.862 -6.044 1.00 69.69 383 GLY A CA 1
ATOM 2614 C C . GLY A 1 383 ? -0.727 -0.034 -6.645 1.00 69.69 383 GLY A C 1
ATOM 2615 O O . GLY A 1 383 ? -0.794 1.195 -6.642 1.00 69.69 383 GLY A O 1
ATOM 2616 N N . THR A 1 384 ? 0.335 -0.663 -7.160 1.00 80.38 384 THR A N 1
ATOM 2617 C CA . THR A 1 384 ? 1.541 0.029 -7.648 1.00 80.38 384 THR A CA 1
ATOM 2618 C C . THR A 1 384 ? 1.367 0.520 -9.097 1.00 80.38 384 THR A C 1
ATOM 2620 O O . THR A 1 384 ? 2.065 0.078 -10.008 1.00 80.38 384 THR A O 1
ATOM 2623 N N . THR A 1 385 ? 0.439 1.457 -9.323 1.00 83.75 385 THR A N 1
ATOM 2624 C CA . THR A 1 385 ? 0.030 1.931 -10.666 1.00 83.75 385 THR A CA 1
ATOM 2625 C C . THR A 1 385 ? 0.786 3.166 -11.163 1.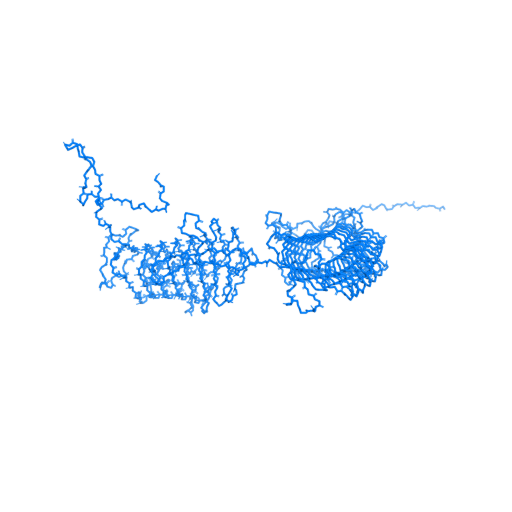00 83.75 385 THR A C 1
ATOM 2627 O O . THR A 1 385 ? 0.721 3.497 -12.340 1.00 83.75 385 THR A O 1
ATOM 2630 N N . THR A 1 386 ? 1.526 3.871 -10.301 1.00 88.00 386 THR A N 1
ATOM 2631 C CA . THR A 1 386 ? 2.330 5.046 -10.685 1.00 88.00 386 THR A CA 1
ATOM 2632 C C . THR A 1 386 ? 3.784 4.861 -10.276 1.00 88.00 386 THR A C 1
ATOM 2634 O O . THR A 1 386 ? 4.106 4.825 -9.086 1.00 88.00 386 THR A O 1
ATOM 2637 N N . TRP A 1 387 ? 4.674 4.773 -11.262 1.00 93.25 387 TRP A N 1
ATOM 2638 C CA . TRP A 1 387 ? 6.102 4.563 -11.070 1.00 93.25 387 TRP A CA 1
ATOM 2639 C C . TRP A 1 387 ? 6.883 5.869 -11.160 1.00 93.25 387 TRP A C 1
ATOM 2641 O O . TRP A 1 387 ? 6.638 6.710 -12.031 1.00 93.25 387 TRP A O 1
ATOM 2651 N N . LYS A 1 388 ? 7.802 6.062 -10.214 1.00 87.69 388 LYS A N 1
ATOM 2652 C CA . LYS A 1 388 ? 8.457 7.348 -9.956 1.00 87.69 388 LYS A CA 1
ATOM 2653 C C . LYS A 1 388 ? 9.887 7.375 -10.482 1.00 87.69 388 LYS A C 1
ATOM 2655 O O . LYS A 1 388 ? 10.610 6.386 -10.416 1.00 87.69 388 LYS A O 1
ATOM 2660 N N . ASN A 1 389 ? 10.308 8.558 -10.917 1.00 91.00 389 ASN A N 1
ATOM 2661 C CA . ASN A 1 389 ? 11.636 8.791 -11.466 1.00 91.00 389 ASN A CA 1
ATOM 2662 C C . ASN A 1 389 ? 12.737 8.399 -10.470 1.00 91.00 389 ASN A C 1
ATOM 2664 O O . ASN A 1 389 ? 12.738 8.872 -9.335 1.00 91.00 389 ASN A O 1
ATOM 2668 N N . GLY A 1 390 ? 13.692 7.593 -10.925 1.00 81.38 390 GLY A N 1
ATOM 2669 C CA . GLY A 1 390 ? 14.844 7.128 -10.157 1.00 81.38 390 GLY A CA 1
ATOM 2670 C C . GLY A 1 390 ? 14.569 5.944 -9.229 1.00 81.38 390 GLY A C 1
ATOM 2671 O O . GLY A 1 390 ? 15.496 5.510 -8.553 1.00 81.38 390 GLY A O 1
ATOM 2672 N N . VAL A 1 391 ? 13.341 5.417 -9.191 1.00 84.62 391 VAL A N 1
ATOM 2673 C CA . VAL A 1 391 ? 12.958 4.322 -8.288 1.00 84.62 391 VAL A CA 1
ATOM 2674 C C . VAL A 1 391 ? 13.096 2.965 -8.983 1.00 84.62 391 VAL A C 1
ATOM 2676 O O . VAL A 1 391 ? 12.790 2.822 -10.173 1.00 84.62 391 VAL A O 1
ATOM 2679 N N . TRP A 1 392 ? 13.563 1.973 -8.225 1.00 93.69 392 TRP A N 1
ATOM 2680 C CA . TRP A 1 392 ? 13.569 0.567 -8.617 1.00 93.69 392 TRP A CA 1
ATOM 2681 C C . TRP A 1 392 ? 12.296 -0.126 -8.146 1.00 93.69 392 TRP A C 1
ATOM 2683 O O . TRP A 1 392 ? 11.844 0.076 -7.021 1.00 93.69 392 TRP A O 1
ATOM 2693 N N . TYR A 1 393 ? 11.737 -0.962 -9.009 1.00 94.69 393 TYR A N 1
ATOM 2694 C CA . TYR A 1 393 ? 10.573 -1.786 -8.735 1.00 94.69 393 TYR A CA 1
ATOM 2695 C C . TYR A 1 393 ? 10.937 -3.255 -8.911 1.00 94.69 393 TYR A C 1
ATOM 2697 O O . TYR A 1 393 ? 11.642 -3.597 -9.860 1.00 94.69 393 TYR A O 1
ATOM 2705 N N . VAL A 1 394 ? 10.451 -4.125 -8.028 1.00 96.88 394 VAL A N 1
ATOM 2706 C CA . VAL A 1 394 ? 10.692 -5.574 -8.114 1.00 96.88 394 VAL A CA 1
ATOM 2707 C C . VAL A 1 394 ? 9.370 -6.323 -8.097 1.00 96.88 394 VAL A C 1
ATOM 2709 O O . VAL A 1 394 ? 8.519 -6.089 -7.240 1.00 96.88 394 VAL A O 1
ATOM 2712 N N . VAL A 1 395 ? 9.202 -7.236 -9.049 1.00 94.88 395 VAL A N 1
ATOM 2713 C CA . VAL A 1 395 ? 8.091 -8.189 -9.092 1.00 94.88 395 VAL A CA 1
ATOM 2714 C C . VAL A 1 395 ? 8.570 -9.470 -8.421 1.00 94.88 395 VAL A C 1
ATOM 2716 O O . VAL A 1 395 ? 9.158 -10.323 -9.079 1.00 94.88 395 VAL A O 1
ATOM 2719 N N . GLU A 1 396 ? 8.393 -9.564 -7.104 1.00 90.00 396 GLU A N 1
ATOM 2720 C CA . GLU A 1 396 ? 8.832 -10.728 -6.317 1.00 90.00 396 GLU A CA 1
ATOM 2721 C C . GLU A 1 396 ? 7.889 -11.922 -6.474 1.00 90.00 396 GLU A C 1
ATOM 2723 O O . GLU A 1 396 ? 8.333 -13.064 -6.562 1.00 90.00 396 GLU A O 1
ATOM 2728 N N . GLU A 1 397 ? 6.592 -11.641 -6.575 1.00 87.25 397 GLU A N 1
ATOM 2729 C CA . GLU A 1 397 ? 5.535 -12.621 -6.790 1.00 87.25 397 GLU A CA 1
ATOM 2730 C C . GLU A 1 397 ? 4.664 -12.201 -7.978 1.00 87.25 397 GLU A C 1
ATOM 2732 O O . GLU A 1 397 ? 4.647 -11.036 -8.386 1.00 87.25 397 GLU A O 1
ATOM 2737 N N . SER A 1 398 ? 3.943 -13.158 -8.567 1.00 87.12 398 SER A N 1
ATOM 2738 C CA . SER A 1 398 ? 3.068 -12.859 -9.702 1.00 87.12 398 SER A CA 1
ATOM 2739 C C . SER A 1 398 ? 1.936 -11.918 -9.289 1.00 87.12 398 SER A C 1
ATOM 2741 O O . SER A 1 398 ? 1.213 -12.184 -8.334 1.00 87.12 398 SER A O 1
ATOM 2743 N N . VAL A 1 399 ? 1.755 -10.836 -10.042 1.00 85.25 399 VA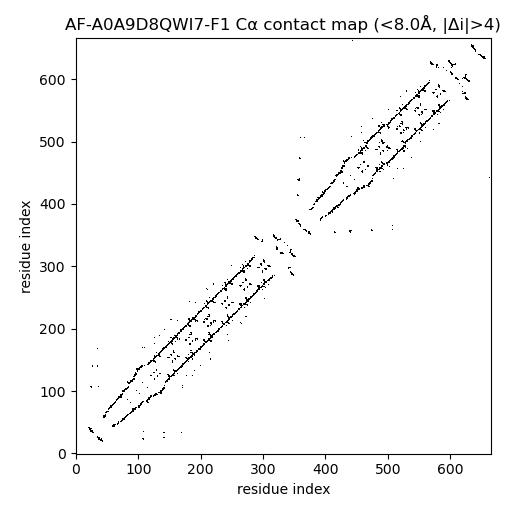L A N 1
ATOM 2744 C CA . VAL A 1 399 ? 0.833 -9.745 -9.714 1.00 85.25 399 VAL A CA 1
ATOM 2745 C C . VAL A 1 399 ? 0.077 -9.299 -10.958 1.00 85.25 399 VAL A C 1
ATOM 2747 O O . VAL A 1 399 ? 0.631 -9.254 -12.055 1.00 85.25 399 VAL A O 1
ATOM 2750 N N . THR A 1 400 ? -1.201 -8.964 -10.786 1.00 90.12 400 THR A N 1
ATOM 2751 C CA . THR A 1 400 ? -2.045 -8.393 -11.844 1.00 90.12 400 THR A CA 1
ATOM 2752 C C . THR A 1 400 ? -2.432 -6.972 -11.465 1.00 90.12 400 THR A C 1
ATOM 2754 O O . THR A 1 400 ? -2.973 -6.746 -10.384 1.00 90.12 400 THR A O 1
ATOM 2757 N N . ILE A 1 401 ? -2.149 -6.019 -12.347 1.00 84.88 401 ILE A N 1
ATOM 2758 C CA . ILE A 1 401 ? -2.561 -4.624 -12.223 1.00 84.88 401 ILE A CA 1
ATOM 2759 C C . ILE A 1 401 ? -3.573 -4.358 -13.336 1.00 84.88 401 ILE A C 1
ATOM 2761 O O . ILE A 1 401 ? -3.238 -4.415 -14.522 1.00 84.88 401 ILE A O 1
ATOM 2765 N N . SER A 1 402 ? -4.816 -4.098 -12.933 1.00 86.12 402 SER A N 1
ATOM 2766 C CA . SER A 1 402 ? -5.952 -3.941 -13.846 1.00 86.12 402 SER A CA 1
ATOM 2767 C C . SER A 1 402 ? -6.037 -2.562 -14.497 1.00 86.12 402 SER A C 1
ATOM 2769 O O . SER A 1 402 ? -6.692 -2.409 -15.518 1.00 86.12 402 SER A O 1
ATOM 2771 N N . SER A 1 403 ? -5.365 -1.556 -13.932 1.00 88.50 403 SER A N 1
ATOM 2772 C CA . SER A 1 403 ? -5.309 -0.198 -14.486 1.00 88.50 403 SER A CA 1
ATOM 2773 C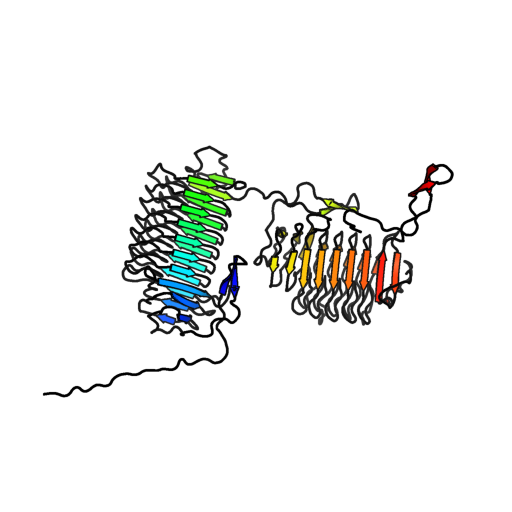 C . SER A 1 403 ? -3.974 0.092 -15.167 1.00 88.50 403 SER A C 1
ATOM 2775 O O . SER A 1 403 ? -2.958 -0.557 -14.897 1.00 88.50 403 SER A O 1
ATOM 2777 N N . ARG A 1 404 ? -3.958 1.095 -16.052 1.00 94.88 404 ARG A N 1
ATOM 2778 C CA . ARG A 1 404 ? -2.739 1.519 -16.752 1.00 94.88 404 ARG A CA 1
ATOM 2779 C C . ARG A 1 404 ? -1.627 1.919 -15.777 1.00 94.88 404 ARG A C 1
ATOM 2781 O O . ARG A 1 404 ? -1.773 2.856 -14.993 1.00 94.88 404 ARG A O 1
ATOM 2788 N N . ILE A 1 405 ? -0.469 1.271 -15.888 1.00 97.38 405 ILE A N 1
ATOM 2789 C CA . ILE A 1 405 ? 0.716 1.616 -15.091 1.00 97.38 405 ILE A CA 1
ATOM 2790 C C . ILE A 1 405 ? 1.388 2.847 -15.705 1.00 97.38 405 ILE A C 1
ATOM 2792 O O . ILE A 1 405 ? 1.764 2.807 -16.866 1.00 97.38 405 ILE A O 1
ATOM 2796 N N . THR A 1 406 ? 1.599 3.924 -14.953 1.00 97.06 406 THR A N 1
ATOM 2797 C CA . THR A 1 406 ? 2.223 5.163 -15.455 1.00 97.06 406 THR A CA 1
ATOM 2798 C C . THR A 1 406 ? 3.697 5.259 -15.067 1.00 97.06 406 THR A C 1
ATOM 2800 O O . THR A 1 406 ? 4.013 5.294 -13.881 1.00 97.06 406 THR A O 1
ATOM 2803 N N . VAL A 1 407 ? 4.605 5.387 -16.039 1.00 97.88 407 VAL A N 1
ATOM 2804 C CA . VAL A 1 407 ? 6.048 5.594 -15.813 1.00 97.88 407 VAL A CA 1
ATOM 2805 C C . VAL A 1 407 ? 6.397 7.081 -15.879 1.00 97.88 407 VAL A C 1
ATOM 2807 O O . VAL A 1 407 ? 6.223 7.714 -16.918 1.00 97.88 407 VAL A O 1
ATOM 2810 N N . ASN A 1 408 ? 6.943 7.637 -14.793 1.00 88.94 408 ASN A N 1
ATOM 2811 C CA . ASN A 1 408 ? 7.407 9.026 -14.732 1.00 88.94 408 ASN A CA 1
ATOM 2812 C C . ASN A 1 408 ? 8.931 9.099 -14.625 1.00 88.94 408 ASN A C 1
ATOM 2814 O O . ASN A 1 408 ? 9.508 8.613 -13.657 1.00 88.94 408 ASN A O 1
ATOM 2818 N N . GLY A 1 409 ? 9.583 9.773 -15.570 1.00 93.31 409 GLY A N 1
ATOM 2819 C CA . GLY A 1 409 ? 11.039 9.837 -15.665 1.00 93.31 409 GLY A CA 1
ATOM 2820 C C . GLY A 1 409 ? 11.654 8.478 -15.993 1.00 93.31 409 GLY A C 1
ATOM 2821 O O . GLY A 1 409 ? 11.100 7.724 -16.789 1.00 93.31 409 GLY A O 1
ATOM 2822 N N . THR A 1 410 ? 12.805 8.174 -15.401 1.00 97.50 410 THR A N 1
ATOM 2823 C CA . THR A 1 410 ? 13.525 6.911 -15.594 1.00 97.50 410 THR A CA 1
ATOM 2824 C C . THR A 1 410 ? 13.189 5.927 -14.485 1.00 97.50 410 THR A C 1
ATOM 2826 O O . THR A 1 410 ? 13.438 6.218 -13.319 1.00 97.50 410 THR A O 1
ATOM 2829 N N . VAL A 1 411 ? 12.679 4.752 -14.841 1.00 97.81 411 VAL A N 1
ATOM 2830 C CA . VAL A 1 411 ? 12.295 3.688 -13.906 1.00 97.81 411 VAL A CA 1
ATOM 2831 C C . VAL A 1 411 ? 13.034 2.395 -14.231 1.00 97.81 411 VAL A C 1
ATOM 2833 O O . VAL A 1 411 ? 13.226 2.063 -15.402 1.00 97.81 411 VAL A O 1
ATOM 2836 N N . ASN A 1 412 ? 13.418 1.658 -13.190 1.00 98.12 412 ASN A N 1
ATOM 2837 C CA . ASN A 1 412 ? 14.030 0.336 -13.298 1.00 98.12 412 ASN A CA 1
ATOM 2838 C C . ASN A 1 412 ? 13.074 -0.720 -12.738 1.00 98.12 412 ASN A C 1
ATOM 2840 O O . ASN A 1 412 ? 12.548 -0.542 -11.644 1.00 98.12 412 ASN A O 1
ATOM 2844 N N . LEU A 1 413 ? 12.859 -1.807 -13.469 1.00 98.50 413 LEU A N 1
ATOM 2845 C CA . LEU A 1 413 ? 11.994 -2.920 -13.088 1.00 98.50 413 LEU A CA 1
ATOM 2846 C C . LEU A 1 413 ? 12.796 -4.220 -13.111 1.00 98.50 413 LEU A C 1
ATOM 2848 O O . LEU A 1 413 ? 13.367 -4.550 -14.148 1.00 98.50 413 LEU A O 1
ATOM 2852 N N . ILE A 1 414 ? 12.798 -4.975 -12.016 1.00 98.62 414 ILE A N 1
ATOM 2853 C CA . ILE A 1 414 ? 13.352 -6.331 -11.953 1.00 98.62 414 ILE A CA 1
ATOM 2854 C C . ILE A 1 414 ? 12.202 -7.339 -11.901 1.00 98.62 414 ILE A C 1
ATOM 2856 O O . ILE A 1 414 ? 11.278 -7.213 -11.097 1.00 98.62 414 ILE A O 1
ATOM 2860 N N . LEU A 1 415 ? 12.277 -8.348 -12.764 1.00 97.94 415 LEU A N 1
ATOM 2861 C CA . LEU A 1 415 ? 11.381 -9.497 -12.794 1.00 97.94 415 LEU A CA 1
ATOM 2862 C C . LEU A 1 415 ? 12.074 -10.672 -12.098 1.00 97.94 415 LEU A C 1
ATOM 2864 O O . LEU A 1 415 ? 13.038 -11.219 -12.648 1.00 97.94 415 LEU A O 1
ATOM 2868 N N . SER A 1 416 ? 11.605 -11.042 -10.905 1.00 96.44 416 SER A N 1
ATOM 2869 C CA . SER A 1 416 ? 12.137 -12.198 -10.179 1.00 96.44 416 SER A CA 1
ATOM 2870 C C . SER A 1 416 ? 11.781 -13.504 -10.882 1.00 96.44 416 SER A C 1
ATOM 2872 O O . SER A 1 416 ? 10.771 -13.602 -11.585 1.00 96.44 416 SER A O 1
ATOM 2874 N N . ASP A 1 417 ? 12.623 -14.517 -10.708 1.00 92.38 417 ASP A N 1
ATOM 2875 C CA . ASP A 1 417 ? 12.416 -15.817 -11.332 1.00 92.38 417 ASP A CA 1
ATOM 2876 C C . ASP A 1 417 ? 11.099 -16.450 -10.846 1.00 92.38 417 ASP A C 1
ATOM 2878 O O . ASP A 1 417 ? 10.805 -16.504 -9.655 1.00 92.38 417 ASP A O 1
ATOM 2882 N N . GLY A 1 418 ? 10.283 -16.931 -11.785 1.00 83.00 418 GLY A N 1
ATOM 2883 C CA . GLY A 1 418 ? 8.962 -17.512 -11.546 1.00 83.00 418 GLY A CA 1
ATOM 2884 C C . GLY A 1 418 ? 7.832 -16.491 -11.369 1.00 83.00 418 GLY A C 1
ATOM 2885 O O . GLY A 1 418 ? 6.665 -16.887 -11.348 1.00 83.00 418 GLY A O 1
ATOM 2886 N N . ALA A 1 419 ? 8.138 -15.195 -11.281 1.00 92.25 419 ALA A N 1
ATOM 2887 C CA . ALA A 1 419 ? 7.140 -14.146 -11.123 1.00 92.25 419 ALA A CA 1
ATOM 2888 C C . ALA A 1 419 ? 6.662 -13.595 -12.478 1.00 92.25 419 ALA A C 1
ATOM 2890 O O . ALA A 1 419 ? 7.430 -13.477 -13.434 1.00 92.25 419 ALA A O 1
ATOM 2891 N N . THR A 1 420 ? 5.379 -13.237 -12.565 1.00 96.62 420 THR A N 1
ATOM 2892 C CA . THR A 1 420 ? 4.772 -12.610 -13.748 1.00 96.62 420 THR A CA 1
ATOM 2893 C C . THR A 1 420 ? 4.055 -11.318 -13.372 1.00 96.62 420 THR A C 1
ATOM 2895 O O . THR A 1 420 ? 3.137 -11.334 -12.555 1.00 96.62 420 THR A O 1
ATOM 2898 N N . LEU A 1 421 ? 4.416 -10.207 -14.017 1.00 98.25 421 LEU A N 1
ATOM 2899 C CA . LEU A 1 421 ? 3.636 -8.971 -13.993 1.00 98.25 421 LEU A CA 1
ATOM 2900 C C . LEU A 1 421 ? 2.609 -8.988 -15.125 1.00 98.25 421 LEU A C 1
ATOM 2902 O O . LEU A 1 421 ? 2.979 -8.929 -16.297 1.00 98.25 421 LEU A O 1
ATOM 2906 N N . THR A 1 422 ? 1.327 -9.011 -14.775 1.00 97.75 422 THR A N 1
ATOM 2907 C CA . THR A 1 422 ? 0.224 -8.836 -15.724 1.00 97.75 422 THR A CA 1
ATOM 2908 C C . THR A 1 422 ? -0.280 -7.395 -15.661 1.00 97.75 422 THR A C 1
ATOM 2910 O O . THR A 1 422 ? -0.791 -6.968 -14.630 1.00 97.75 422 THR A O 1
ATOM 2913 N N . ALA A 1 423 ? -0.127 -6.636 -16.745 1.00 97.50 423 ALA A N 1
ATOM 2914 C CA . ALA A 1 423 ? -0.609 -5.262 -16.881 1.00 97.50 423 ALA A CA 1
ATOM 2915 C C . ALA A 1 423 ? -1.767 -5.229 -17.889 1.00 97.50 423 ALA A C 1
ATOM 2917 O O . ALA A 1 423 ? -1.541 -5.205 -19.102 1.00 97.50 423 ALA A O 1
ATOM 2918 N N . GLU A 1 424 ? -3.006 -5.263 -17.398 1.00 95.62 424 GLU A N 1
ATOM 2919 C CA . GLU A 1 424 ? -4.191 -5.506 -18.239 1.00 95.62 424 GLU A CA 1
ATOM 2920 C C . GLU A 1 424 ? -4.536 -4.336 -19.163 1.00 95.62 424 GLU A C 1
ATOM 2922 O O . GLU A 1 424 ? -5.038 -4.561 -20.260 1.00 95.62 424 GLU A O 1
ATOM 2927 N N . GLU A 1 425 ? -4.207 -3.110 -18.752 1.00 94.75 425 GLU A N 1
ATOM 2928 C CA . GLU A 1 425 ? -4.289 -1.913 -19.599 1.00 94.75 425 GLU A CA 1
ATOM 2929 C C . GLU A 1 425 ? -2.918 -1.455 -20.121 1.00 94.75 425 GLU A C 1
ATOM 2931 O O . GLU A 1 425 ? -2.821 -0.493 -20.886 1.00 94.75 425 GLU A O 1
ATOM 2936 N N . GLY A 1 426 ? -1.850 -2.168 -19.761 1.00 97.75 426 GLY A N 1
ATOM 2937 C CA . GLY A 1 426 ? -0.500 -1.954 -20.262 1.00 97.75 426 GLY A CA 1
ATOM 2938 C C . GLY A 1 426 ? 0.337 -1.012 -19.400 1.00 97.75 426 GLY A C 1
ATOM 2939 O O . GLY A 1 426 ? -0.069 -0.559 -18.329 1.00 97.75 426 GLY A O 1
ATOM 2940 N N . ILE A 1 427 ? 1.540 -0.704 -19.885 1.00 98.69 427 ILE A N 1
ATOM 2941 C CA . ILE A 1 427 ? 2.521 0.141 -19.196 1.00 98.69 427 ILE A CA 1
ATOM 2942 C C . ILE A 1 427 ? 2.747 1.404 -20.021 1.00 98.69 427 ILE A C 1
ATOM 2944 O O . ILE A 1 427 ? 3.246 1.348 -21.146 1.00 98.69 427 ILE A O 1
ATOM 2948 N N . GLU A 1 428 ? 2.355 2.546 -19.472 1.00 98.25 428 GLU A N 1
ATOM 2949 C CA . GLU A 1 428 ? 2.516 3.850 -20.085 1.00 98.25 428 GLU A CA 1
ATOM 2950 C C . GLU A 1 428 ? 3.940 4.391 -19.922 1.00 98.25 428 GLU A C 1
ATOM 2952 O O . GLU A 1 428 ? 4.323 4.907 -18.874 1.00 98.25 428 GLU A O 1
ATOM 2957 N N . VAL A 1 429 ? 4.708 4.322 -21.006 1.00 98.19 429 VAL A N 1
ATOM 2958 C CA . VAL A 1 429 ? 6.025 4.934 -21.179 1.00 98.19 429 VAL A CA 1
ATOM 2959 C C . VAL A 1 429 ? 5.905 5.998 -22.267 1.00 98.19 429 VAL A C 1
ATOM 2961 O O . VAL A 1 429 ? 6.200 5.756 -23.437 1.00 98.19 429 VAL A O 1
ATOM 2964 N N . SER A 1 430 ? 5.407 7.173 -21.894 1.00 94.38 430 SER A N 1
ATOM 2965 C CA . SER A 1 430 ? 5.261 8.317 -22.804 1.00 94.38 430 SER A CA 1
ATOM 2966 C C . SER A 1 430 ? 6.604 9.015 -23.084 1.00 94.38 430 SER A C 1
ATOM 2968 O O . SER A 1 430 ? 7.555 8.907 -22.309 1.00 94.38 430 SER A O 1
ATOM 2970 N N . SER A 1 431 ? 6.700 9.726 -24.212 1.00 95.44 431 SER A N 1
ATOM 2971 C CA . SER A 1 431 ? 7.906 10.454 -24.640 1.00 95.44 431 SER A CA 1
ATOM 2972 C C . SER A 1 431 ? 8.532 11.292 -23.517 1.00 95.44 431 SER A C 1
ATOM 2974 O O . SER A 1 431 ? 7.872 12.145 -22.929 1.00 95.44 431 SER A O 1
ATOM 2976 N N . GLY A 1 432 ? 9.834 11.104 -23.285 1.00 94.06 432 GLY A N 1
ATOM 2977 C CA . GLY A 1 432 ? 10.586 11.744 -22.198 1.00 94.06 432 GLY A CA 1
ATOM 2978 C C . GLY A 1 432 ? 10.743 10.875 -20.947 1.00 94.06 432 GLY A C 1
ATOM 2979 O O . GLY A 1 432 ? 11.567 11.203 -20.097 1.00 94.06 432 GLY A O 1
ATOM 2980 N N . ASN A 1 433 ? 10.014 9.760 -20.861 1.00 97.94 433 ASN A N 1
ATOM 2981 C CA . ASN A 1 433 ? 10.164 8.755 -19.812 1.00 97.94 433 ASN A CA 1
ATOM 2982 C C . ASN A 1 433 ? 10.961 7.545 -20.319 1.00 97.94 433 ASN A C 1
ATOM 2984 O O . ASN A 1 433 ? 11.071 7.309 -21.526 1.00 97.94 433 ASN A O 1
ATOM 2988 N N . THR A 1 434 ? 11.517 6.771 -19.391 1.00 98.69 434 THR A N 1
ATOM 2989 C CA . THR A 1 434 ? 12.321 5.581 -19.667 1.00 98.69 434 THR A CA 1
ATOM 2990 C C . THR A 1 434 ? 11.901 4.436 -18.760 1.00 98.69 434 THR A C 1
ATOM 2992 O O . THR A 1 434 ? 11.837 4.607 -17.545 1.00 98.69 434 THR A O 1
ATOM 2995 N N . LEU A 1 435 ? 11.695 3.255 -19.336 1.00 98.75 435 LEU A N 1
ATOM 2996 C CA . LEU A 1 435 ? 11.542 2.007 -18.601 1.00 98.75 435 LEU A CA 1
ATOM 2997 C C . LEU A 1 435 ? 12.710 1.072 -18.916 1.00 98.75 435 LEU A C 1
ATOM 2999 O O . LEU A 1 435 ? 12.905 0.685 -20.068 1.00 98.75 435 LEU A O 1
ATOM 3003 N N . ASN A 1 436 ? 13.457 0.686 -17.886 1.00 98.75 436 ASN A N 1
ATOM 3004 C CA . ASN A 1 436 ? 14.471 -0.358 -17.958 1.00 98.75 436 ASN A CA 1
ATOM 3005 C C . ASN A 1 436 ? 13.909 -1.643 -17.342 1.00 98.75 436 ASN A C 1
ATOM 3007 O O . ASN A 1 436 ? 13.517 -1.640 -16.179 1.00 98.75 436 ASN A O 1
ATOM 3011 N N . VAL A 1 437 ? 13.872 -2.728 -18.110 1.00 98.75 437 VAL A N 1
ATOM 3012 C CA . VAL A 1 437 ? 13.374 -4.040 -17.680 1.00 98.75 437 VAL A CA 1
ATOM 3013 C C . VAL A 1 437 ? 14.544 -5.001 -17.539 1.00 98.75 437 VAL A C 1
ATOM 3015 O O . VAL A 1 437 ? 15.279 -5.234 -18.499 1.00 98.75 437 VAL A O 1
ATOM 3018 N N . TYR A 1 438 ? 14.692 -5.579 -16.358 1.00 98.62 438 TYR A N 1
ATOM 3019 C CA . TYR A 1 438 ? 15.715 -6.549 -16.004 1.00 98.62 438 TYR A CA 1
ATOM 3020 C C . TYR A 1 438 ? 15.051 -7.862 -15.589 1.00 98.62 438 TYR A C 1
ATOM 3022 O O . TYR A 1 438 ? 13.982 -7.860 -14.984 1.00 98.62 438 TYR A O 1
ATOM 3030 N N . ALA A 1 439 ? 15.701 -8.984 -15.878 1.00 95.56 439 ALA A N 1
ATOM 3031 C CA . ALA A 1 439 ? 15.357 -10.261 -15.264 1.00 95.56 439 ALA A CA 1
ATOM 3032 C C . ALA A 1 439 ? 16.356 -10.598 -14.164 1.00 95.56 439 ALA A C 1
ATOM 3034 O O . ALA A 1 439 ? 17.521 -10.203 -14.256 1.00 95.56 439 ALA A O 1
ATOM 3035 N N . GLN A 1 440 ? 15.905 -11.353 -13.167 1.00 95.38 440 GLN A N 1
ATOM 3036 C CA . GLN A 1 440 ? 16.765 -11.871 -12.112 1.00 95.38 440 GLN A CA 1
ATOM 3037 C C . GLN A 1 440 ? 17.798 -12.864 -12.651 1.00 95.38 440 GLN A C 1
ATOM 3039 O O . GLN A 1 440 ? 18.970 -12.780 -12.294 1.00 95.38 440 GLN A O 1
ATOM 3044 N N . SER A 1 441 ? 17.398 -13.750 -13.564 1.00 89.50 441 SER A N 1
ATOM 3045 C CA . SER A 1 441 ? 18.315 -14.669 -14.236 1.00 89.50 441 SER A CA 1
ATOM 3046 C C . SER A 1 441 ? 18.071 -14.761 -15.749 1.00 89.50 441 SER A C 1
ATOM 3048 O O . SER A 1 441 ? 17.276 -14.026 -16.333 1.00 89.50 441 SER A O 1
ATOM 3050 N N . THR A 1 442 ? 18.812 -15.652 -16.412 1.00 84.00 442 THR A N 1
ATOM 3051 C CA . THR A 1 442 ? 18.649 -15.993 -17.841 1.00 84.00 442 THR A CA 1
ATOM 3052 C C . THR A 1 442 ? 18.140 -17.425 -18.047 1.00 84.00 442 THR A C 1
ATOM 3054 O O . THR A 1 442 ? 18.153 -17.925 -19.171 1.00 84.00 442 THR A O 1
ATOM 3057 N N . GLY A 1 443 ? 17.736 -18.103 -16.965 1.00 77.44 443 GLY A N 1
ATOM 3058 C CA . GLY A 1 443 ? 17.293 -19.498 -16.988 1.00 77.44 443 GLY A CA 1
ATOM 3059 C C . GLY A 1 443 ? 15.839 -19.681 -17.436 1.00 77.44 443 GLY A C 1
ATOM 3060 O O . GLY A 1 443 ? 15.140 -18.727 -17.761 1.00 77.44 443 GLY A O 1
ATOM 3061 N N . GLU A 1 444 ? 15.356 -20.926 -17.417 1.00 78.12 444 GLU A N 1
ATOM 3062 C CA . GLU A 1 444 ? 13.979 -21.280 -17.822 1.00 78.12 444 GLU A CA 1
ATOM 3063 C C . GLU A 1 444 ? 12.895 -20.615 -16.958 1.00 78.12 444 GLU A C 1
ATOM 3065 O O . GLU A 1 444 ? 11.791 -20.369 -17.437 1.00 78.12 444 GLU A O 1
ATOM 3070 N N . ASN A 1 445 ? 13.221 -20.285 -15.706 1.00 82.25 445 ASN A N 1
ATOM 3071 C CA . ASN A 1 445 ? 12.311 -19.634 -14.764 1.00 82.25 445 ASN A CA 1
ATOM 3072 C C . ASN A 1 445 ? 12.362 -18.104 -14.843 1.00 82.25 445 ASN A C 1
ATOM 3074 O O . ASN A 1 445 ? 11.851 -17.446 -13.949 1.00 82.25 445 ASN A O 1
ATOM 3078 N N . MET A 1 446 ? 13.000 -17.528 -15.860 1.00 89.19 446 MET A N 1
ATOM 3079 C CA . MET A 1 446 ? 13.135 -16.082 -16.004 1.00 89.19 446 MET A CA 1
ATOM 3080 C C . MET A 1 446 ? 11.778 -15.370 -15.869 1.00 89.19 446 MET A C 1
ATOM 3082 O O . MET A 1 446 ? 10.811 -15.729 -16.544 1.00 89.19 446 MET A O 1
ATOM 3086 N N . GLY A 1 447 ? 11.722 -14.352 -15.005 1.00 93.00 447 GLY A N 1
ATOM 3087 C CA . GLY A 1 447 ? 10.501 -13.590 -14.735 1.00 93.00 447 GLY A CA 1
ATOM 3088 C C . GLY A 1 447 ? 9.877 -12.955 -15.984 1.00 93.00 447 GLY A C 1
ATOM 3089 O O . GLY A 1 447 ? 10.549 -12.721 -16.997 1.00 93.00 447 GLY A O 1
ATOM 3090 N N . ALA A 1 448 ? 8.576 -12.671 -15.919 1.00 97.62 448 ALA A N 1
ATOM 3091 C CA . ALA A 1 448 ? 7.767 -12.357 -17.093 1.00 97.62 448 ALA A CA 1
ATOM 3092 C C . ALA A 1 448 ? 6.948 -11.061 -16.986 1.00 97.62 448 ALA A C 1
ATOM 3094 O O . ALA A 1 448 ? 6.537 -10.640 -15.905 1.00 97.62 448 ALA A O 1
ATOM 3095 N N . ILE A 1 449 ? 6.659 -10.461 -18.145 1.00 98.69 449 ILE A N 1
ATOM 3096 C CA . ILE A 1 449 ? 5.646 -9.413 -18.320 1.00 98.69 449 ILE A CA 1
ATOM 3097 C C . ILE A 1 449 ? 4.611 -9.903 -19.327 1.00 98.69 449 ILE A C 1
ATOM 3099 O O . ILE A 1 449 ? 4.962 -10.320 -20.433 1.00 98.69 449 ILE A O 1
ATOM 3103 N N . VAL A 1 450 ? 3.338 -9.769 -18.969 1.00 98.38 450 VAL A N 1
ATOM 3104 C CA . VAL A 1 450 ? 2.195 -9.901 -19.871 1.00 98.38 450 VAL A CA 1
ATOM 3105 C C . VAL A 1 450 ? 1.451 -8.571 -19.875 1.00 98.38 450 VAL A C 1
ATOM 3107 O O . VAL A 1 450 ? 0.828 -8.216 -18.882 1.00 98.38 450 VAL A O 1
ATOM 3110 N N . ALA A 1 451 ? 1.520 -7.810 -20.967 1.00 98.25 451 ALA A N 1
ATOM 3111 C CA . ALA A 1 451 ? 0.861 -6.503 -21.050 1.00 98.25 451 ALA A CA 1
ATOM 3112 C C . ALA A 1 451 ? -0.107 -6.429 -22.232 1.00 98.25 451 ALA A C 1
ATOM 3114 O O . ALA A 1 451 ? 0.224 -6.864 -23.336 1.00 98.25 451 ALA A O 1
ATOM 3115 N N . THR A 1 452 ? -1.278 -5.835 -22.022 1.00 97.00 452 THR A N 1
ATOM 3116 C CA . THR A 1 452 ? -2.240 -5.542 -23.092 1.00 97.00 452 THR A CA 1
ATOM 3117 C C . THR A 1 452 ? -2.562 -4.061 -23.059 1.00 97.00 452 THR A C 1
ATOM 3119 O O . THR A 1 452 ? -2.940 -3.552 -22.021 1.00 97.00 452 THR A O 1
ATOM 3122 N N . GLY A 1 453 ? -2.370 -3.343 -24.161 1.00 94.75 453 GLY A N 1
ATOM 3123 C CA . GLY A 1 453 ? -2.659 -1.914 -24.204 1.00 94.75 453 GLY A CA 1
ATOM 3124 C C . GLY A 1 453 ? -4.152 -1.652 -24.019 1.00 94.75 453 GLY A C 1
ATOM 3125 O O . GLY A 1 453 ? -4.980 -2.325 -24.634 1.00 94.75 453 GLY A O 1
ATOM 3126 N N . GLY A 1 454 ? -4.483 -0.647 -23.206 1.00 88.75 454 GLY A N 1
ATOM 3127 C CA . GLY A 1 454 ? -5.834 -0.093 -23.113 1.00 88.75 454 GLY A CA 1
ATOM 3128 C C . GLY A 1 454 ? -6.313 0.511 -24.439 1.00 88.75 454 GLY A C 1
ATOM 3129 O O . GLY A 1 454 ? -5.651 0.401 -25.475 1.00 88.75 454 GLY A O 1
ATOM 3130 N N . GLU A 1 455 ? -7.467 1.179 -24.429 1.00 92.31 455 GLU A N 1
ATOM 3131 C CA . GLU A 1 455 ? -8.078 1.735 -25.643 1.00 92.31 455 GLU A CA 1
ATOM 3132 C C . GLU A 1 455 ? -7.072 2.575 -26.455 1.00 92.31 455 GLU A C 1
ATOM 3134 O O . GLU A 1 455 ? -6.565 3.602 -26.000 1.00 92.31 455 GLU A O 1
ATOM 3139 N N . ASN A 1 456 ? -6.749 2.098 -27.664 1.00 93.94 456 ASN A N 1
ATOM 3140 C CA . ASN A 1 456 ? -5.826 2.738 -28.609 1.00 93.94 456 ASN A CA 1
ATOM 3141 C C . ASN A 1 456 ? -4.395 2.999 -28.091 1.00 93.94 456 ASN A C 1
ATOM 3143 O O . ASN A 1 456 ? -3.628 3.741 -28.712 1.00 93.94 456 ASN A O 1
ATOM 3147 N N . ALA A 1 457 ? -4.013 2.383 -26.975 1.00 96.00 457 ALA A N 1
ATOM 3148 C CA . ALA A 1 457 ? -2.718 2.554 -26.335 1.00 96.00 457 ALA A CA 1
ATOM 3149 C C . ALA A 1 457 ? -1.734 1.439 -26.706 1.00 96.00 457 ALA A C 1
ATOM 3151 O O . ALA A 1 457 ? -2.126 0.332 -27.077 1.00 96.00 457 ALA A O 1
ATOM 3152 N N . ALA A 1 458 ? -0.436 1.712 -26.573 1.00 97.69 458 ALA A N 1
ATOM 3153 C CA . ALA A 1 458 ? 0.571 0.667 -26.691 1.00 97.69 458 ALA A CA 1
ATOM 3154 C C . ALA A 1 458 ? 0.548 -0.283 -25.481 1.00 97.69 458 ALA A C 1
ATOM 3156 O O . ALA A 1 458 ? 0.271 0.149 -24.359 1.00 97.69 458 ALA A O 1
ATOM 3157 N N . GLY A 1 459 ? 0.912 -1.553 -25.691 1.00 98.25 459 GLY A N 1
ATOM 3158 C CA . GLY A 1 459 ? 1.071 -2.524 -24.599 1.00 98.25 459 GLY A CA 1
ATOM 3159 C C . GLY A 1 459 ? 2.146 -2.083 -23.603 1.00 98.25 459 GLY A C 1
ATOM 3160 O O . GLY A 1 459 ? 1.886 -1.978 -22.406 1.00 98.25 459 GLY A O 1
ATOM 3161 N N . ILE A 1 460 ? 3.332 -1.733 -24.111 1.00 98.62 460 ILE A N 1
ATOM 3162 C CA . ILE A 1 460 ? 4.363 -0.976 -23.384 1.00 98.62 460 ILE A CA 1
ATOM 3163 C C . ILE A 1 460 ? 4.757 0.231 -24.230 1.00 98.62 460 ILE A C 1
ATOM 3165 O O . ILE A 1 460 ? 5.318 0.083 -25.315 1.00 98.62 460 ILE A O 1
ATOM 3169 N N . GLY A 1 461 ? 4.476 1.438 -23.761 1.00 97.38 461 GLY A N 1
ATOM 3170 C CA . GLY A 1 461 ? 4.660 2.638 -24.572 1.00 97.38 461 GLY A CA 1
ATOM 3171 C C . GLY A 1 461 ? 3.621 3.698 -24.264 1.00 97.38 461 GLY A C 1
ATOM 3172 O O . GLY A 1 461 ? 3.116 3.736 -23.159 1.00 97.38 461 GLY A O 1
ATOM 3173 N N . SER A 1 462 ? 3.266 4.575 -25.189 1.00 94.44 462 SER A N 1
ATOM 3174 C CA . SER A 1 462 ? 2.342 5.676 -24.880 1.00 94.44 462 SER A CA 1
ATOM 3175 C C . SER A 1 462 ? 0.857 5.276 -24.833 1.00 94.44 462 SER A C 1
ATOM 3177 O O . SER A 1 462 ? 0.455 4.177 -25.230 1.00 94.44 462 SER A O 1
ATOM 3179 N N . GLY A 1 463 ? 0.017 6.177 -24.313 1.00 91.44 463 GLY A N 1
ATOM 3180 C CA . GLY A 1 463 ? -1.437 6.161 -24.516 1.00 91.44 463 GLY A CA 1
ATOM 3181 C C . GLY A 1 463 ? -1.870 6.700 -25.889 1.00 91.44 463 GLY A C 1
ATOM 3182 O O . GLY A 1 463 ? -1.038 6.960 -26.762 1.00 91.44 463 GLY A O 1
ATOM 3183 N N . TYR A 1 464 ? -3.181 6.888 -26.068 1.00 90.00 464 TYR A N 1
ATOM 3184 C CA . TYR A 1 464 ? -3.787 7.474 -27.272 1.00 90.00 464 TYR A CA 1
ATOM 3185 C C . TYR A 1 464 ? -3.092 8.780 -27.700 1.00 90.00 464 TYR A C 1
ATOM 3187 O O . TYR A 1 464 ? -2.826 9.645 -26.865 1.00 90.00 464 TYR A O 1
ATOM 3195 N N . ALA A 1 465 ? -2.789 8.931 -28.995 1.00 86.44 465 ALA A N 1
ATOM 3196 C CA . ALA A 1 465 ? -2.090 10.083 -29.586 1.00 86.44 465 ALA A CA 1
ATOM 3197 C C . ALA A 1 465 ? -0.663 10.354 -29.065 1.00 86.44 465 ALA A C 1
ATOM 3199 O O . ALA A 1 465 ? 0.024 11.236 -29.589 1.00 86.44 465 ALA A O 1
ATOM 3200 N N . GLY A 1 466 ? -0.166 9.611 -28.075 1.00 89.88 466 GLY A N 1
ATOM 3201 C CA . GLY A 1 466 ? 1.152 9.838 -27.490 1.00 89.88 466 GLY A CA 1
ATOM 3202 C C . GLY A 1 466 ? 2.274 9.204 -28.311 1.00 89.88 466 GLY A C 1
ATOM 3203 O O . GLY A 1 466 ? 2.089 8.163 -28.933 1.00 89.88 466 GLY A O 1
ATOM 3204 N N . ASN A 1 467 ? 3.474 9.781 -28.272 1.00 95.12 467 ASN A N 1
ATOM 3205 C CA . ASN A 1 467 ? 4.681 9.124 -28.789 1.00 95.12 467 ASN A CA 1
ATOM 3206 C C . ASN A 1 467 ? 5.299 8.240 -27.700 1.00 95.12 467 ASN A C 1
ATOM 3208 O O . ASN A 1 467 ? 5.332 8.652 -26.536 1.00 95.12 467 ASN A O 1
ATOM 3212 N N . GLY A 1 468 ? 5.823 7.076 -28.077 1.00 95.81 468 GLY A N 1
ATOM 3213 C CA . GLY A 1 468 ? 6.521 6.184 -27.156 1.00 95.81 468 GLY A CA 1
ATOM 3214 C C . GLY A 1 468 ? 7.781 6.826 -26.568 1.00 95.81 468 GLY A C 1
ATOM 3215 O O . GLY A 1 468 ? 8.477 7.594 -27.235 1.00 95.81 468 GLY A O 1
ATOM 3216 N N . GLY A 1 469 ? 8.064 6.519 -25.308 1.00 97.56 469 GLY A N 1
ATOM 3217 C CA . GLY A 1 469 ? 9.308 6.852 -24.621 1.00 97.56 469 GLY A CA 1
ATOM 3218 C C . GLY A 1 469 ? 10.403 5.814 -24.858 1.00 97.56 469 GLY A C 1
ATOM 3219 O O . GLY A 1 469 ? 10.370 5.047 -25.822 1.00 97.56 469 GLY A O 1
ATOM 3220 N N . ASP A 1 470 ? 11.389 5.799 -23.971 1.00 98.62 470 ASP A N 1
ATOM 3221 C CA . ASP A 1 470 ? 12.522 4.885 -24.069 1.00 98.62 470 ASP A CA 1
ATOM 3222 C C . ASP A 1 470 ? 12.205 3.565 -23.352 1.00 98.62 470 ASP A C 1
ATOM 3224 O O . ASP A 1 470 ? 11.865 3.557 -22.171 1.00 98.62 470 ASP A O 1
ATOM 3228 N N . VAL A 1 471 ? 12.335 2.434 -24.044 1.00 98.75 471 VAL A N 1
ATOM 3229 C CA . VAL A 1 471 ? 12.113 1.097 -23.472 1.00 98.75 471 VAL A CA 1
ATOM 3230 C C . VAL A 1 471 ? 13.373 0.266 -23.664 1.00 98.75 471 VAL A C 1
ATOM 3232 O O . VAL A 1 471 ? 13.735 -0.079 -24.789 1.00 98.75 471 VAL A O 1
ATOM 3235 N N . ASN A 1 472 ? 14.045 -0.055 -22.564 1.00 98.56 472 ASN A N 1
ATOM 3236 C CA . ASN A 1 472 ? 15.280 -0.828 -22.554 1.00 98.56 472 ASN A CA 1
ATOM 3237 C C . ASN A 1 472 ? 15.016 -2.192 -21.911 1.00 98.56 472 ASN A C 1
ATOM 3239 O O . ASN A 1 472 ? 14.634 -2.265 -20.749 1.00 98.56 472 ASN A O 1
ATOM 3243 N N . ILE A 1 473 ? 15.228 -3.276 -22.651 1.00 98.62 473 ILE A N 1
ATOM 3244 C CA . ILE A 1 473 ? 14.967 -4.643 -22.195 1.00 98.62 473 ILE A CA 1
ATOM 3245 C C . ILE A 1 473 ? 16.295 -5.379 -22.064 1.00 98.62 473 ILE A C 1
ATOM 3247 O O . ILE A 1 473 ? 16.952 -5.678 -23.061 1.00 98.62 473 ILE A O 1
ATOM 3251 N N . HIS A 1 474 ? 16.695 -5.672 -20.833 1.00 97.69 474 HIS A N 1
ATOM 3252 C CA . HIS A 1 474 ? 17.892 -6.445 -20.514 1.00 97.69 474 HIS A CA 1
ATOM 3253 C C . HIS A 1 474 ? 17.622 -7.948 -20.410 1.00 97.69 474 HIS A C 1
ATOM 3255 O O . HIS A 1 474 ? 18.497 -8.747 -20.738 1.00 97.69 474 HIS A O 1
ATOM 3261 N N . GLY A 1 475 ? 16.410 -8.331 -20.015 1.00 92.62 475 GLY A N 1
ATOM 3262 C CA . GLY A 1 475 ? 15.984 -9.719 -19.883 1.00 92.62 475 GLY A CA 1
ATOM 3263 C C . GLY A 1 475 ? 14.483 -9.823 -19.627 1.00 92.62 475 GLY A C 1
ATOM 3264 O O . GLY A 1 475 ? 13.780 -8.814 -19.620 1.00 92.62 475 GLY A O 1
ATOM 3265 N N . GLY A 1 476 ? 14.009 -11.047 -19.422 1.00 95.25 476 GLY A N 1
ATOM 3266 C CA . GLY A 1 476 ? 12.610 -11.356 -19.135 1.00 95.25 476 GLY A CA 1
ATOM 3267 C C . GLY A 1 476 ? 11.934 -12.148 -20.249 1.00 95.25 476 GLY A C 1
ATOM 3268 O O . GLY A 1 476 ? 12.403 -12.173 -21.393 1.00 95.25 476 GLY A O 1
ATOM 3269 N N . VAL A 1 477 ? 10.808 -12.776 -19.914 1.00 96.75 477 VAL A N 1
ATOM 3270 C CA . VAL A 1 477 ? 9.839 -13.288 -20.891 1.00 96.75 477 VAL A CA 1
ATOM 3271 C C . VAL A 1 477 ? 8.744 -12.241 -21.069 1.00 96.75 477 VAL A C 1
ATOM 3273 O O . VAL A 1 477 ? 7.906 -12.043 -20.197 1.00 96.75 477 VAL A O 1
ATOM 3276 N N . ILE A 1 478 ? 8.752 -11.529 -22.191 1.00 98.19 478 ILE A N 1
ATOM 3277 C CA . ILE A 1 478 ? 7.897 -10.359 -22.404 1.00 98.19 478 ILE A CA 1
ATOM 3278 C C . ILE A 1 478 ? 6.898 -10.661 -23.513 1.00 98.19 478 ILE A C 1
ATOM 3280 O O . ILE A 1 478 ? 7.273 -10.805 -24.674 1.00 98.19 478 ILE A O 1
ATOM 3284 N N . THR A 1 479 ? 5.618 -10.732 -23.159 1.00 98.06 479 THR A N 1
ATOM 3285 C CA . THR A 1 479 ? 4.506 -10.899 -24.099 1.00 98.06 479 THR A CA 1
ATOM 3286 C C . THR A 1 479 ? 3.619 -9.669 -24.043 1.00 98.06 479 THR A C 1
ATOM 3288 O O . THR A 1 479 ? 3.000 -9.388 -23.021 1.00 98.06 479 THR A O 1
ATOM 3291 N N . VAL A 1 480 ? 3.564 -8.914 -25.135 1.00 97.88 480 VAL A N 1
ATOM 3292 C CA . VAL A 1 480 ? 2.868 -7.626 -25.161 1.00 97.88 480 VAL A CA 1
ATOM 3293 C C . VAL A 1 480 ? 1.975 -7.498 -26.380 1.00 97.88 480 VAL A C 1
ATOM 3295 O O . VAL A 1 480 ? 2.390 -7.777 -27.506 1.00 97.88 480 VAL A O 1
ATOM 3298 N N . ASN A 1 481 ? 0.750 -7.048 -26.141 1.00 98.06 481 ASN A N 1
ATOM 3299 C CA . ASN A 1 481 ? -0.246 -6.773 -27.162 1.00 98.06 481 ASN A CA 1
ATOM 3300 C C . ASN A 1 481 ? -0.605 -5.290 -27.113 1.00 98.06 481 ASN A C 1
ATOM 3302 O O . ASN A 1 481 ? -0.873 -4.753 -26.042 1.00 98.06 481 ASN A O 1
ATOM 3306 N N . GLY A 1 482 ? -0.616 -4.620 -28.258 1.00 97.44 482 GLY A N 1
ATOM 3307 C CA . GLY A 1 482 ? -1.183 -3.281 -28.352 1.00 97.44 482 GLY A CA 1
ATOM 3308 C C . GLY A 1 482 ? -2.700 -3.300 -28.174 1.00 97.44 482 GLY A C 1
ATOM 3309 O O . GLY A 1 482 ? -3.353 -4.303 -28.474 1.00 97.44 482 GLY A O 1
ATOM 3310 N N . GLY A 1 483 ? -3.259 -2.176 -27.727 1.00 95.62 483 GLY A N 1
ATOM 3311 C CA . GLY A 1 483 ? -4.689 -1.901 -27.848 1.00 95.62 483 GLY A CA 1
ATOM 3312 C C . GLY A 1 483 ? -5.107 -1.781 -29.316 1.00 95.62 483 GLY A C 1
ATOM 3313 O O . GLY A 1 483 ? -4.274 -1.910 -30.213 1.00 95.62 483 GLY A O 1
ATOM 3314 N N . GLU A 1 484 ? -6.384 -1.502 -29.593 1.00 95.81 484 GLU A N 1
ATOM 3315 C CA . GLU A 1 484 ? -6.972 -1.588 -30.948 1.00 95.81 484 GLU A CA 1
ATOM 3316 C C . GLU A 1 484 ? -6.104 -0.974 -32.066 1.00 95.81 484 GLU A C 1
ATOM 3318 O O . GLU A 1 484 ? -5.894 -1.619 -33.097 1.00 95.81 484 GLU A O 1
ATOM 3323 N N . TYR A 1 485 ? -5.528 0.212 -31.839 1.00 96.25 485 TYR A N 1
ATOM 3324 C CA . TYR A 1 485 ? -4.644 0.916 -32.782 1.00 96.25 485 TYR A CA 1
ATOM 3325 C C . TYR A 1 485 ? -3.239 1.231 -32.238 1.00 96.25 485 TYR A C 1
ATOM 3327 O O . TYR A 1 485 ? -2.477 1.961 -32.881 1.00 96.25 485 TYR A O 1
ATOM 3335 N N . GLY A 1 486 ? -2.873 0.679 -31.080 1.00 97.00 486 GLY A N 1
ATOM 3336 C CA . GLY A 1 486 ? -1.567 0.893 -30.455 1.00 97.00 486 GLY A CA 1
ATOM 3337 C C . GLY A 1 486 ? -0.544 -0.186 -30.806 1.00 97.00 486 GLY A C 1
ATOM 3338 O O . GLY A 1 486 ? -0.894 -1.320 -31.137 1.00 97.00 486 GLY A O 1
ATOM 3339 N N . ALA A 1 487 ? 0.742 0.158 -30.745 1.00 98.06 487 ALA A N 1
ATOM 3340 C CA . ALA A 1 487 ? 1.825 -0.799 -30.953 1.00 98.06 487 ALA A CA 1
ATOM 3341 C C . ALA A 1 487 ? 1.927 -1.813 -29.800 1.00 98.06 487 ALA A C 1
ATOM 3343 O O . ALA A 1 487 ? 1.500 -1.543 -28.678 1.00 98.06 487 ALA A O 1
ATOM 3344 N N . GLY A 1 488 ? 2.557 -2.965 -30.037 1.00 98.44 488 GLY A N 1
ATOM 3345 C CA . GLY A 1 488 ? 2.929 -3.863 -28.936 1.00 98.44 488 GLY A CA 1
ATOM 3346 C C . GLY A 1 488 ? 3.904 -3.163 -27.982 1.00 98.44 488 GLY A C 1
ATOM 3347 O O . GLY A 1 488 ? 3.615 -2.994 -26.797 1.00 98.44 488 GLY A O 1
ATOM 3348 N N . ILE A 1 489 ? 5.024 -2.680 -28.536 1.00 98.62 489 ILE A N 1
ATOM 3349 C CA . ILE A 1 489 ? 5.979 -1.790 -27.859 1.00 98.62 489 ILE A CA 1
ATOM 3350 C C . ILE A 1 489 ? 6.149 -0.508 -28.676 1.00 98.62 489 ILE A C 1
ATOM 3352 O O . ILE A 1 489 ? 6.613 -0.574 -29.814 1.00 98.62 489 ILE A O 1
ATOM 3356 N N . GLY A 1 490 ? 5.836 0.656 -28.104 1.00 97.31 490 GLY A N 1
ATOM 3357 C CA . GLY A 1 490 ? 6.117 1.953 -28.728 1.00 97.31 490 GLY A CA 1
ATOM 3358 C C . GLY A 1 490 ? 4.978 2.969 -28.645 1.00 97.31 490 GLY A C 1
ATOM 3359 O O . GLY A 1 490 ? 4.683 3.473 -27.567 1.00 97.31 490 GLY A O 1
ATOM 3360 N N . GLY A 1 491 ? 4.420 3.374 -29.784 1.00 95.94 491 GLY A N 1
ATOM 3361 C CA . GLY A 1 491 ? 3.411 4.435 -29.851 1.00 95.94 491 GLY A CA 1
ATOM 3362 C C . GLY A 1 491 ? 1.965 3.933 -29.759 1.00 95.94 491 GLY A C 1
ATOM 3363 O O . GLY A 1 491 ? 1.651 2.844 -30.240 1.00 95.94 491 GLY A O 1
ATOM 3364 N N . GLY A 1 492 ? 1.076 4.736 -29.172 1.00 93.69 492 GLY A N 1
ATOM 3365 C CA . GLY A 1 492 ? -0.377 4.594 -29.305 1.00 93.69 492 GLY A CA 1
ATOM 3366 C C . GLY A 1 492 ? -0.881 5.043 -30.681 1.00 93.69 492 GLY A C 1
ATOM 3367 O O . GLY A 1 492 ? -0.091 5.318 -31.581 1.00 93.69 492 GLY A O 1
ATOM 3368 N N . ASP A 1 493 ? -2.196 5.125 -30.855 1.00 93.25 493 ASP A N 1
ATOM 3369 C CA . ASP A 1 493 ? -2.825 5.628 -32.087 1.00 93.25 493 ASP A CA 1
ATOM 3370 C C . ASP A 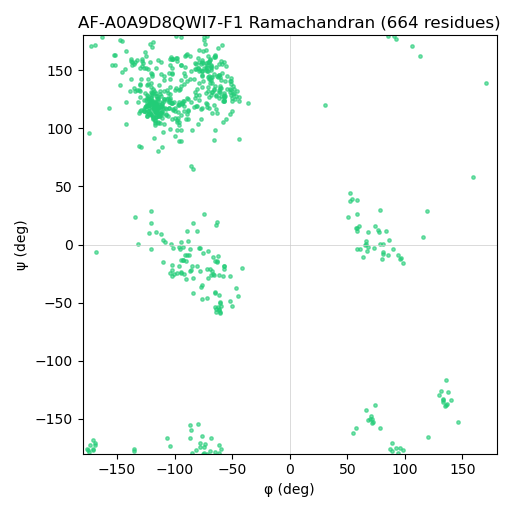1 493 ? -2.349 7.044 -32.446 1.00 93.25 493 ASP A C 1
ATOM 3372 O O . ASP A 1 493 ? -2.155 7.874 -31.566 1.00 93.25 493 ASP A O 1
ATOM 3376 N N . GLY A 1 494 ? -2.134 7.321 -33.727 1.00 77.56 494 GLY A N 1
ATOM 3377 C CA . GLY A 1 494 ? -1.512 8.525 -34.257 1.00 77.56 494 GLY A CA 1
ATOM 3378 C C . GLY A 1 494 ? -2.368 9.342 -35.219 1.00 77.56 494 GLY A C 1
ATOM 3379 O O . GLY A 1 494 ? -1.795 10.180 -35.915 1.00 77.56 494 GLY A O 1
ATOM 3380 N N . ASP A 1 495 ? -3.696 9.167 -35.244 1.00 74.06 495 ASP A N 1
ATOM 3381 C CA . ASP A 1 495 ? -4.675 9.829 -36.140 1.00 74.06 495 ASP A CA 1
ATOM 3382 C C . ASP A 1 495 ? -4.473 11.347 -36.415 1.00 74.06 495 ASP A C 1
ATOM 3384 O O . ASP A 1 495 ? -4.949 11.871 -37.426 1.00 74.06 495 ASP A O 1
ATOM 3388 N N . THR A 1 496 ? -3.728 12.084 -35.578 1.00 61.66 496 THR A N 1
ATOM 3389 C CA . THR A 1 496 ? -3.355 13.501 -35.789 1.00 61.66 496 THR A CA 1
ATOM 3390 C C . THR A 1 496 ? -1.840 13.779 -35.845 1.00 61.66 496 THR A C 1
ATOM 3392 O O . THR A 1 496 ? -1.397 14.864 -35.466 1.00 61.66 496 THR A O 1
ATOM 3395 N N . GLY A 1 497 ? -1.020 12.823 -36.290 1.00 62.53 497 GLY A N 1
ATOM 3396 C CA . GLY A 1 497 ? 0.450 12.932 -36.324 1.00 62.53 497 GLY A CA 1
ATOM 3397 C C . GLY A 1 497 ? 1.151 12.597 -34.996 1.00 62.53 497 GLY A C 1
ATOM 3398 O O . GLY A 1 497 ? 2.347 12.870 -34.849 1.00 62.53 497 GLY A O 1
ATOM 3399 N N . GLY A 1 498 ? 0.403 12.029 -34.041 1.00 66.56 498 GLY A N 1
ATOM 3400 C CA . GLY A 1 498 ? 0.903 11.413 -32.805 1.00 66.56 498 GLY A CA 1
ATOM 3401 C C . GLY A 1 498 ? 1.276 9.940 -33.010 1.00 66.56 498 GLY A C 1
ATOM 3402 O O . GLY A 1 498 ? 1.392 9.490 -34.146 1.00 66.56 498 GLY A O 1
ATOM 3403 N N . GLY A 1 499 ? 1.476 9.174 -31.936 1.00 82.81 499 GLY A N 1
ATOM 3404 C CA . GLY A 1 499 ? 1.598 7.711 -32.039 1.00 82.81 499 GLY A CA 1
ATOM 3405 C C . GLY A 1 499 ? 2.930 7.172 -32.567 1.00 82.81 499 GLY A C 1
ATOM 3406 O O . GLY A 1 499 ? 3.038 5.994 -32.912 1.00 82.81 499 GLY A O 1
ATOM 3407 N N . ASN A 1 500 ? 3.968 8.008 -32.665 1.00 95.19 500 ASN A N 1
ATOM 3408 C CA . ASN A 1 500 ? 5.275 7.550 -33.134 1.00 95.19 500 ASN A CA 1
ATOM 3409 C C . ASN A 1 500 ? 5.906 6.586 -32.122 1.00 95.19 500 ASN A C 1
ATOM 3411 O O . ASN A 1 500 ? 5.796 6.780 -30.910 1.00 95.19 500 ASN A O 1
ATOM 3415 N N . GLY A 1 501 ? 6.614 5.579 -32.624 1.00 94.38 501 GLY A N 1
ATOM 3416 C CA . GLY A 1 501 ? 7.465 4.720 -31.818 1.00 94.38 501 GLY A CA 1
ATOM 3417 C C . GLY A 1 501 ? 8.539 5.526 -31.090 1.00 94.38 501 GLY A C 1
ATOM 3418 O O . GLY A 1 501 ? 9.017 6.549 -31.586 1.00 94.38 501 GLY A O 1
ATOM 3419 N N . GLY A 1 502 ? 8.905 5.048 -29.905 1.00 94.50 502 GLY A N 1
ATOM 3420 C CA . GLY A 1 502 ? 9.977 5.620 -29.098 1.00 94.50 502 GLY A CA 1
ATOM 3421 C C . GLY A 1 502 ? 11.353 5.059 -29.448 1.00 94.50 502 GLY A C 1
ATOM 3422 O O . GLY A 1 502 ? 11.583 4.571 -30.560 1.00 94.50 502 GLY A O 1
ATOM 3423 N N . ASN A 1 503 ? 12.277 5.108 -28.486 1.00 97.75 503 ASN A N 1
ATOM 3424 C CA . ASN A 1 503 ? 13.556 4.413 -28.606 1.00 97.75 503 ASN A CA 1
ATOM 3425 C C . ASN A 1 503 ? 13.480 3.074 -27.871 1.00 97.75 503 ASN A C 1
ATOM 3427 O O . ASN A 1 503 ? 13.396 3.031 -26.649 1.00 97.75 503 ASN A O 1
ATOM 3431 N N . VAL A 1 504 ? 13.555 1.971 -28.607 1.00 98.50 504 VAL A N 1
ATOM 3432 C CA . VAL A 1 504 ? 13.545 0.622 -28.040 1.00 98.50 504 VAL A CA 1
ATOM 3433 C C . VAL A 1 504 ? 14.949 0.038 -28.126 1.00 98.50 504 VAL A C 1
ATOM 3435 O O . VAL A 1 504 ? 15.540 -0.010 -29.208 1.00 98.50 504 VAL A O 1
ATOM 3438 N N . LYS A 1 505 ? 15.502 -0.409 -26.998 1.00 98.50 505 LYS A N 1
ATOM 3439 C CA . LYS A 1 505 ? 16.773 -1.141 -26.947 1.00 98.50 505 LYS A CA 1
ATOM 3440 C C . LYS A 1 505 ? 16.552 -2.515 -26.347 1.00 98.50 505 LYS A C 1
ATOM 3442 O O . LYS A 1 505 ? 15.994 -2.634 -25.265 1.00 98.50 505 LYS A O 1
ATOM 3447 N N . ILE A 1 506 ? 17.017 -3.546 -27.034 1.00 98.31 506 ILE A N 1
ATOM 3448 C CA . ILE A 1 506 ? 16.869 -4.933 -26.602 1.00 98.31 506 ILE A CA 1
ATOM 3449 C C . ILE A 1 506 ? 18.261 -5.530 -26.465 1.00 98.31 506 ILE A C 1
ATOM 3451 O O . ILE A 1 506 ? 18.989 -5.648 -27.446 1.00 98.31 506 ILE A O 1
ATOM 3455 N N . TYR A 1 507 ? 18.636 -5.889 -25.247 1.00 96.75 507 TYR A N 1
ATOM 3456 C CA . TYR A 1 507 ? 19.918 -6.503 -24.922 1.00 96.75 507 TYR A CA 1
ATOM 3457 C C . TYR A 1 507 ? 19.799 -8.017 -24.708 1.00 96.75 507 TYR A C 1
ATOM 3459 O O . TYR A 1 507 ? 20.765 -8.739 -24.947 1.00 96.75 507 TYR A O 1
ATOM 3467 N N . GLY A 1 508 ? 18.624 -8.500 -24.297 1.00 90.06 508 GLY A N 1
ATOM 3468 C CA . GLY A 1 508 ? 18.366 -9.907 -23.997 1.00 90.06 508 GLY A CA 1
ATOM 3469 C C . GLY A 1 508 ? 16.878 -10.207 -23.801 1.00 90.06 508 GLY A C 1
ATOM 3470 O O . GLY A 1 508 ? 16.027 -9.359 -24.064 1.00 90.06 508 GLY A O 1
ATOM 3471 N N . GLY A 1 509 ? 16.578 -11.421 -23.333 1.00 91.38 509 GLY A N 1
ATOM 3472 C CA . GLY A 1 509 ? 15.214 -11.893 -23.071 1.00 91.38 509 GLY A CA 1
ATOM 3473 C C . GLY A 1 509 ? 14.538 -12.592 -24.256 1.00 91.38 509 GLY A C 1
ATOM 3474 O O . GLY A 1 509 ? 15.114 -12.744 -25.338 1.00 91.38 509 GLY A O 1
ATOM 3475 N N . VAL A 1 510 ? 13.300 -13.026 -24.019 1.00 94.06 510 VAL A N 1
ATOM 3476 C CA . VAL A 1 510 ? 12.403 -13.637 -25.009 1.00 94.06 510 VAL A CA 1
ATOM 3477 C C . VAL A 1 510 ? 11.190 -12.731 -25.156 1.00 94.06 510 VAL A C 1
ATOM 3479 O O . VAL A 1 510 ? 10.432 -12.555 -24.208 1.00 94.06 510 VAL A O 1
ATOM 3482 N N . ILE A 1 511 ? 11.017 -12.128 -26.329 1.00 97.44 511 ILE A N 1
ATOM 3483 C CA . ILE A 1 511 ? 10.064 -11.036 -26.536 1.00 97.44 511 ILE A CA 1
ATOM 3484 C C . ILE A 1 511 ? 9.098 -11.407 -27.653 1.00 97.44 511 ILE A C 1
ATOM 3486 O O . ILE A 1 511 ? 9.512 -11.680 -28.778 1.00 97.44 511 ILE A O 1
ATOM 3490 N N . THR A 1 512 ? 7.804 -11.351 -27.355 1.00 97.94 512 THR A N 1
ATOM 3491 C CA . THR A 1 512 ? 6.718 -11.414 -28.333 1.00 97.94 512 THR A CA 1
ATOM 3492 C C . THR A 1 512 ? 5.924 -10.120 -28.261 1.00 97.94 512 THR A C 1
ATOM 3494 O O . THR A 1 512 ? 5.216 -9.878 -27.286 1.00 97.94 512 THR A O 1
ATOM 3497 N N . ALA A 1 513 ? 6.038 -9.285 -29.290 1.00 98.31 513 ALA A N 1
ATOM 3498 C CA . ALA A 1 513 ? 5.345 -8.006 -29.373 1.00 98.31 513 ALA A CA 1
ATOM 3499 C C . ALA A 1 513 ? 4.373 -8.004 -30.552 1.00 98.31 513 ALA A C 1
ATOM 3501 O O . ALA A 1 513 ? 4.788 -8.138 -31.705 1.00 98.31 513 ALA A O 1
ATOM 3502 N N . THR A 1 514 ? 3.084 -7.844 -30.270 1.00 98.44 514 THR A N 1
ATOM 3503 C CA . THR A 1 514 ? 2.019 -7.858 -31.275 1.00 98.44 514 THR A CA 1
ATOM 3504 C C . THR A 1 514 ? 1.295 -6.519 -31.284 1.00 98.44 514 THR A C 1
ATOM 3506 O O . THR A 1 514 ? 0.795 -6.070 -30.257 1.00 98.44 514 THR A O 1
ATOM 3509 N N . GLY A 1 515 ? 1.249 -5.865 -32.440 1.00 97.56 515 GLY A N 1
ATOM 3510 C CA . GLY A 1 515 ? 0.510 -4.620 -32.616 1.00 97.56 515 GLY A CA 1
ATOM 3511 C C . GLY A 1 515 ? -0.996 -4.848 -32.701 1.00 97.56 515 GLY A C 1
ATOM 3512 O O . GLY A 1 515 ? -1.454 -5.923 -33.098 1.00 97.56 515 GLY A O 1
ATOM 3513 N N . GLY A 1 516 ? -1.759 -3.804 -32.377 1.00 96.62 516 GLY A N 1
ATOM 3514 C CA . GLY A 1 516 ? -3.187 -3.717 -32.669 1.00 96.62 516 GLY A CA 1
ATOM 3515 C C . GLY A 1 516 ? -3.500 -3.799 -34.165 1.00 96.62 516 GLY A C 1
ATOM 3516 O O . GLY A 1 516 ? -2.616 -3.954 -35.004 1.00 96.62 516 GLY A O 1
ATOM 3517 N N . PHE A 1 517 ? -4.769 -3.651 -34.539 1.00 94.88 517 PHE A N 1
ATOM 3518 C CA . PHE A 1 517 ? -5.301 -3.912 -35.880 1.00 94.88 517 PHE A CA 1
ATOM 3519 C C . PHE A 1 517 ? -4.487 -3.315 -37.036 1.00 94.88 517 PHE A C 1
ATOM 3521 O O . PHE A 1 517 ? -4.379 -3.971 -38.068 1.00 94.88 517 PHE A O 1
ATOM 3528 N N . VAL A 1 518 ? -3.921 -2.115 -36.886 1.00 95.62 518 VAL A N 1
ATOM 3529 C CA . VAL A 1 518 ? -3.120 -1.407 -37.912 1.00 95.62 518 VAL A CA 1
ATOM 3530 C C . VAL A 1 518 ? -1.824 -0.807 -37.355 1.00 95.62 518 VAL A C 1
ATOM 3532 O O . VAL A 1 518 ? -1.259 0.126 -37.932 1.00 95.62 518 VAL A O 1
ATOM 3535 N N . ALA A 1 519 ? -1.335 -1.357 -36.248 1.00 97.00 519 ALA A N 1
ATOM 3536 C CA . ALA A 1 519 ? -0.157 -0.876 -35.538 1.00 97.00 519 ALA A CA 1
ATOM 3537 C C . ALA A 1 519 ? 1.012 -1.859 -35.621 1.00 97.00 519 ALA A C 1
ATOM 3539 O O . ALA A 1 519 ? 0.821 -3.053 -35.863 1.00 97.00 519 ALA A O 1
ATOM 3540 N N . ALA A 1 520 ? 2.232 -1.361 -35.435 1.00 97.62 520 ALA A N 1
ATOM 3541 C CA . ALA A 1 520 ? 3.419 -2.201 -35.483 1.00 97.62 520 ALA A CA 1
ATOM 3542 C C . ALA A 1 520 ? 3.536 -3.115 -34.254 1.00 97.62 520 ALA A C 1
ATOM 3544 O O . ALA A 1 520 ? 3.049 -2.793 -33.169 1.00 97.62 520 ALA A O 1
ATOM 3545 N N . GLY A 1 521 ? 4.236 -4.242 -34.403 1.00 98.19 521 GLY A N 1
ATOM 3546 C CA . GLY A 1 521 ? 4.635 -5.056 -33.252 1.00 98.19 521 GLY A CA 1
ATOM 3547 C C . GLY A 1 521 ? 5.555 -4.263 -32.324 1.00 98.19 521 GLY A C 1
ATOM 3548 O O . GLY A 1 521 ? 5.260 -4.088 -31.143 1.00 98.19 521 GLY A O 1
ATOM 3549 N N . ILE A 1 522 ? 6.634 -3.714 -32.889 1.00 98.50 522 ILE A N 1
ATOM 3550 C CA . ILE A 1 522 ? 7.553 -2.787 -32.217 1.00 98.50 522 ILE A CA 1
ATOM 3551 C C . ILE A 1 522 ? 7.686 -1.531 -33.078 1.00 98.50 522 ILE A C 1
ATOM 3553 O O . ILE A 1 522 ? 8.188 -1.605 -34.198 1.00 98.50 522 ILE A O 1
ATOM 3557 N N . GLY A 1 523 ? 7.263 -0.379 -32.566 1.00 97.12 523 GLY A N 1
ATOM 3558 C CA . GLY A 1 523 ? 7.377 0.901 -33.261 1.00 97.12 523 GLY A CA 1
ATOM 3559 C C . GLY A 1 523 ? 6.122 1.760 -33.140 1.00 97.12 523 GLY A C 1
ATOM 3560 O O . GLY A 1 523 ? 5.697 2.077 -32.032 1.00 97.12 523 GLY A O 1
ATOM 3561 N N . GLY A 1 524 ? 5.578 2.213 -34.267 1.00 96.12 524 GLY A N 1
ATOM 3562 C CA . GLY A 1 524 ? 4.467 3.168 -34.298 1.00 96.12 524 GLY A CA 1
ATOM 3563 C C . GLY A 1 524 ? 3.083 2.523 -34.196 1.00 96.12 524 GLY A C 1
ATOM 3564 O O . GLY A 1 524 ? 2.868 1.410 -34.688 1.00 96.12 524 GLY A O 1
ATOM 3565 N N . GLY A 1 525 ? 2.134 3.249 -33.601 1.00 96.31 525 GLY A N 1
ATOM 3566 C CA . GLY A 1 525 ? 0.708 2.941 -33.718 1.00 96.31 525 GLY A CA 1
ATOM 3567 C C . GLY A 1 525 ? 0.149 3.356 -35.081 1.00 96.31 525 GLY A C 1
ATOM 3568 O O . GLY A 1 525 ? 0.903 3.600 -36.027 1.00 96.31 525 GLY A O 1
ATOM 3569 N N . TYR A 1 526 ? -1.173 3.429 -35.220 1.00 95.00 526 TYR A N 1
ATOM 3570 C CA . TYR A 1 526 ? -1.798 3.858 -36.478 1.00 95.00 526 TYR A CA 1
ATOM 3571 C C . TYR A 1 526 ? -1.303 5.256 -36.909 1.00 95.00 526 TYR A C 1
ATOM 3573 O O . TYR A 1 526 ? -1.218 6.152 -36.086 1.00 95.00 526 TYR A O 1
ATOM 3581 N N . PHE A 1 527 ? -0.874 5.437 -38.165 1.00 93.69 527 PHE A N 1
ATOM 3582 C CA . PHE A 1 527 ? -0.156 6.622 -38.687 1.00 93.69 527 PHE A CA 1
ATOM 3583 C C . PHE A 1 527 ? 1.177 6.994 -38.006 1.00 93.69 527 PHE A C 1
ATOM 3585 O O . PHE A 1 527 ? 1.884 7.888 -38.480 1.00 93.69 527 PHE A O 1
ATOM 3592 N N . GLY A 1 528 ? 1.572 6.287 -36.949 1.00 94.94 528 GLY A N 1
ATOM 3593 C CA . GLY A 1 528 ? 2.808 6.511 -36.215 1.00 94.94 528 GLY A CA 1
ATOM 3594 C C . GLY A 1 528 ? 4.040 5.989 -36.952 1.00 94.94 528 GLY A C 1
ATOM 3595 O O . GLY A 1 528 ? 4.063 4.861 -37.452 1.00 94.94 528 GLY A O 1
ATOM 3596 N N . ASN A 1 529 ? 5.109 6.789 -36.982 1.00 95.31 529 ASN A N 1
ATOM 3597 C CA . ASN A 1 529 ? 6.399 6.357 -37.523 1.00 95.31 529 ASN A CA 1
ATOM 3598 C C . ASN A 1 529 ? 7.100 5.368 -36.576 1.00 95.31 529 ASN A C 1
ATOM 3600 O O . ASN A 1 529 ? 6.879 5.400 -35.371 1.00 95.31 529 ASN A O 1
ATOM 3604 N N . GLY A 1 530 ? 7.995 4.526 -37.094 1.00 93.44 530 GLY A N 1
ATOM 3605 C CA . GLY A 1 530 ? 8.571 3.403 -36.340 1.00 93.44 530 GLY A CA 1
ATOM 3606 C C . GLY A 1 530 ? 9.563 3.691 -35.209 1.00 93.44 530 GLY A C 1
ATOM 3607 O O . GLY A 1 530 ? 9.956 2.755 -34.520 1.00 93.44 530 GLY A O 1
ATOM 3608 N N . GLY A 1 531 ? 9.974 4.942 -34.994 1.00 95.00 531 GLY A N 1
ATOM 3609 C CA . GLY A 1 531 ? 10.941 5.292 -33.944 1.00 95.00 531 GLY A CA 1
ATOM 3610 C C . GLY A 1 531 ? 12.358 4.761 -34.203 1.00 95.00 531 GLY A C 1
ATOM 3611 O O . GLY A 1 531 ? 12.779 4.620 -35.355 1.00 95.00 531 GLY A O 1
ATOM 3612 N N . ASN A 1 532 ? 13.113 4.486 -33.136 1.00 97.19 532 ASN A N 1
ATOM 3613 C CA . ASN A 1 532 ? 14.453 3.895 -33.220 1.00 97.19 532 ASN A CA 1
ATOM 3614 C C . ASN A 1 532 ? 14.498 2.567 -32.459 1.00 97.19 532 ASN A C 1
ATOM 3616 O O . ASN A 1 532 ? 14.237 2.538 -31.261 1.00 97.19 532 ASN A O 1
ATOM 3620 N N . VAL A 1 533 ? 14.898 1.482 -33.115 1.00 97.81 533 VAL A N 1
ATOM 3621 C CA . VAL A 1 533 ? 14.988 0.143 -32.520 1.00 97.81 533 VAL A CA 1
ATOM 3622 C C . VAL A 1 533 ? 16.425 -0.358 -32.619 1.00 97.81 533 VAL A C 1
ATOM 3624 O O . VAL A 1 533 ? 16.982 -0.442 -33.708 1.00 97.81 533 VAL A O 1
ATOM 3627 N N . ASN A 1 534 ? 17.045 -0.689 -31.489 1.00 96.69 534 ASN A N 1
ATOM 3628 C CA . ASN A 1 534 ? 18.404 -1.225 -31.429 1.00 96.69 534 ASN A CA 1
ATOM 3629 C C . ASN A 1 534 ? 18.377 -2.590 -30.741 1.00 96.69 534 ASN A C 1
ATOM 3631 O O . ASN A 1 534 ? 17.948 -2.698 -29.596 1.00 96.69 534 ASN A O 1
ATOM 3635 N N . ILE A 1 535 ? 18.838 -3.626 -31.429 1.00 96.38 535 ILE A N 1
ATOM 3636 C CA . ILE A 1 535 ? 18.802 -5.007 -30.951 1.00 96.38 535 ILE A CA 1
ATOM 3637 C C . ILE A 1 535 ? 20.236 -5.506 -30.833 1.00 96.38 535 ILE A C 1
ATOM 3639 O O . ILE A 1 535 ? 20.951 -5.602 -31.826 1.00 96.38 535 ILE A O 1
ATOM 3643 N N . TYR A 1 536 ? 20.666 -5.805 -29.617 1.00 93.06 536 TYR A N 1
ATOM 3644 C CA . TYR A 1 536 ? 21.991 -6.328 -29.296 1.00 93.06 536 TYR A CA 1
ATOM 3645 C C . TYR A 1 536 ? 21.962 -7.827 -28.981 1.00 93.06 536 TYR A C 1
ATOM 3647 O O . TYR A 1 536 ? 22.972 -8.500 -29.167 1.00 93.06 536 TYR A O 1
ATOM 3655 N N . GLY A 1 537 ? 20.814 -8.357 -28.551 1.00 88.56 537 GLY A N 1
ATOM 3656 C CA . GLY A 1 537 ? 20.634 -9.764 -28.200 1.00 88.56 537 GLY A CA 1
ATOM 3657 C C . GLY A 1 537 ? 19.163 -10.132 -28.000 1.00 88.56 537 GLY A C 1
ATOM 3658 O O . GLY A 1 537 ? 18.280 -9.319 -28.257 1.00 88.56 537 GLY A O 1
ATOM 3659 N N . GLY A 1 538 ? 18.914 -11.357 -27.528 1.00 87.94 538 GLY A N 1
ATOM 3660 C CA . GLY A 1 538 ? 17.573 -11.886 -27.254 1.00 87.94 538 GLY A CA 1
ATOM 3661 C C . GLY A 1 538 ? 16.938 -12.659 -28.414 1.00 87.94 538 GLY A C 1
ATOM 3662 O O . GLY A 1 538 ? 17.511 -12.779 -29.501 1.00 87.94 538 GLY A O 1
ATOM 3663 N N . VAL A 1 539 ? 15.744 -13.193 -28.156 1.00 89.19 539 VAL A N 1
ATOM 3664 C CA . VAL A 1 539 ? 14.881 -13.860 -29.142 1.00 89.19 539 VAL A CA 1
ATOM 3665 C C . VAL A 1 539 ? 13.616 -13.029 -29.297 1.00 89.19 539 VAL A C 1
ATOM 3667 O O . VAL A 1 539 ? 12.846 -12.893 -28.351 1.00 89.19 539 VAL A O 1
ATOM 3670 N N . ILE A 1 540 ? 13.410 -12.448 -30.476 1.00 94.38 540 ILE A N 1
ATOM 3671 C CA . ILE A 1 540 ? 12.370 -11.448 -30.715 1.00 94.38 540 ILE A CA 1
ATOM 3672 C C . ILE A 1 540 ? 11.419 -11.935 -31.797 1.00 94.38 540 ILE A C 1
ATOM 3674 O O . ILE A 1 540 ? 11.835 -12.238 -32.913 1.00 94.38 540 ILE A O 1
ATOM 3678 N N . THR A 1 541 ? 10.128 -11.929 -31.485 1.00 95.50 541 THR A N 1
ATOM 3679 C CA . THR A 1 541 ? 9.038 -12.071 -32.447 1.00 95.50 541 THR A CA 1
ATOM 3680 C C . THR A 1 541 ? 8.202 -10.799 -32.431 1.00 95.50 541 THR A C 1
ATOM 3682 O O . THR A 1 541 ? 7.560 -10.482 -31.433 1.00 95.50 541 THR A O 1
ATOM 3685 N N . ALA A 1 542 ? 8.204 -10.060 -33.535 1.00 96.88 542 ALA A N 1
ATOM 3686 C CA . ALA A 1 542 ? 7.444 -8.826 -33.686 1.00 96.88 542 ALA A CA 1
ATOM 3687 C C . ALA A 1 542 ? 6.373 -9.003 -34.766 1.00 96.88 542 ALA A C 1
ATOM 3689 O O . ALA A 1 542 ? 6.695 -9.225 -35.933 1.00 96.88 542 ALA A O 1
ATOM 3690 N N . ASN A 1 543 ? 5.104 -8.905 -34.381 1.00 96.75 543 ASN A N 1
ATOM 3691 C CA . ASN A 1 543 ? 3.953 -9.120 -35.250 1.00 96.75 543 ASN A CA 1
ATOM 3692 C C . ASN A 1 543 ? 3.203 -7.804 -35.464 1.00 96.75 543 ASN A C 1
ATOM 3694 O O . ASN A 1 543 ? 2.604 -7.260 -34.540 1.00 96.75 543 ASN A O 1
ATOM 3698 N N . GLY A 1 544 ? 3.215 -7.304 -36.693 1.00 96.50 544 GLY A N 1
ATOM 3699 C CA . GLY A 1 544 ? 2.425 -6.152 -37.094 1.00 96.50 544 GLY A CA 1
ATOM 3700 C C . GLY A 1 544 ? 0.957 -6.509 -37.284 1.00 96.50 544 GLY A C 1
ATOM 3701 O O . GLY A 1 544 ? 0.613 -7.576 -37.806 1.00 96.50 544 GLY A O 1
ATOM 3702 N N . GLY A 1 545 ? 0.092 -5.565 -36.935 1.00 95.06 545 GLY A N 1
ATOM 3703 C CA . GLY A 1 545 ? -1.299 -5.549 -37.353 1.00 95.06 545 GLY A CA 1
ATOM 3704 C C . GLY A 1 545 ? -1.460 -5.526 -38.868 1.00 95.06 545 GLY A C 1
ATOM 3705 O O . GLY A 1 545 ? -0.517 -5.329 -39.635 1.00 95.06 545 GLY A O 1
ATOM 3706 N N . LYS A 1 546 ? -2.696 -5.684 -39.337 1.00 94.81 546 LYS A N 1
ATOM 3707 C CA . LYS A 1 546 ? -3.063 -5.534 -40.748 1.00 94.81 546 LYS A CA 1
ATOM 3708 C C . LYS A 1 546 ? -2.484 -4.226 -41.301 1.00 94.81 546 LYS A C 1
ATOM 3710 O O . LYS A 1 546 ? -2.676 -3.172 -40.720 1.00 94.81 546 LYS A O 1
ATOM 3715 N N . TYR A 1 547 ? -1.808 -4.286 -42.446 1.00 94.25 547 TYR A N 1
ATOM 3716 C CA . TYR A 1 547 ? -1.158 -3.131 -43.079 1.00 94.25 547 TYR A CA 1
ATOM 3717 C C . TYR A 1 547 ? 0.012 -2.498 -42.303 1.00 94.25 547 TYR A C 1
ATOM 3719 O O . TYR A 1 547 ? 0.615 -1.565 -42.815 1.00 94.25 547 TYR A O 1
ATOM 3727 N N . ALA A 1 548 ? 0.379 -2.992 -41.124 1.00 95.38 548 ALA A N 1
ATOM 3728 C CA . ALA A 1 548 ? 1.490 -2.468 -40.339 1.00 95.38 548 ALA A CA 1
ATOM 3729 C C . ALA A 1 548 ? 2.731 -3.352 -40.435 1.00 95.38 548 ALA A C 1
ATOM 3731 O O . ALA A 1 548 ? 2.657 -4.528 -40.813 1.00 95.38 548 ALA A O 1
ATOM 3732 N N . SER A 1 549 ? 3.876 -2.773 -40.086 1.00 95.00 549 SER A N 1
ATOM 3733 C CA . SER A 1 549 ? 5.132 -3.512 -40.054 1.00 95.00 549 SER A CA 1
ATOM 3734 C C . SER A 1 549 ? 5.283 -4.373 -38.798 1.00 95.00 549 SER A C 1
ATOM 3736 O O . SER A 1 549 ? 4.665 -4.105 -37.770 1.00 95.00 549 SER A O 1
ATOM 3738 N N . GLY A 1 550 ? 6.113 -5.416 -38.860 1.00 96.19 550 GLY A N 1
ATOM 3739 C CA . GLY A 1 550 ? 6.520 -6.144 -37.654 1.00 96.19 550 GLY A CA 1
ATOM 3740 C C . GLY A 1 550 ? 7.324 -5.233 -36.725 1.00 96.19 550 GLY A C 1
ATOM 3741 O O . GLY A 1 550 ? 6.939 -5.012 -35.577 1.00 96.19 550 GLY A O 1
ATOM 3742 N N . ILE A 1 551 ? 8.403 -4.652 -37.257 1.00 97.19 551 ILE A N 1
ATOM 3743 C CA . ILE A 1 551 ? 9.229 -3.638 -36.590 1.00 97.19 551 ILE A CA 1
ATOM 3744 C C . ILE A 1 551 ? 9.277 -2.376 -37.456 1.00 97.19 551 ILE A C 1
ATOM 3746 O O . ILE A 1 551 ? 9.852 -2.386 -38.545 1.00 97.19 551 ILE A O 1
ATOM 3750 N N . GLY A 1 552 ? 8.725 -1.271 -36.969 1.00 95.31 552 GLY A N 1
ATOM 3751 C CA . GLY A 1 552 ? 8.711 -0.008 -37.697 1.00 95.31 552 GLY A CA 1
ATOM 3752 C C . GLY A 1 552 ? 7.367 0.711 -37.628 1.00 95.31 552 GLY A C 1
ATOM 3753 O O . GLY A 1 552 ? 6.791 0.852 -36.554 1.00 95.31 552 GLY A O 1
ATOM 3754 N N . GLY A 1 553 ? 6.901 1.258 -38.750 1.00 94.69 553 GLY A N 1
ATOM 3755 C CA . GLY A 1 553 ? 5.688 2.082 -38.797 1.00 94.69 553 GLY A CA 1
ATOM 3756 C C . GLY A 1 553 ? 4.388 1.277 -38.721 1.00 94.69 553 GLY A C 1
ATOM 3757 O O . GLY A 1 553 ? 4.311 0.144 -39.219 1.00 94.69 553 GLY A O 1
ATOM 3758 N N . GLY A 1 554 ? 3.350 1.888 -38.144 1.00 95.12 554 GLY A N 1
ATOM 3759 C CA . GLY A 1 554 ? 1.967 1.454 -38.346 1.00 95.12 554 GLY A CA 1
ATOM 3760 C C . GLY A 1 554 ? 1.452 1.863 -39.728 1.00 95.12 554 GLY A C 1
ATOM 3761 O O . GLY A 1 554 ? 2.178 2.469 -40.520 1.00 95.12 554 GLY A O 1
ATOM 3762 N N . LYS A 1 555 ? 0.197 1.536 -40.057 1.00 94.50 555 LYS A N 1
ATOM 3763 C CA . LYS A 1 555 ? -0.389 1.915 -41.355 1.00 94.50 555 LYS A CA 1
ATOM 3764 C C . LYS A 1 555 ? -0.317 3.440 -41.552 1.00 94.50 555 LYS A C 1
ATOM 3766 O O . LYS A 1 555 ? -0.764 4.181 -40.689 1.00 94.50 555 LYS A O 1
ATOM 3771 N N . GLY A 1 556 ? 0.221 3.898 -42.682 1.00 91.69 556 GLY A N 1
ATOM 3772 C CA . GLY A 1 556 ? 0.446 5.307 -43.025 1.00 91.69 556 GLY A CA 1
ATOM 3773 C C . GLY A 1 556 ? 1.702 5.921 -42.395 1.00 91.69 556 GLY A C 1
ATOM 3774 O O . GLY A 1 556 ? 2.143 6.988 -42.820 1.00 91.69 556 GLY A O 1
ATOM 3775 N N . GLY A 1 557 ? 2.307 5.240 -41.420 1.00 92.94 557 GLY A N 1
ATOM 3776 C CA . GLY A 1 557 ? 3.548 5.639 -40.775 1.00 92.94 557 GLY A CA 1
ATOM 3777 C C . GLY A 1 557 ? 4.776 5.207 -41.571 1.00 92.94 557 GLY A C 1
ATOM 3778 O O . GLY A 1 557 ? 4.838 4.108 -42.132 1.00 92.94 557 GLY A O 1
ATOM 3779 N N . ASN A 1 558 ? 5.798 6.062 -41.597 1.00 93.69 558 ASN A N 1
ATOM 3780 C CA . ASN A 1 558 ? 7.095 5.679 -42.140 1.00 93.69 558 ASN A CA 1
ATOM 3781 C C . ASN A 1 558 ? 7.781 4.671 -41.214 1.00 93.69 558 ASN A C 1
ATOM 3783 O O . ASN A 1 558 ? 7.534 4.616 -40.007 1.00 93.69 558 ASN A O 1
ATOM 3787 N N . GLY A 1 559 ? 8.703 3.903 -41.780 1.00 91.50 559 GLY A N 1
ATOM 3788 C CA . GLY A 1 559 ? 9.621 3.108 -40.986 1.00 91.50 559 GLY A CA 1
ATOM 3789 C C . GLY A 1 559 ? 10.510 3.972 -40.093 1.00 91.50 559 GLY A C 1
ATOM 3790 O O . GLY A 1 559 ? 10.555 5.200 -40.193 1.00 91.50 559 GLY A O 1
ATOM 3791 N N . GLY A 1 560 ? 11.207 3.296 -39.192 1.00 91.31 560 GLY A N 1
ATOM 3792 C CA . GLY A 1 560 ? 12.147 3.896 -38.255 1.00 91.31 560 GLY A CA 1
ATOM 3793 C C . GLY A 1 560 ? 13.601 3.604 -38.611 1.00 91.31 560 GLY A C 1
ATOM 3794 O O . GLY A 1 560 ? 13.911 3.104 -39.692 1.00 91.31 560 GLY A O 1
ATOM 3795 N N . ASN A 1 561 ? 14.497 3.875 -37.667 1.00 93.94 561 ASN A N 1
ATOM 3796 C CA . ASN A 1 561 ? 15.862 3.360 -37.732 1.00 93.94 561 ASN A CA 1
ATOM 3797 C C . ASN A 1 561 ? 15.931 2.055 -36.944 1.00 93.94 561 ASN A C 1
ATOM 3799 O O . ASN A 1 561 ? 15.647 2.046 -35.749 1.00 93.94 561 ASN A O 1
ATOM 3803 N N . VAL A 1 562 ? 16.329 0.967 -37.592 1.00 93.56 562 VAL A N 1
ATOM 3804 C CA . VAL A 1 562 ? 16.478 -0.349 -36.973 1.00 93.56 562 VAL A CA 1
ATOM 3805 C C . VAL A 1 562 ? 17.932 -0.785 -37.086 1.00 93.56 562 VAL A C 1
ATOM 3807 O O . VAL A 1 562 ? 18.463 -0.923 -38.184 1.00 93.56 562 VAL A O 1
ATOM 3810 N N . ASN A 1 563 ? 18.591 -0.996 -35.952 1.00 92.56 563 ASN A N 1
ATOM 3811 C CA . ASN A 1 563 ? 19.979 -1.439 -35.882 1.00 92.56 563 ASN A CA 1
ATOM 3812 C C . ASN A 1 563 ? 20.044 -2.793 -35.179 1.00 92.56 563 ASN A C 1
ATOM 3814 O O . ASN A 1 563 ? 19.633 -2.921 -34.029 1.00 92.56 563 ASN A O 1
ATOM 3818 N N . ILE A 1 564 ? 20.572 -3.800 -35.862 1.00 91.44 564 ILE A N 1
ATOM 3819 C CA . ILE A 1 564 ? 20.697 -5.165 -35.362 1.00 91.44 564 ILE A CA 1
ATOM 3820 C C . ILE A 1 564 ? 22.181 -5.480 -35.219 1.00 91.44 564 ILE A C 1
ATOM 3822 O O . ILE A 1 564 ? 22.912 -5.602 -36.200 1.00 91.44 564 ILE A O 1
ATOM 3826 N N . HIS A 1 565 ? 22.617 -5.598 -33.974 1.00 88.19 565 HIS A N 1
ATOM 3827 C CA . HIS A 1 565 ? 23.954 -6.004 -33.561 1.00 88.19 565 HIS A CA 1
ATOM 3828 C C . HIS A 1 565 ? 23.999 -7.462 -33.093 1.00 88.19 565 HIS A C 1
ATOM 3830 O O . HIS A 1 565 ? 25.070 -8.067 -33.130 1.00 88.19 565 HIS A O 1
ATOM 3836 N N . GLY A 1 566 ? 22.853 -8.023 -32.691 1.00 85.62 566 GLY A N 1
ATOM 3837 C CA . GLY A 1 566 ? 22.726 -9.439 -32.380 1.00 85.62 566 GLY A CA 1
ATOM 3838 C C . GLY A 1 566 ? 21.309 -9.910 -32.090 1.00 85.62 566 GLY A C 1
ATOM 3839 O O . GLY A 1 566 ? 20.354 -9.158 -32.272 1.00 85.62 566 GLY A O 1
ATOM 3840 N N . GLY A 1 567 ? 21.195 -11.167 -31.656 1.00 84.69 567 GLY A N 1
ATOM 3841 C CA . GLY A 1 567 ? 19.924 -11.837 -31.369 1.00 84.69 567 GLY A CA 1
ATOM 3842 C C . GLY A 1 567 ? 19.358 -12.649 -32.538 1.00 84.69 567 GLY A C 1
ATOM 3843 O O . GLY A 1 567 ? 19.950 -12.737 -33.614 1.00 84.69 567 GLY A O 1
ATOM 3844 N N . VAL A 1 568 ? 18.198 -13.259 -32.292 1.00 85.38 568 VAL A N 1
ATOM 3845 C CA . VAL A 1 568 ? 17.380 -13.973 -33.282 1.00 85.38 568 VAL A CA 1
ATOM 3846 C C . VAL A 1 568 ? 16.076 -13.209 -33.439 1.00 85.38 568 VAL A C 1
ATOM 3848 O O . VAL A 1 568 ? 15.337 -13.049 -32.469 1.00 85.38 568 VAL A O 1
ATOM 3851 N N . ILE A 1 569 ? 15.793 -12.721 -34.645 1.00 89.75 569 ILE A N 1
ATOM 3852 C CA . ILE A 1 569 ? 14.669 -11.814 -34.888 1.00 89.75 569 ILE A CA 1
ATOM 3853 C C . ILE A 1 569 ? 13.747 -12.406 -35.939 1.00 89.75 569 ILE A C 1
ATOM 3855 O O . ILE A 1 569 ? 14.182 -12.720 -37.042 1.00 89.75 569 ILE A O 1
ATOM 3859 N N . THR A 1 570 ? 12.463 -12.489 -35.610 1.00 89.94 570 THR A N 1
ATOM 3860 C CA . THR A 1 570 ? 11.367 -12.783 -36.531 1.00 89.94 570 THR A CA 1
ATOM 3861 C C . THR A 1 570 ? 10.447 -11.570 -36.580 1.00 89.94 570 THR A C 1
ATOM 3863 O O . THR A 1 570 ? 9.764 -11.253 -35.609 1.00 89.94 570 THR A O 1
ATOM 3866 N N . ALA A 1 571 ? 10.436 -10.868 -37.707 1.00 92.31 571 ALA A N 1
ATOM 3867 C CA . ALA A 1 571 ? 9.628 -9.677 -37.922 1.00 92.31 571 ALA A CA 1
ATOM 3868 C C . ALA A 1 571 ? 8.560 -9.959 -38.987 1.00 92.31 571 ALA A C 1
ATOM 3870 O O . ALA A 1 571 ? 8.854 -10.130 -40.175 1.00 92.31 571 ALA A O 1
ATOM 3871 N N . ASN A 1 572 ? 7.308 -10.007 -38.544 1.00 92.12 572 ASN A N 1
ATOM 3872 C CA . ASN A 1 572 ? 6.149 -10.377 -39.340 1.00 92.12 572 ASN A CA 1
ATOM 3873 C C . ASN A 1 572 ? 5.288 -9.139 -39.587 1.00 92.12 572 ASN A C 1
ATOM 3875 O O . ASN A 1 572 ? 4.550 -8.704 -38.709 1.00 92.12 572 ASN A O 1
ATOM 3879 N N . GLY A 1 573 ? 5.355 -8.578 -40.790 1.00 91.06 573 GLY A N 1
ATOM 3880 C CA . GLY A 1 573 ? 4.432 -7.541 -41.235 1.00 91.06 573 GLY A CA 1
ATOM 3881 C C . GLY A 1 573 ? 3.037 -8.108 -41.469 1.00 91.06 573 GLY A C 1
ATOM 3882 O O . GLY A 1 573 ? 2.867 -9.231 -41.960 1.00 91.06 573 GLY A O 1
ATOM 3883 N N . GLY A 1 574 ? 2.011 -7.319 -41.167 1.00 87.75 574 GLY A N 1
ATOM 3884 C CA . GLY A 1 574 ? 0.651 -7.686 -41.524 1.00 87.75 574 GLY A CA 1
ATOM 3885 C C . GLY A 1 574 ? 0.403 -7.576 -43.026 1.00 87.75 574 GLY A C 1
ATOM 3886 O O . GLY A 1 574 ? 1.261 -7.212 -43.833 1.00 87.75 574 GLY A O 1
ATOM 3887 N N . LYS A 1 575 ? -0.823 -7.893 -43.452 1.00 85.56 575 LYS A N 1
ATOM 3888 C CA . LYS A 1 575 ? -1.214 -7.808 -44.868 1.00 85.56 575 LYS A CA 1
ATOM 3889 C C . LYS A 1 575 ? -0.953 -6.394 -45.403 1.00 85.56 575 LYS A C 1
ATOM 3891 O O . LYS A 1 575 ? -1.721 -5.514 -45.069 1.00 85.56 575 LYS A O 1
ATOM 3896 N N . GLY A 1 576 ? 0.062 -6.209 -46.247 1.00 81.31 576 GLY A N 1
ATOM 3897 C CA . GLY A 1 576 ? 0.411 -4.917 -46.862 1.00 81.31 576 GLY A CA 1
ATOM 3898 C C . GLY A 1 576 ? 1.547 -4.155 -46.167 1.00 81.31 576 GLY A C 1
ATOM 3899 O O . GLY A 1 576 ? 2.132 -3.291 -46.802 1.00 81.31 576 GLY A O 1
ATOM 3900 N N . GLY A 1 577 ? 1.906 -4.515 -44.931 1.00 85.81 577 GLY A N 1
ATOM 3901 C CA . GLY A 1 577 ? 3.087 -3.979 -44.247 1.00 85.81 577 GLY A CA 1
ATOM 3902 C C . GLY A 1 577 ? 4.337 -4.833 -44.481 1.00 85.81 577 GLY A C 1
ATOM 3903 O O . GLY A 1 577 ? 4.244 -5.997 -44.895 1.00 85.81 577 GLY A O 1
ATOM 3904 N N . THR A 1 578 ? 5.510 -4.254 -44.226 1.00 90.06 578 THR A N 1
ATOM 3905 C CA . THR A 1 578 ? 6.801 -4.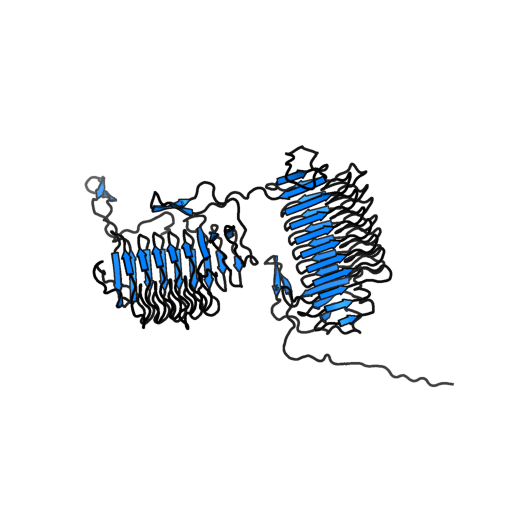953 -44.330 1.00 90.06 578 THR A CA 1
ATOM 3906 C C . THR A 1 578 ? 7.162 -5.679 -43.032 1.00 90.06 578 THR A C 1
ATOM 3908 O O . THR A 1 578 ? 6.633 -5.381 -41.968 1.00 90.06 578 THR A O 1
ATOM 3911 N N . GLY A 1 579 ? 8.089 -6.637 -43.077 1.00 90.38 579 GLY A N 1
ATOM 3912 C CA . GLY A 1 579 ? 8.613 -7.250 -41.849 1.00 90.38 579 GLY A CA 1
ATOM 3913 C C . GLY A 1 579 ? 9.266 -6.203 -40.942 1.00 90.38 579 GLY A C 1
ATOM 3914 O O . GLY A 1 579 ? 8.885 -6.039 -39.789 1.00 90.38 579 GLY A O 1
ATOM 3915 N N . ILE A 1 580 ? 10.198 -5.436 -41.507 1.00 92.19 580 ILE A N 1
ATOM 3916 C CA . ILE A 1 580 ? 10.888 -4.303 -40.888 1.00 92.19 580 ILE A CA 1
ATOM 3917 C C . ILE A 1 580 ? 10.790 -3.133 -41.869 1.00 92.19 580 ILE A C 1
ATOM 3919 O O . ILE A 1 580 ? 11.116 -3.296 -43.048 1.00 92.19 580 ILE A O 1
ATOM 3923 N N . GLY A 1 581 ? 10.311 -1.975 -41.421 1.00 91.69 581 GLY A N 1
ATOM 3924 C CA . GLY A 1 581 ? 10.186 -0.784 -42.264 1.00 91.69 581 GLY A CA 1
ATOM 3925 C C . GLY A 1 581 ? 8.848 -0.068 -42.118 1.00 91.69 581 GLY A C 1
ATOM 3926 O O . GLY A 1 581 ? 8.378 0.149 -41.005 1.00 91.69 581 GLY A O 1
ATOM 3927 N N . ALA A 1 582 ? 8.266 0.389 -43.227 1.00 92.25 582 ALA A N 1
ATOM 3928 C CA . ALA A 1 582 ? 7.023 1.154 -43.197 1.00 92.25 582 ALA A CA 1
ATOM 3929 C C . ALA A 1 582 ? 5.781 0.262 -43.079 1.00 92.25 582 ALA A C 1
ATOM 3931 O O . ALA A 1 582 ? 5.764 -0.890 -43.526 1.00 92.25 582 ALA A O 1
ATOM 3932 N N . GLY A 1 583 ? 4.703 0.841 -42.551 1.00 91.94 583 GLY A N 1
ATOM 3933 C CA . GLY A 1 583 ? 3.371 0.324 -42.838 1.00 91.94 583 GLY A CA 1
ATOM 3934 C C . GLY A 1 583 ? 2.947 0.652 -44.272 1.00 91.94 583 GLY A C 1
ATOM 3935 O O . GLY A 1 583 ? 3.558 1.474 -44.960 1.00 91.94 583 GLY A O 1
ATOM 3936 N N . ASP A 1 584 ? 1.869 0.019 -44.722 1.00 91.19 584 ASP A N 1
ATOM 3937 C CA . ASP A 1 584 ? 1.174 0.358 -45.967 1.00 91.19 584 ASP A CA 1
ATOM 3938 C C . ASP A 1 584 ? 0.861 1.859 -46.000 1.00 91.19 584 ASP A C 1
ATOM 3940 O O . ASP A 1 584 ? 0.535 2.435 -44.967 1.00 91.19 584 ASP A O 1
ATOM 3944 N N . GLU A 1 585 ? 0.943 2.494 -47.167 1.00 89.31 585 GLU A N 1
ATOM 3945 C CA . GLU A 1 585 ? 0.825 3.957 -47.351 1.00 89.31 585 GLU A CA 1
ATOM 3946 C C . GLU A 1 585 ? 1.976 4.802 -46.751 1.00 89.31 585 GLU A C 1
ATOM 3948 O O . GLU A 1 585 ? 2.037 6.006 -47.005 1.00 89.31 585 GLU A O 1
ATOM 3953 N N . GLY A 1 586 ? 2.930 4.203 -46.028 1.00 87.50 586 GLY A N 1
ATOM 3954 C CA . GLY A 1 586 ? 4.138 4.889 -45.569 1.00 87.50 586 GLY A CA 1
ATOM 3955 C C . GLY A 1 586 ? 5.065 5.277 -46.729 1.00 87.50 586 GLY A C 1
ATOM 3956 O O . GLY A 1 586 ? 5.282 4.517 -47.673 1.00 87.50 586 GLY A O 1
ATOM 3957 N N . SER A 1 587 ? 5.635 6.481 -46.667 1.00 87.12 587 SER A N 1
ATOM 3958 C CA . SER A 1 587 ? 6.435 7.056 -47.763 1.00 87.12 587 SER A CA 1
ATOM 3959 C C . SER A 1 587 ? 7.908 6.626 -47.770 1.00 87.12 587 SER A C 1
ATOM 3961 O O . SER A 1 587 ? 8.587 6.759 -48.789 1.00 87.12 587 SER A O 1
ATOM 3963 N N . SER A 1 588 ? 8.413 6.116 -46.644 1.00 89.38 588 SER A N 1
ATOM 3964 C CA . SER A 1 588 ? 9.800 5.680 -46.468 1.00 89.38 588 SER A CA 1
ATOM 3965 C C . SER A 1 588 ? 9.884 4.505 -45.503 1.00 89.38 588 SER A C 1
ATOM 3967 O O . SER A 1 588 ? 9.274 4.550 -44.440 1.00 89.38 588 SER A O 1
ATOM 3969 N N . ASN A 1 589 ? 10.692 3.490 -45.824 1.00 86.19 589 ASN A N 1
ATOM 3970 C CA . ASN A 1 589 ? 10.958 2.349 -44.936 1.00 86.19 589 ASN A CA 1
ATOM 3971 C C . ASN A 1 589 ? 11.952 2.659 -43.807 1.00 86.19 589 ASN A C 1
ATOM 3973 O O . ASN A 1 589 ? 12.195 1.793 -42.973 1.00 86.19 589 ASN A O 1
ATOM 3977 N N . GLY A 1 590 ? 12.521 3.865 -43.771 1.00 87.62 590 GLY A N 1
ATOM 3978 C CA . GLY A 1 590 ? 13.572 4.207 -42.816 1.00 87.62 590 GLY A CA 1
ATOM 3979 C C . GLY A 1 590 ? 14.902 3.517 -43.136 1.00 87.62 590 GLY A C 1
ATOM 3980 O O . GLY A 1 590 ? 15.210 3.275 -44.305 1.00 87.62 590 GLY A O 1
ATOM 3981 N N . ALA A 1 591 ? 15.707 3.242 -42.109 1.00 88.50 591 ALA A N 1
ATOM 3982 C CA . ALA A 1 591 ? 17.038 2.652 -42.244 1.00 88.50 591 ALA A CA 1
ATOM 3983 C C . ALA A 1 591 ? 17.130 1.322 -41.488 1.00 88.50 591 ALA A C 1
ATOM 3985 O O . ALA A 1 591 ? 16.719 1.244 -40.334 1.00 88.50 591 ALA A O 1
ATOM 3986 N N . LEU A 1 592 ? 17.720 0.301 -42.115 1.00 88.31 592 LEU A N 1
ATOM 3987 C CA . LEU A 1 592 ? 18.069 -0.966 -41.473 1.00 88.31 592 LEU A CA 1
ATOM 3988 C C . LEU A 1 592 ? 19.585 -1.167 -41.538 1.00 88.31 592 LEU A C 1
ATOM 3990 O O . LEU A 1 592 ? 20.164 -1.222 -42.621 1.00 88.31 592 LEU A O 1
ATOM 3994 N N . THR A 1 593 ? 20.220 -1.309 -40.378 1.00 87.62 593 THR A N 1
ATOM 3995 C CA . THR A 1 593 ? 21.639 -1.649 -40.254 1.00 87.62 593 THR A CA 1
ATOM 3996 C C . THR A 1 593 ? 21.765 -3.006 -39.586 1.00 87.62 593 THR A C 1
ATOM 3998 O O . THR A 1 593 ? 21.273 -3.188 -38.478 1.00 87.62 593 THR A O 1
ATOM 4001 N N . VAL A 1 594 ? 22.464 -3.946 -40.219 1.00 86.12 594 VAL A N 1
ATOM 4002 C CA . VAL A 1 594 ? 22.742 -5.270 -39.641 1.00 86.12 594 VAL A CA 1
ATOM 4003 C C . VAL A 1 594 ? 24.253 -5.468 -39.520 1.00 86.12 594 VAL A C 1
ATOM 4005 O O . VAL A 1 594 ? 25.007 -5.195 -40.468 1.00 86.12 594 VAL A O 1
ATOM 4008 N N . ALA A 1 595 ? 24.709 -5.883 -38.337 1.00 83.56 595 ALA A N 1
ATOM 4009 C CA . ALA A 1 595 ? 26.108 -6.172 -38.050 1.00 83.56 595 ALA A CA 1
ATOM 4010 C C . ALA A 1 595 ? 26.648 -7.314 -38.926 1.00 83.56 595 ALA A C 1
ATOM 4012 O O . ALA A 1 595 ? 25.900 -8.134 -39.456 1.00 83.56 595 ALA A O 1
ATOM 4013 N N . GLU A 1 596 ? 27.965 -7.331 -39.125 1.00 76.62 596 GLU A N 1
ATOM 4014 C CA . GLU A 1 596 ? 28.620 -8.387 -39.901 1.00 76.62 596 GLU A CA 1
ATOM 4015 C C . GLU A 1 596 ? 28.450 -9.754 -39.225 1.00 76.62 596 GLU A C 1
ATOM 4017 O O . GLU A 1 596 ? 28.427 -9.847 -38.000 1.00 76.62 596 GLU A O 1
ATOM 4022 N N . GLY A 1 597 ? 28.320 -10.810 -40.034 1.00 72.56 597 GLY A N 1
ATOM 4023 C CA . GLY A 1 597 ? 28.117 -12.176 -39.543 1.00 72.56 597 GLY A CA 1
ATOM 4024 C C . GLY A 1 597 ? 26.661 -12.564 -39.276 1.00 72.56 597 GLY A C 1
ATOM 4025 O O . GLY A 1 597 ? 26.431 -13.677 -38.828 1.00 72.56 597 GLY A O 1
ATOM 4026 N N . TYR A 1 598 ? 25.684 -11.702 -39.575 1.00 76.88 598 TYR A N 1
ATOM 4027 C CA . TYR A 1 598 ? 24.255 -12.033 -39.531 1.00 76.88 598 TYR A CA 1
ATOM 4028 C C . TYR A 1 598 ? 23.668 -12.112 -40.945 1.00 76.88 598 TYR A C 1
ATOM 4030 O O . TYR A 1 598 ? 24.014 -11.316 -41.821 1.00 76.88 598 TYR A O 1
ATOM 4038 N N . VAL A 1 599 ? 22.766 -13.068 -41.161 1.00 72.56 599 VAL A N 1
ATOM 4039 C CA . VAL A 1 599 ? 22.027 -13.287 -42.409 1.00 72.56 599 VAL A CA 1
ATOM 4040 C C . VAL A 1 599 ? 20.598 -12.787 -42.241 1.00 72.56 599 VAL A C 1
ATOM 4042 O O . VAL A 1 599 ? 19.948 -13.059 -41.232 1.00 72.56 599 VAL A O 1
ATOM 4045 N N . VAL A 1 600 ? 20.106 -12.067 -43.249 1.00 80.75 600 VAL A N 1
ATOM 4046 C CA . VAL A 1 600 ? 18.722 -11.592 -43.323 1.00 80.75 600 VAL A CA 1
ATOM 4047 C C . VAL A 1 600 ? 17.988 -12.383 -44.397 1.00 80.75 600 VAL A C 1
ATOM 4049 O O . VAL A 1 600 ? 18.321 -12.290 -45.579 1.00 80.75 600 VAL A O 1
ATOM 4052 N N . TYR A 1 601 ? 16.965 -13.129 -43.998 1.00 77.06 601 TYR A N 1
ATOM 4053 C CA . TYR A 1 601 ? 16.020 -13.774 -44.900 1.00 77.06 601 TYR A CA 1
ATOM 4054 C C . TYR A 1 601 ? 14.777 -12.904 -45.049 1.00 77.06 601 TYR A C 1
ATOM 4056 O O . TYR A 1 601 ? 14.207 -12.461 -44.056 1.00 77.06 601 TYR A O 1
ATOM 4064 N N . GLY A 1 602 ? 14.322 -12.691 -46.280 1.00 77.81 602 GLY A N 1
ATOM 4065 C CA . GLY A 1 602 ? 13.087 -11.987 -46.596 1.00 77.81 602 GLY A CA 1
ATOM 4066 C C . GLY A 1 602 ? 12.160 -12.790 -47.501 1.00 77.81 602 GLY A C 1
ATOM 4067 O O . GLY A 1 602 ? 12.583 -13.640 -48.287 1.00 77.81 602 GLY A O 1
ATOM 4068 N N . GLY A 1 603 ? 10.861 -12.536 -47.386 1.00 73.56 603 GLY A N 1
ATOM 4069 C CA . GLY A 1 603 ? 9.865 -13.208 -48.208 1.00 73.56 603 GLY A CA 1
ATOM 4070 C C . GLY A 1 603 ? 8.455 -12.657 -48.044 1.00 73.56 603 GLY A C 1
ATOM 4071 O O . GLY A 1 603 ? 8.156 -11.847 -47.169 1.00 73.56 603 GLY A O 1
ATOM 4072 N N . THR A 1 604 ? 7.556 -13.113 -48.913 1.00 75.19 604 THR A N 1
ATOM 4073 C CA . THR A 1 604 ? 6.123 -12.773 -48.874 1.00 75.19 604 THR A CA 1
ATOM 4074 C C . THR A 1 604 ? 5.280 -13.818 -48.133 1.00 75.19 604 THR A C 1
ATOM 4076 O O . THR A 1 604 ? 4.079 -13.607 -47.949 1.00 75.19 604 THR A O 1
ATOM 4079 N N . SER A 1 605 ? 5.899 -14.922 -47.692 1.00 70.44 605 SER A N 1
ATOM 4080 C CA . SER A 1 605 ? 5.287 -16.024 -46.935 1.00 70.44 605 SER A CA 1
ATOM 4081 C C . SER A 1 605 ? 5.984 -16.227 -45.587 1.00 70.44 605 SER A C 1
ATOM 4083 O O . SER A 1 605 ? 7.147 -15.852 -45.462 1.00 70.44 605 SER A O 1
ATOM 4085 N N . ALA A 1 606 ? 5.287 -16.840 -44.622 1.00 66.69 606 ALA A N 1
ATOM 4086 C CA . ALA A 1 606 ? 5.725 -16.977 -43.226 1.00 66.69 606 ALA A CA 1
ATOM 4087 C C . ALA A 1 606 ? 7.086 -17.668 -43.028 1.00 66.69 606 ALA A C 1
ATOM 4089 O O . ALA A 1 606 ? 7.709 -17.478 -41.993 1.00 66.69 606 ALA A O 1
ATOM 4090 N N . ASN A 1 607 ? 7.560 -18.405 -44.035 1.00 68.19 607 ASN A N 1
ATOM 4091 C CA . ASN A 1 607 ? 8.896 -18.990 -44.071 1.00 68.19 607 ASN A CA 1
ATOM 4092 C C . ASN A 1 607 ? 9.718 -18.274 -45.157 1.00 68.19 607 ASN A C 1
ATOM 4094 O O . ASN A 1 607 ? 9.728 -18.727 -46.306 1.00 68.19 607 ASN A O 1
ATOM 4098 N N . PRO A 1 608 ? 10.328 -17.114 -44.860 1.00 70.81 608 PRO A N 1
ATOM 4099 C CA . PRO A 1 608 ? 11.157 -16.402 -45.823 1.00 70.81 608 PRO A CA 1
ATOM 4100 C C . PRO A 1 608 ? 12.425 -17.209 -46.131 1.00 70.81 608 PRO A C 1
ATOM 4102 O O . PRO A 1 608 ? 13.112 -17.661 -45.223 1.00 70.81 608 PRO A O 1
ATOM 4105 N N . THR A 1 609 ? 12.744 -17.387 -47.415 1.00 68.75 609 THR A N 1
ATOM 4106 C CA . THR A 1 609 ? 13.904 -18.184 -47.865 1.00 68.75 609 THR A CA 1
ATOM 4107 C C . THR A 1 609 ? 14.902 -17.386 -48.701 1.00 68.75 609 THR A C 1
ATOM 4109 O O . THR A 1 609 ? 15.927 -17.926 -49.107 1.00 68.75 609 THR A O 1
ATOM 4112 N N . THR A 1 610 ? 14.612 -16.120 -49.014 1.00 73.44 610 THR A N 1
ATOM 4113 C CA . THR A 1 610 ? 15.473 -15.303 -49.878 1.00 73.44 610 THR A CA 1
ATOM 4114 C C . THR A 1 610 ? 16.463 -14.533 -49.023 1.00 73.44 610 THR A C 1
ATOM 4116 O O . THR A 1 610 ? 16.046 -13.715 -48.209 1.00 73.44 610 THR A O 1
ATOM 4119 N N . VAL A 1 611 ? 17.759 -14.754 -49.221 1.00 73.69 611 VAL A N 1
ATOM 4120 C CA . VAL A 1 611 ? 18.796 -13.939 -48.575 1.00 73.69 611 VAL A CA 1
ATOM 4121 C C . VAL A 1 611 ? 18.780 -12.535 -49.185 1.00 73.69 611 VAL A C 1
ATOM 4123 O O . VAL A 1 611 ? 18.837 -12.394 -50.406 1.00 73.69 611 VAL A O 1
ATOM 4126 N N . ILE A 1 612 ? 18.676 -11.508 -48.341 1.00 68.25 612 ILE A N 1
ATOM 4127 C CA . ILE A 1 612 ? 18.749 -10.099 -48.743 1.00 68.25 612 ILE A CA 1
ATOM 4128 C C . ILE A 1 612 ? 20.178 -9.608 -48.505 1.00 68.25 612 ILE A C 1
ATOM 4130 O O . ILE A 1 612 ? 20.665 -9.629 -47.373 1.00 68.25 612 ILE A O 1
ATOM 4134 N N . GLU A 1 613 ? 20.857 -9.158 -49.561 1.00 59.50 613 GLU A N 1
ATOM 4135 C CA . GLU A 1 613 ? 22.197 -8.584 -49.433 1.00 59.50 613 GLU A CA 1
ATOM 4136 C C . GLU A 1 613 ? 22.154 -7.157 -48.865 1.00 59.50 613 GLU A C 1
ATOM 4138 O O . GLU A 1 613 ? 21.257 -6.367 -49.153 1.00 59.50 613 GLU A O 1
ATOM 4143 N N . LYS A 1 614 ? 23.179 -6.804 -48.077 1.00 54.88 614 LYS A N 1
ATOM 4144 C CA . LYS A 1 614 ? 23.284 -5.552 -47.300 1.00 54.88 614 LYS A CA 1
ATOM 4145 C C . LYS A 1 614 ? 23.175 -4.264 -48.139 1.00 54.88 614 LYS A C 1
ATOM 4147 O O . LYS A 1 614 ? 22.919 -3.201 -47.577 1.00 54.88 614 LYS A O 1
ATOM 4152 N N . SER A 1 615 ? 23.382 -4.335 -49.458 1.00 48.72 615 SER A N 1
ATOM 4153 C CA . SER A 1 615 ? 23.291 -3.200 -50.390 1.00 48.72 615 SER A CA 1
ATOM 4154 C C . SER A 1 615 ? 21.934 -3.038 -51.075 1.00 48.72 615 SER A C 1
ATOM 4156 O O . SER A 1 615 ? 21.689 -1.986 -51.671 1.00 48.72 615 SER A O 1
ATOM 4158 N N . ASP A 1 616 ? 21.060 -4.042 -51.009 1.00 51.41 616 ASP A N 1
ATOM 4159 C CA . ASP A 1 616 ? 19.801 -4.027 -51.743 1.00 51.41 616 ASP A CA 1
ATOM 4160 C C . ASP A 1 616 ? 18.703 -3.395 -50.887 1.00 51.41 616 ASP A C 1
ATOM 4162 O O . ASP A 1 616 ? 18.192 -3.970 -49.931 1.00 51.41 616 ASP A O 1
ATOM 4166 N N . ASN A 1 617 ? 18.301 -2.183 -51.271 1.00 49.34 617 ASN A N 1
ATOM 4167 C CA . ASN A 1 617 ? 17.200 -1.411 -50.683 1.00 49.34 617 ASN A CA 1
ATOM 4168 C C . ASN A 1 617 ? 15.801 -2.070 -50.854 1.00 49.34 617 ASN A C 1
ATOM 4170 O O . ASN A 1 617 ? 14.781 -1.395 -50.706 1.00 49.34 617 ASN A O 1
ATOM 4174 N N . ASP A 1 618 ? 15.718 -3.369 -51.174 1.00 51.16 618 ASP A N 1
ATOM 4175 C CA . ASP A 1 618 ? 14.476 -4.090 -51.510 1.00 51.16 618 ASP A CA 1
ATOM 4176 C C . ASP A 1 618 ? 13.702 -4.592 -50.265 1.00 51.16 618 ASP A C 1
ATOM 4178 O O . ASP A 1 618 ? 12.779 -5.406 -50.362 1.00 51.16 618 ASP A O 1
ATOM 4182 N N . TYR A 1 619 ? 13.999 -4.024 -49.087 1.00 53.47 619 TYR A N 1
ATOM 4183 C CA . TYR A 1 619 ? 13.256 -4.197 -47.826 1.00 53.47 619 TYR A CA 1
ATOM 4184 C C . TYR A 1 619 ? 11.748 -3.920 -47.971 1.00 53.47 619 TYR A C 1
ATOM 4186 O O . TYR A 1 619 ? 10.927 -4.508 -47.270 1.00 53.47 619 TYR A O 1
ATOM 4194 N N . ALA A 1 620 ? 11.376 -3.069 -48.935 1.00 49.88 620 ALA A N 1
ATOM 4195 C CA . ALA A 1 620 ? 10.009 -2.618 -49.199 1.00 49.88 620 ALA A CA 1
ATOM 4196 C C . ALA A 1 620 ? 9.023 -3.729 -49.615 1.00 49.88 620 ALA A C 1
ATOM 4198 O O . ALA A 1 620 ? 7.818 -3.493 -49.641 1.00 49.88 620 ALA A O 1
ATOM 4199 N N . ARG A 1 621 ? 9.506 -4.918 -50.007 1.00 57.62 621 ARG A N 1
ATOM 4200 C CA . ARG A 1 621 ? 8.661 -5.991 -50.573 1.00 57.62 621 ARG A CA 1
ATOM 4201 C C . ARG A 1 621 ? 8.494 -7.209 -49.668 1.00 57.62 621 ARG A C 1
ATOM 4203 O O . ARG A 1 621 ? 7.607 -8.028 -49.919 1.00 57.62 621 ARG A O 1
ATOM 4210 N N . SER A 1 622 ? 9.327 -7.343 -48.640 1.00 70.19 622 SER A N 1
ATOM 4211 C CA . SER A 1 622 ? 9.331 -8.514 -47.761 1.00 70.19 622 SER A CA 1
ATOM 4212 C C . SER A 1 622 ? 8.354 -8.313 -46.610 1.00 70.19 622 SER A C 1
ATOM 4214 O O . SER A 1 622 ? 8.539 -7.434 -45.772 1.00 70.19 622 SER A O 1
ATOM 4216 N N . ARG A 1 623 ? 7.309 -9.145 -46.562 1.00 75.31 623 ARG A N 1
ATOM 4217 C CA . ARG A 1 623 ? 6.333 -9.170 -45.461 1.00 75.31 623 ARG A CA 1
ATOM 4218 C C . ARG A 1 623 ? 6.900 -9.869 -44.229 1.00 75.31 623 ARG A C 1
AT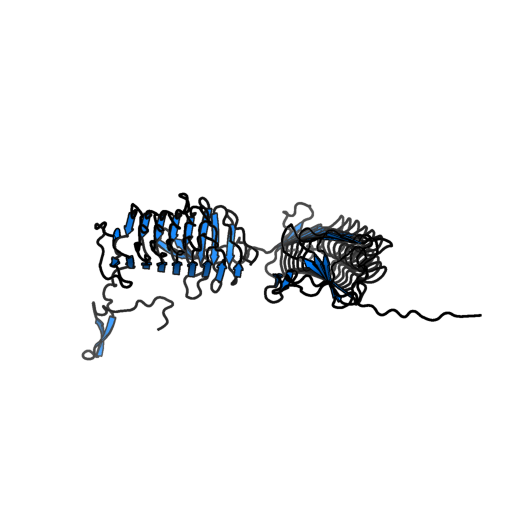OM 4220 O O . ARG A 1 623 ? 6.589 -9.484 -43.114 1.00 75.31 623 ARG A O 1
ATOM 4227 N N . TYR A 1 624 ? 7.722 -10.884 -44.439 1.00 72.50 624 TYR A N 1
ATOM 4228 C CA . TYR A 1 624 ? 8.349 -11.661 -43.382 1.00 72.50 624 TYR A CA 1
ATOM 4229 C C . TYR A 1 624 ? 9.851 -11.468 -43.478 1.00 72.50 624 TYR A C 1
ATOM 4231 O O . TYR A 1 624 ? 10.408 -11.594 -44.574 1.00 72.50 624 TYR A O 1
ATOM 4239 N N . MET A 1 625 ? 10.484 -11.147 -42.353 1.00 77.62 625 MET A N 1
ATOM 4240 C CA . MET A 1 625 ? 11.933 -11.075 -42.251 1.00 77.62 625 MET A CA 1
ATOM 4241 C C . MET A 1 625 ? 12.448 -11.843 -41.042 1.00 77.62 625 MET A C 1
ATOM 4243 O O . MET A 1 625 ? 11.928 -11.696 -39.940 1.00 77.62 625 MET A O 1
ATOM 4247 N N . ILE A 1 626 ? 13.478 -12.651 -41.272 1.00 77.75 626 ILE A N 1
ATOM 4248 C CA . ILE A 1 626 ? 14.189 -13.404 -40.243 1.00 77.75 626 ILE A CA 1
ATOM 4249 C C . ILE A 1 626 ? 15.645 -12.950 -40.253 1.00 77.75 626 ILE A C 1
ATOM 4251 O O . ILE A 1 626 ? 16.264 -12.900 -41.314 1.00 77.75 626 ILE A O 1
ATOM 4255 N N . VAL A 1 627 ? 16.191 -12.625 -39.085 1.00 76.94 627 VAL A N 1
ATOM 4256 C CA . VAL A 1 627 ? 17.607 -12.284 -38.919 1.00 76.94 627 VAL A CA 1
ATOM 4257 C C . VAL A 1 627 ? 18.233 -13.257 -37.934 1.00 76.94 627 VAL A C 1
ATOM 4259 O O . VAL A 1 627 ? 17.786 -13.354 -36.790 1.00 76.94 627 VAL A O 1
ATOM 4262 N N . THR A 1 628 ? 19.252 -13.985 -38.386 1.00 78.00 628 THR A N 1
ATOM 4263 C CA . THR A 1 628 ? 19.965 -14.993 -37.588 1.00 78.00 628 THR A CA 1
ATOM 4264 C C . THR A 1 628 ? 21.455 -14.962 -37.895 1.00 78.00 628 THR A C 1
ATOM 4266 O O . THR A 1 628 ? 21.891 -14.397 -38.894 1.00 78.00 628 THR A O 1
ATOM 4269 N N . VAL A 1 629 ? 22.256 -15.611 -37.058 1.00 69.75 629 VAL A N 1
ATOM 4270 C CA . VAL A 1 629 ? 23.621 -16.008 -37.432 1.00 69.75 629 VAL A CA 1
ATOM 4271 C C . VAL A 1 629 ? 23.506 -17.106 -38.517 1.00 69.75 629 VAL A C 1
ATOM 4273 O O . VAL A 1 629 ? 22.552 -17.892 -38.446 1.00 69.75 629 VAL A O 1
ATOM 4276 N N . PRO A 1 630 ? 24.368 -17.146 -39.557 1.00 57.81 630 PRO A N 1
ATOM 4277 C CA . PRO A 1 630 ? 24.380 -18.241 -40.526 1.00 57.81 630 PRO A CA 1
ATOM 4278 C C . PRO A 1 630 ? 24.545 -19.584 -39.812 1.00 57.81 630 PRO A C 1
ATOM 4280 O O . PRO A 1 630 ? 25.092 -19.625 -38.707 1.00 57.81 630 PRO A O 1
ATOM 4283 N N . GLU A 1 631 ? 24.051 -20.658 -40.440 1.00 55.59 631 GLU A N 1
ATOM 4284 C CA . GLU A 1 631 ? 24.211 -22.015 -39.910 1.00 55.59 631 GLU A CA 1
ATOM 4285 C C . GLU A 1 631 ? 25.656 -22.231 -39.455 1.00 55.59 631 GLU A C 1
ATOM 4287 O O . GLU A 1 631 ? 26.595 -21.832 -40.154 1.00 55.59 631 GLU A O 1
ATOM 4292 N N . PRO A 1 632 ? 25.841 -22.771 -38.248 1.00 51.38 632 PRO A N 1
ATOM 4293 C CA . PRO A 1 632 ? 27.145 -22.763 -37.631 1.00 51.38 632 PRO A CA 1
ATOM 4294 C C . PRO A 1 632 ? 28.085 -23.737 -38.364 1.00 51.38 632 PRO A C 1
ATOM 4296 O O . PRO A 1 632 ? 27.661 -24.774 -38.872 1.00 51.38 632 PRO A O 1
ATOM 4299 N N . GLU A 1 633 ? 29.365 -23.365 -38.458 1.00 51.47 633 GLU A N 1
ATOM 4300 C CA . GLU A 1 633 ? 30.402 -24.174 -39.111 1.00 51.47 633 GLU A CA 1
ATOM 4301 C C . GLU A 1 633 ? 30.381 -25.619 -38.576 1.00 51.47 633 GLU A C 1
ATOM 4303 O O . GLU A 1 633 ? 30.251 -25.812 -37.362 1.00 51.47 633 GLU A O 1
ATOM 4308 N N . PRO A 1 634 ? 30.522 -26.644 -39.440 1.00 56.22 634 PRO A N 1
ATOM 4309 C CA . PRO A 1 634 ? 30.393 -28.032 -39.025 1.00 56.22 634 PRO A CA 1
ATOM 4310 C C . PRO A 1 634 ? 31.377 -28.372 -37.903 1.00 56.22 634 PRO A C 1
ATOM 4312 O O . PRO A 1 634 ? 32.593 -28.228 -38.050 1.00 56.22 634 PRO A O 1
ATOM 4315 N N . VAL A 1 635 ? 30.851 -28.853 -36.776 1.00 57.72 635 VAL A N 1
ATOM 4316 C CA . VAL A 1 635 ? 31.668 -29.169 -35.595 1.00 57.72 635 VAL A CA 1
ATOM 4317 C C . VAL A 1 635 ? 32.370 -30.506 -35.794 1.00 57.72 635 VAL A C 1
ATOM 4319 O O . VAL A 1 635 ? 31.767 -31.471 -36.283 1.00 57.72 635 VAL A O 1
ATOM 4322 N N . SER A 1 636 ? 33.640 -30.592 -35.389 1.00 63.78 636 SER A N 1
ATOM 4323 C CA . SER A 1 636 ? 34.311 -31.883 -35.266 1.00 63.78 636 SER A CA 1
ATOM 4324 C C . SER A 1 636 ? 33.724 -32.674 -34.094 1.00 63.78 636 SER A C 1
ATOM 4326 O O . SER A 1 636 ? 33.355 -32.120 -33.057 1.00 63.78 636 SER A O 1
ATOM 4328 N N . TYR A 1 637 ? 33.597 -33.989 -34.265 1.00 72.62 637 TYR A N 1
ATOM 4329 C CA . TYR A 1 637 ? 33.107 -34.884 -33.218 1.00 72.62 637 TYR A CA 1
ATOM 4330 C C . TYR A 1 637 ? 33.975 -36.132 -33.115 1.00 72.62 637 TYR A C 1
ATOM 4332 O O . TYR A 1 637 ? 34.669 -36.521 -34.053 1.00 72.62 637 TYR A O 1
ATOM 4340 N N . MET A 1 638 ? 33.935 -36.771 -31.951 1.00 74.81 638 MET A N 1
ATOM 4341 C CA . MET A 1 638 ? 34.687 -37.989 -31.682 1.00 74.81 638 MET A CA 1
ATOM 4342 C C . MET A 1 638 ? 33.810 -39.208 -31.983 1.00 74.81 638 MET A C 1
ATOM 4344 O O . MET A 1 638 ? 32.758 -39.379 -31.370 1.00 74.81 638 MET A O 1
ATOM 4348 N N . ALA A 1 639 ? 34.241 -40.068 -32.906 1.00 75.50 639 ALA A N 1
ATOM 4349 C CA . ALA A 1 639 ? 33.517 -41.274 -33.304 1.00 75.50 639 ALA A CA 1
ATOM 4350 C C . ALA A 1 639 ? 34.346 -42.538 -33.059 1.00 75.50 639 ALA A C 1
ATOM 4352 O O . ALA A 1 639 ? 35.575 -42.526 -33.164 1.00 75.50 639 ALA A O 1
ATOM 4353 N N . TRP A 1 640 ? 33.671 -43.642 -32.738 1.00 82.38 640 TRP A N 1
ATOM 4354 C CA . TRP A 1 640 ? 34.300 -44.958 -32.653 1.00 82.38 640 TRP A CA 1
ATOM 4355 C C . TRP A 1 640 ? 34.643 -45.472 -34.056 1.00 82.38 640 TRP A C 1
ATOM 4357 O O . TRP A 1 640 ? 33.754 -45.673 -34.882 1.00 82.38 640 TRP A O 1
ATOM 4367 N N . ASP A 1 641 ? 35.931 -45.687 -34.316 1.00 81.38 641 ASP A N 1
ATOM 4368 C CA . ASP A 1 641 ? 36.429 -46.297 -35.547 1.00 81.38 641 ASP A CA 1
ATOM 4369 C C . ASP A 1 641 ? 36.486 -47.822 -35.359 1.00 81.38 641 ASP A C 1
ATOM 4371 O O . ASP A 1 641 ? 37.266 -48.343 -34.553 1.00 81.38 641 ASP A O 1
ATOM 4375 N N . GLU A 1 642 ? 35.636 -48.545 -36.091 1.00 76.69 642 GLU A N 1
ATOM 4376 C CA . GLU A 1 642 ? 35.536 -50.005 -36.003 1.00 76.69 642 GLU A CA 1
ATOM 4377 C C . GLU A 1 642 ? 36.783 -50.741 -36.512 1.00 76.69 642 GLU A C 1
ATOM 4379 O O . GLU A 1 642 ? 37.031 -51.872 -36.080 1.00 76.69 642 GLU A O 1
ATOM 4384 N N . ASP A 1 643 ? 37.592 -50.124 -37.371 1.00 80.81 643 ASP A N 1
ATOM 4385 C CA . ASP A 1 643 ? 38.790 -50.746 -37.933 1.00 80.81 643 ASP A CA 1
ATOM 4386 C C . ASP A 1 643 ? 39.979 -50.605 -36.983 1.00 80.81 643 ASP A C 1
ATOM 4388 O O . ASP A 1 643 ? 40.727 -51.562 -36.766 1.00 80.81 643 ASP A O 1
ATOM 4392 N N . SER A 1 644 ? 40.146 -49.432 -36.365 1.00 83.31 644 SER A N 1
ATOM 4393 C CA . SER A 1 644 ? 41.231 -49.214 -35.401 1.00 83.31 644 SER A CA 1
ATOM 4394 C C . SER A 1 644 ? 40.859 -49.522 -33.955 1.00 83.31 644 SER A C 1
ATOM 4396 O O . SER A 1 644 ? 41.751 -49.538 -33.108 1.00 83.31 644 SER A O 1
ATOM 4398 N N . LYS A 1 645 ? 39.577 -49.780 -33.657 1.00 80.62 645 LYS A N 1
ATOM 4399 C CA . LYS A 1 645 ? 39.049 -49.979 -32.294 1.00 80.62 645 LYS A CA 1
ATOM 4400 C C . LYS A 1 645 ? 39.440 -48.839 -31.343 1.00 80.62 645 LYS A C 1
ATOM 4402 O O . LYS A 1 645 ? 39.758 -49.067 -30.175 1.00 80.62 645 LYS A O 1
ATOM 4407 N N . THR A 1 646 ? 39.455 -47.609 -31.852 1.00 71.81 646 THR A N 1
ATOM 4408 C CA . THR A 1 646 ? 39.778 -46.399 -31.084 1.00 71.81 646 THR A CA 1
ATOM 4409 C C . THR A 1 646 ? 38.817 -45.279 -31.440 1.00 71.81 646 THR A C 1
ATOM 4411 O O . THR A 1 646 ? 38.293 -45.230 -32.548 1.00 71.81 646 THR A O 1
ATOM 4414 N N . VAL A 1 647 ? 38.630 -44.336 -30.522 1.00 74.75 647 VAL A N 1
ATOM 4415 C CA . VAL A 1 647 ? 37.875 -43.114 -30.802 1.00 74.75 647 VAL A CA 1
ATOM 4416 C C . VAL A 1 647 ? 38.777 -42.141 -31.569 1.00 74.75 647 VAL A C 1
ATOM 4418 O O . VAL A 1 647 ? 39.906 -41.896 -31.138 1.00 74.75 647 VAL A O 1
ATOM 4421 N N . LYS A 1 648 ? 38.307 -41.612 -32.702 1.00 79.06 648 LYS A N 1
ATOM 4422 C CA . LYS A 1 648 ? 39.025 -40.625 -33.525 1.00 79.06 648 LYS A CA 1
ATOM 4423 C C . LYS A 1 648 ? 38.177 -39.382 -33.751 1.00 79.06 648 LYS A C 1
ATOM 4425 O O . LYS A 1 648 ? 36.951 -39.460 -33.761 1.00 79.06 648 LYS A O 1
ATOM 4430 N N . GLU A 1 649 ? 38.855 -38.257 -33.942 1.00 73.38 649 GLU A N 1
ATOM 4431 C CA . GLU A 1 649 ? 38.227 -37.008 -34.356 1.00 73.38 649 GLU A CA 1
ATOM 4432 C C . GLU A 1 649 ? 37.819 -37.094 -35.830 1.00 73.38 649 GLU A C 1
ATOM 4434 O O . GLU A 1 649 ? 38.609 -37.505 -36.683 1.00 73.38 649 GLU A O 1
ATOM 4439 N N . VAL A 1 650 ? 36.572 -36.728 -36.115 1.00 74.12 650 VAL A N 1
ATOM 4440 C CA . VAL A 1 650 ? 36.026 -36.574 -37.462 1.00 74.12 650 VAL A CA 1
ATOM 4441 C C . VAL A 1 650 ? 35.948 -35.076 -37.749 1.00 74.12 650 VAL A C 1
ATOM 4443 O O . VAL A 1 650 ? 35.033 -34.396 -37.283 1.00 74.12 650 VAL A O 1
ATOM 4446 N N . GLU A 1 651 ? 36.929 -34.545 -38.481 1.00 57.94 651 GLU A N 1
ATOM 4447 C CA . GLU A 1 651 ? 36.957 -33.133 -38.886 1.00 57.94 651 GLU A CA 1
ATOM 4448 C C . GLU A 1 651 ? 35.832 -32.820 -39.894 1.00 57.94 651 GLU A C 1
ATOM 4450 O O . GLU A 1 651 ? 35.655 -33.537 -40.880 1.00 57.94 651 GLU A O 1
ATOM 4455 N N . GLY A 1 652 ? 35.069 -31.746 -39.646 1.00 60.19 652 GLY A N 1
ATOM 4456 C CA . GLY A 1 652 ? 34.017 -31.233 -40.542 1.00 60.19 652 GLY A CA 1
ATOM 4457 C C . GLY A 1 652 ? 32.719 -32.053 -40.598 1.00 60.19 652 GLY A C 1
ATOM 4458 O O . GLY A 1 652 ? 31.948 -31.913 -41.544 1.00 60.19 652 GLY A O 1
ATOM 4459 N N . GLY A 1 653 ? 32.490 -32.946 -39.632 1.00 59.03 653 GLY A N 1
ATOM 4460 C CA . GLY A 1 653 ? 31.537 -34.046 -39.784 1.00 59.03 653 GLY A CA 1
ATOM 4461 C C . GLY A 1 653 ? 30.080 -33.803 -39.360 1.00 59.03 653 GLY A C 1
ATOM 4462 O O . GLY A 1 653 ? 29.237 -34.619 -39.724 1.00 59.03 653 GLY A O 1
ATOM 4463 N N . CYS A 1 654 ? 29.745 -32.741 -38.620 1.00 53.50 654 CYS A N 1
ATOM 4464 C CA . CYS A 1 654 ? 28.360 -32.492 -38.198 1.00 53.50 654 CYS A CA 1
ATOM 4465 C C . CYS A 1 654 ? 27.840 -31.166 -38.770 1.00 53.50 654 CYS A C 1
ATOM 4467 O O . CYS A 1 654 ? 28.048 -30.117 -38.172 1.00 53.50 654 CYS A O 1
ATOM 4469 N N . ALA A 1 655 ? 27.204 -31.219 -39.946 1.00 52.84 655 ALA A N 1
ATOM 4470 C CA . ALA A 1 655 ? 26.601 -30.053 -40.609 1.00 52.84 655 ALA A CA 1
ATOM 4471 C C . ALA A 1 655 ? 25.166 -29.758 -40.131 1.00 52.84 655 ALA A C 1
ATOM 4473 O O . ALA A 1 655 ? 24.708 -28.629 -40.231 1.00 52.84 655 ALA A O 1
ATOM 4474 N N . GLU A 1 656 ? 24.474 -30.758 -39.577 1.00 50.81 656 GLU A N 1
ATOM 4475 C CA . GLU A 1 656 ? 23.157 -30.610 -38.954 1.00 50.81 656 GLU A CA 1
ATOM 4476 C C . GLU A 1 656 ? 23.279 -30.956 -37.471 1.00 50.81 656 GLU A C 1
ATOM 4478 O O . GLU A 1 656 ? 23.399 -32.125 -37.097 1.00 50.81 656 GLU A O 1
ATOM 4483 N N . TYR A 1 657 ? 23.275 -29.942 -36.611 1.00 56.78 657 TYR A N 1
ATOM 4484 C CA . TYR A 1 657 ? 23.292 -30.135 -35.167 1.00 56.78 657 TYR A CA 1
ATOM 4485 C C . TYR A 1 657 ? 22.479 -29.060 -34.457 1.00 56.78 657 TYR A C 1
ATOM 4487 O O . TYR A 1 657 ? 22.414 -27.909 -34.884 1.00 56.78 657 TYR A O 1
ATOM 4495 N N . THR A 1 658 ? 21.887 -29.437 -33.328 1.00 45.72 658 THR A N 1
ATO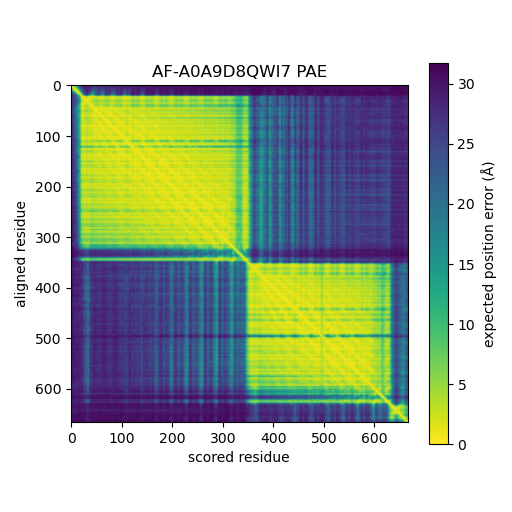M 4496 C CA . THR A 1 658 ? 21.236 -28.491 -32.423 1.00 45.72 658 THR A CA 1
ATOM 4497 C C . THR A 1 658 ? 22.247 -28.075 -31.365 1.00 45.72 658 THR A C 1
ATOM 4499 O O . THR A 1 658 ? 22.779 -28.921 -30.645 1.00 45.72 658 THR A O 1
ATOM 4502 N N . VAL A 1 659 ? 22.525 -26.777 -31.256 1.00 45.88 659 VAL A N 1
ATOM 4503 C CA . VAL A 1 659 ? 23.298 -26.242 -30.130 1.00 45.88 659 VAL A CA 1
ATOM 4504 C C . VAL A 1 659 ? 22.446 -26.391 -28.872 1.00 45.88 659 VAL A C 1
ATOM 4506 O O . VAL A 1 659 ? 21.410 -25.746 -28.746 1.00 45.88 659 VAL A O 1
ATOM 4509 N N . VAL A 1 660 ? 22.877 -27.249 -27.949 1.00 40.38 660 VAL A N 1
ATOM 4510 C CA . VAL A 1 660 ? 22.256 -27.387 -26.628 1.00 40.38 660 VAL A CA 1
ATOM 4511 C C . VAL A 1 660 ? 22.931 -26.380 -25.701 1.00 40.38 660 VAL A C 1
ATOM 4513 O O . VAL A 1 660 ? 24.094 -26.547 -25.331 1.00 40.38 660 VAL A O 1
ATOM 4516 N N . THR A 1 661 ? 22.220 -25.317 -25.343 1.00 36.22 661 THR A N 1
ATOM 4517 C CA . THR A 1 661 ? 22.600 -24.433 -24.234 1.00 36.22 661 THR A CA 1
ATOM 4518 C C . THR A 1 661 ? 21.980 -24.951 -22.935 1.00 36.22 661 THR A C 1
ATOM 4520 O O . THR A 1 661 ? 21.080 -25.793 -22.948 1.00 36.22 661 THR A O 1
ATOM 4523 N N . THR A 1 662 ? 22.471 -24.492 -21.781 1.00 29.67 662 THR A N 1
ATOM 4524 C CA . THR A 1 662 ? 21.835 -24.786 -20.485 1.00 29.67 662 THR A CA 1
ATOM 4525 C C . THR A 1 662 ? 20.346 -24.426 -20.554 1.00 29.67 662 THR A C 1
ATOM 4527 O O . THR A 1 662 ? 20.026 -23.250 -20.700 1.00 29.67 662 THR A O 1
ATOM 4530 N N . GLY A 1 663 ? 19.466 -25.436 -20.504 1.00 37.66 663 GLY A N 1
ATOM 4531 C CA . GLY A 1 663 ? 18.007 -25.291 -20.647 1.00 37.66 663 GLY A CA 1
ATOM 4532 C C . GLY A 1 663 ? 17.372 -25.964 -21.879 1.00 37.66 663 GLY A C 1
ATOM 4533 O O . GLY A 1 663 ? 16.193 -25.776 -22.148 1.00 37.66 663 GLY A O 1
ATOM 4534 N N . THR A 1 664 ? 18.108 -26.744 -22.682 1.00 28.58 664 THR A N 1
ATOM 4535 C CA . THR A 1 664 ? 17.474 -27.593 -23.713 1.00 28.58 664 THR A CA 1
ATOM 4536 C C . THR A 1 664 ? 17.247 -29.003 -23.160 1.00 28.58 664 THR A C 1
ATOM 4538 O O . THR A 1 664 ? 18.171 -29.816 -23.128 1.00 28.58 664 THR A O 1
ATOM 4541 N N . THR A 1 665 ? 16.029 -29.315 -22.706 1.00 31.89 665 THR A N 1
ATOM 4542 C CA . THR A 1 665 ? 15.605 -30.715 -22.527 1.00 31.89 665 THR A CA 1
ATOM 4543 C C . THR A 1 665 ? 15.148 -31.272 -23.877 1.00 31.89 665 THR A C 1
ATOM 4545 O O . THR A 1 665 ? 14.423 -30.608 -24.616 1.00 31.89 665 THR A O 1
ATOM 4548 N N . THR A 1 666 ? 15.653 -32.456 -24.235 1.00 29.58 666 THR A N 1
ATOM 4549 C CA . THR A 1 666 ? 15.266 -33.197 -25.452 1.00 29.58 666 THR A CA 1
ATOM 4550 C C . THR A 1 666 ? 14.198 -34.226 -25.145 1.00 29.58 666 THR A C 1
ATOM 4552 O O . THR A 1 666 ? 14.248 -34.802 -24.032 1.00 29.58 666 THR A O 1
#

Solvent-accessible surface area (backbone atoms only — not comparable to full-atom values): 27396 Å² total; per-residue (Å²): 142,81,80,88,78,84,84,82,86,80,88,80,84,73,79,83,74,76,88,85,71,49,48,55,31,25,38,72,36,84,89,79,74,43,64,39,74,45,88,79,39,50,80,72,70,43,77,58,49,63,81,66,41,67,39,46,60,80,39,37,34,33,30,77,47,76,34,60,26,80,52,56,27,41,43,44,41,40,27,37,38,37,23,27,63,75,11,33,43,34,24,57,35,5,34,36,22,38,65,86,13,32,42,39,34,21,2,33,51,87,66,94,52,28,3,31,38,42,20,28,30,50,92,30,10,4,2,38,12,3,70,71,30,32,8,12,37,40,35,30,28,25,20,33,38,39,22,29,17,12,58,26,0,0,1,34,12,0,0,59,16,32,6,24,39,39,39,28,44,25,32,43,37,38,21,29,18,10,49,20,0,0,1,35,9,0,0,25,61,2,31,7,29,40,36,38,28,52,24,29,40,38,38,20,32,18,10,51,24,0,0,0,35,8,0,0,21,61,3,35,8,29,38,37,38,30,53,24,31,42,37,39,20,31,20,11,55,23,0,0,0,34,6,0,0,25,63,15,32,9,29,38,38,40,28,54,24,31,42,40,37,19,33,20,10,53,20,0,0,1,35,9,0,0,25,44,0,29,16,15,45,36,37,39,70,36,43,39,39,42,22,32,24,17,67,78,15,5,3,50,8,12,2,23,88,33,88,49,36,58,45,80,47,68,40,88,74,54,41,66,33,29,14,85,44,100,64,60,83,50,74,48,74,95,52,101,71,54,61,59,59,14,27,22,32,37,38,34,61,52,76,53,80,42,46,53,29,25,38,74,37,84,89,79,74,43,65,38,74,45,88,76,40,49,46,74,64,44,76,53,49,65,82,63,38,71,45,50,58,78,42,35,32,32,30,72,52,64,35,62,26,76,55,59,26,39,49,38,42,46,32,41,36,38,21,26,61,74,10,36,44,33,23,59,23,5,36,31,24,34,62,84,13,31,43,37,35,24,3,32,46,90,56,92,50,31,2,28,39,41,23,27,14,32,85,25,5,4,4,40,9,4,44,60,48,27,34,10,14,36,41,36,28,29,26,23,37,36,41,24,30,19,8,61,26,0,0,5,34,11,0,0,21,5,94,86,80,23,0,23,15,17,43,38,37,30,45,27,33,42,37,39,22,28,20,10,58,26,0,0,2,35,7,0,0,24,40,1,28,9,28,36,39,39,28,52,25,30,41,39,38,21,32,17,10,49,19,0,0,0,34,8,0,0,28,48,2,26,17,16,44,37,39,38,68,41,42,38,38,40,21,33,21,16,70,71,8,12,3,52,13,17,6,31,82,27,89,41,46,58,46,80,46,73,42,91,77,54,42,39,23,32,22,82,45,96,76,38,79,41,76,58,57,98,85,61,84,64,52,82,68,19,21,19,30,39,36,34,65,60,84,68,78,41,45,63,46,78,42,80,36,85,88,78,74,42,76,42,79,36,81,66,66,38,75,82,76,82,87,76,56,99,82,64,84,129

Foldseek 3Di:
DDDDDDDDDDDDPDPPQPPDAAQWWWAQDPVQLAIDIDPRHHRFADEDELPQQEFEAPHEYEQPAEHEHADEREFDAEYEYEFEFQHEYEDQAAYEAAARHEYEYIFSDDDDRTGEYAFEHDDQEASYAHDCHWGEEYAYSEGHYEFEGAAQEWSATEGLEWGYEYHYSEYAEFFEYHAQYWSHIYGHLYWRHEYEHSEYAYFFEAHAQEWSHTYGANYWRAEYEYQEYHYFFEYHQFYWSHTGGPLEWGEEAEYQEYAEFFEGHAQAESGIGTHNYWGEHYEYNYYKYKFAYHDQFFSQTGGHNDPRGYHYHYDPQKDKQAAQDPPSPDRDPDDPPCNRVGRIIIIGGDFDQAQWWWAQDPVVLAIDIDPRHHRFADEDELPQQEADAPHEYEPQAAYEHADEREFDAEYEYEFEFQYEYEDEQAYEAFARHEYEYIWSDQAPRTGAYHFEHHAQEESAAHEALTWGYEYEYSEHAYEFEYHQFAWSATFGANPPNGFWGYEYEYSEYEYEFEYHQFFWSATGTHLYWQYHYEYSEYEYFFHGHAQAWSGTGTHNYWGYEYEYNDYKYKFAAHHNYFSQTGGHNHPYRYHYHYDPQKWKFFDPDSDGDDTDDPPDPVSNHGRIIIIHGPQDQQDWDWDQDPVVRDTDIDPRPHSDDDDDDNHDDD

Radius of gyration: 32.8 Å; Cα contacts (8 Å, |Δi|>4): 2811; chains: 1; bounding box: 112×65×89 Å